Protein AF-0000000066028525 (afdb_homodimer)

Organism: Synechococcus sp. (strain JA-2-3B'a(2-13)) (NCBI:txid321332)

pLDDT: mean 92.58, std 10.2, range [48.19, 98.88]

InterPro domains:
  IPR004821 Cytidyltransferase-like domain [PF01467] (8-173)
  IPR004821 Cytidyltransferase-like domain [TIGR00125] (6-69)
  IPR005248 Nicotinate/nicotinamide nucleotide adenylyltransferase [MF_00244] (4-200)
  IPR005248 Nicotinate/nicotinamide nucleotide adenylyltransferase [PTHR39321] (4-199)
  IPR005248 Nicotinate/nicotinamide nucleotide adenylyltransferase [TIGR00482] (8-199)
  IPR005248 Nicotinate/nicotinamide nucleotide adenylyltransferase [cd02165] (6-199)
  IPR014729 Rossmann-like alpha/beta/alpha sandwich fold [G3DSA:3.40.50.620] (2-201)

Structure (mmCIF, N/CA/C/O backbone):
data_AF-0000000066028525-model_v1
#
loop_
_entity.id
_entity.type
_entity.pdbx_description
1 polymer 'Probable nicotinate-nucleotide adenylyltransferase'
#
loop_
_atom_site.group_PDB
_atom_site.id
_atom_site.type_symbol
_atom_site.label_atom_id
_atom_site.label_alt_id
_atom_site.label_comp_id
_atom_site.label_asym_id
_atom_site.label_entity_id
_atom_site.label_seq_id
_atom_site.pdbx_PDB_ins_code
_atom_site.Cartn_x
_atom_site.Cartn_y
_atom_site.Cartn_z
_atom_site.occupancy
_atom_site.B_iso_or_equiv
_atom_site.auth_seq_id
_atom_site.auth_comp_id
_atom_site.auth_asym_id
_atom_site.auth_atom_id
_atom_site.pdbx_PDB_model_num
ATOM 1 N N . MET A 1 1 ? 19.156 27.453 18.344 1 48.84 1 MET A N 1
ATOM 2 C CA . MET A 1 1 ? 18.438 26.297 18.859 1 48.84 1 MET A CA 1
ATOM 3 C C . MET A 1 1 ? 17.734 25.547 17.734 1 48.84 1 MET A C 1
ATOM 5 O O . MET A 1 1 ? 17.297 26.141 16.75 1 48.84 1 MET A O 1
ATOM 9 N N . LYS A 1 2 ? 18.016 24.297 17.578 1 62.81 2 LYS A N 1
ATOM 10 C CA . LYS A 1 2 ? 17.516 23.609 16.391 1 62.81 2 LYS A CA 1
ATOM 11 C C . LYS A 1 2 ? 15.992 23.594 16.359 1 62.81 2 LYS A C 1
ATOM 13 O O . LYS A 1 2 ? 15.352 23.219 17.344 1 62.81 2 LYS A O 1
ATOM 18 N N . HIS A 1 3 ? 15.352 24.266 15.5 1 88 3 HIS A N 1
ATOM 19 C CA . HIS A 1 3 ? 13.906 24.281 15.312 1 88 3 HIS A CA 1
ATOM 20 C C . HIS A 1 3 ? 13.359 22.891 15.055 1 88 3 HIS A C 1
ATOM 22 O O . HIS A 1 3 ? 13.992 22.094 14.359 1 88 3 HIS A O 1
ATOM 28 N N . ARG A 1 4 ? 12.289 22.562 15.867 1 95.94 4 ARG A N 1
ATOM 29 C CA . ARG A 1 4 ? 11.57 21.344 15.57 1 95.94 4 ARG A CA 1
ATOM 30 C C . ARG A 1 4 ? 10.898 21.406 14.203 1 95.94 4 ARG A C 1
ATOM 32 O O . ARG A 1 4 ? 10.398 22.469 13.805 1 95.94 4 ARG A O 1
ATOM 39 N N . ARG A 1 5 ? 10.977 20.328 13.438 1 98.44 5 ARG A N 1
ATOM 40 C CA . ARG A 1 5 ? 10.281 20.219 12.156 1 98.44 5 ARG A CA 1
ATOM 41 C C . ARG A 1 5 ? 9.086 19.281 12.266 1 98.44 5 ARG A C 1
ATOM 43 O O . ARG A 1 5 ? 9.242 18.078 12.5 1 98.44 5 ARG A O 1
ATOM 50 N N . ILE A 1 6 ? 7.879 19.812 12.133 1 98.75 6 ILE A N 1
ATOM 51 C CA . ILE A 1 6 ? 6.66 19.031 12.297 1 98.75 6 ILE A CA 1
ATOM 52 C C . ILE A 1 6 ? 5.773 19.188 11.062 1 98.75 6 ILE A C 1
ATOM 54 O O . ILE A 1 6 ? 5.57 20.297 10.57 1 98.75 6 ILE A O 1
ATOM 58 N N . ALA A 1 7 ? 5.324 18.078 10.539 1 98.81 7 ALA A N 1
ATOM 59 C CA . ALA A 1 7 ? 4.371 18.109 9.438 1 98.81 7 ALA A CA 1
ATOM 60 C C . ALA A 1 7 ? 2.967 17.75 9.906 1 98.81 7 ALA A C 1
ATOM 62 O O . ALA A 1 7 ? 2.799 16.859 10.742 1 98.81 7 ALA A O 1
ATOM 63 N N . ILE A 1 8 ? 2.057 18.438 9.352 1 98.62 8 ILE A N 1
ATOM 64 C CA . ILE A 1 8 ? 0.647 18.141 9.578 1 98.62 8 ILE A CA 1
ATOM 65 C C . ILE A 1 8 ? 0.11 17.312 8.414 1 98.62 8 ILE A C 1
ATOM 67 O O . ILE A 1 8 ? 0.344 17.641 7.246 1 98.62 8 ILE A O 1
ATOM 71 N N . LEU A 1 9 ? -0.519 16.234 8.742 1 98.38 9 LEU A N 1
ATOM 72 C CA . LEU A 1 9 ? -1.317 15.484 7.781 1 98.38 9 LEU A CA 1
ATOM 73 C C . LEU A 1 9 ? -2.797 15.531 8.148 1 98.38 9 LEU A C 1
ATOM 75 O O . LEU A 1 9 ? -3.236 14.805 9.047 1 98.38 9 LEU A O 1
ATOM 79 N N . GLY A 1 10 ? -3.453 16.359 7.43 1 95.75 10 GLY A N 1
ATOM 80 C CA . GLY A 1 10 ? -4.887 16.484 7.648 1 95.75 10 GLY A CA 1
ATOM 81 C C . GLY A 1 10 ? -5.703 15.594 6.73 1 95.75 10 GLY A C 1
ATOM 82 O O . GLY A 1 10 ? -5.266 15.258 5.629 1 95.75 10 GLY A O 1
ATOM 83 N N . GLY A 1 11 ? -6.852 15.219 7.207 1 92.94 11 GLY A N 1
ATOM 84 C CA . GLY A 1 11 ? -7.762 14.445 6.379 1 92.94 11 GLY A CA 1
ATOM 85 C C . GLY A 1 11 ? -9.016 14.008 7.117 1 92.94 11 GLY A C 1
ATOM 86 O O . GLY A 1 11 ? -9.062 14.047 8.352 1 92.94 11 GLY A O 1
ATOM 87 N N . THR A 1 12 ? -10.031 13.68 6.285 1 92.38 12 THR A N 1
ATOM 88 C CA . THR A 1 12 ? -11.242 13.125 6.883 1 92.38 12 THR A CA 1
ATOM 89 C C . THR A 1 12 ? -10.969 11.734 7.461 1 92.38 12 THR A C 1
ATOM 91 O O . THR A 1 12 ? -11.531 11.367 8.492 1 92.38 12 THR A O 1
ATOM 94 N N . PHE A 1 13 ? -10.109 10.938 6.793 1 95.69 13 PHE A N 1
ATOM 95 C CA . PHE A 1 13 ? -9.727 9.609 7.242 1 95.69 13 PHE A CA 1
ATOM 96 C C . PHE A 1 13 ? -10.961 8.742 7.492 1 95.69 13 PHE A C 1
ATOM 98 O O . PHE A 1 13 ? -11.102 8.156 8.57 1 95.69 13 PHE A O 1
ATOM 105 N N . ASN A 1 14 ? -11.734 8.57 6.359 1 95.19 14 ASN A N 1
ATOM 106 C CA . ASN A 1 14 ? -13.023 7.902 6.484 1 95.19 14 ASN A CA 1
ATOM 107 C C . ASN A 1 14 ? -13.078 6.617 5.66 1 95.19 14 ASN A C 1
ATOM 109 O O . ASN A 1 14 ? -13.969 6.449 4.828 1 95.19 14 ASN A O 1
ATOM 113 N N . PRO A 1 15 ? -12.227 5.668 5.844 1 97.62 15 PRO A N 1
ATOM 114 C CA . PRO A 1 15 ? -11.305 5.512 6.969 1 97.62 15 PRO A CA 1
ATOM 115 C C . PRO A 1 15 ? -9.859 5.836 6.594 1 97.62 15 PRO A C 1
ATOM 117 O O . PRO A 1 15 ? -9.555 6.051 5.414 1 97.62 15 PRO A O 1
ATOM 120 N N . VAL A 1 16 ? -9.047 5.934 7.586 1 98.19 16 VAL A N 1
ATOM 121 C CA . VAL A 1 16 ? -7.602 5.969 7.406 1 98.19 16 VAL A CA 1
ATOM 122 C C . VAL A 1 16 ? -7.129 4.668 6.754 1 98.19 16 VAL A C 1
ATOM 124 O O . VAL A 1 16 ? -7.703 3.604 6.992 1 98.19 16 VAL A O 1
ATOM 127 N N . HIS A 1 17 ? -6.102 4.73 5.898 1 98.19 17 HIS A N 1
ATOM 128 C CA . HIS A 1 17 ? -5.602 3.537 5.227 1 98.19 17 HIS A CA 1
ATOM 129 C C . HIS A 1 17 ? -4.094 3.619 5.004 1 98.19 17 HIS A C 1
ATOM 131 O O . HIS A 1 17 ? -3.467 4.625 5.34 1 98.19 17 HIS A O 1
ATOM 137 N N . HIS A 1 18 ? -3.523 2.588 4.461 1 97.94 18 HIS A N 1
ATOM 138 C CA . HIS A 1 18 ? -2.072 2.465 4.371 1 97.94 18 HIS A CA 1
ATOM 139 C C . HIS A 1 18 ? -1.485 3.529 3.449 1 97.94 18 HIS A C 1
ATOM 141 O O . HIS A 1 18 ? -0.342 3.953 3.633 1 97.94 18 HIS A O 1
ATOM 147 N N . GLY A 1 19 ? -2.271 3.957 2.469 1 96.44 19 GLY A N 1
ATOM 148 C CA . GLY A 1 19 ? -1.787 5.055 1.645 1 96.44 19 GLY A CA 1
ATOM 149 C C . GLY A 1 19 ? -1.404 6.281 2.449 1 96.44 19 GLY A C 1
ATOM 150 O O . GLY A 1 19 ? -0.4 6.934 2.156 1 96.44 19 GLY A O 1
ATOM 151 N N . HIS A 1 20 ? -2.195 6.582 3.443 1 97.44 20 HIS A N 1
ATOM 1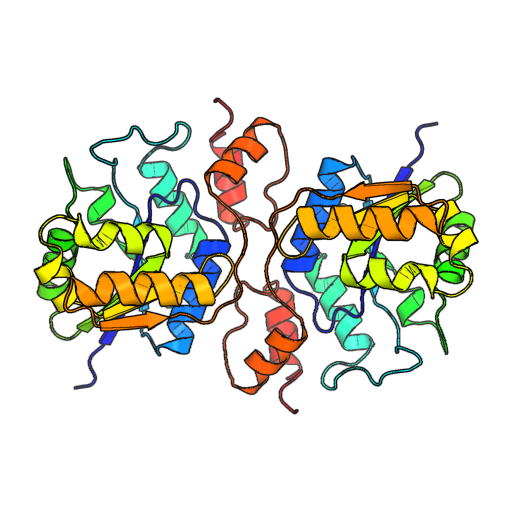52 C CA . HIS A 1 20 ? -1.895 7.703 4.328 1 97.44 20 HIS A CA 1
ATOM 153 C C . HIS A 1 20 ? -0.61 7.457 5.109 1 97.44 20 HIS A C 1
ATOM 155 O O . HIS A 1 20 ? 0.225 8.352 5.238 1 97.44 20 HIS A O 1
ATOM 161 N N . LEU A 1 21 ? -0.48 6.297 5.621 1 98.38 21 LEU A N 1
ATOM 162 C CA . LEU A 1 21 ? 0.674 5.949 6.445 1 98.38 21 LEU A CA 1
ATOM 163 C C . LEU A 1 21 ? 1.959 6 5.625 1 98.38 21 LEU A C 1
ATOM 165 O O . LEU A 1 21 ? 2.977 6.516 6.094 1 98.38 21 LEU A O 1
ATOM 169 N N . ILE A 1 22 ? 1.893 5.477 4.438 1 97.31 22 ILE A N 1
ATOM 170 C CA . ILE A 1 22 ? 3.055 5.484 3.557 1 97.31 22 ILE A CA 1
ATOM 171 C C . ILE A 1 22 ? 3.486 6.922 3.281 1 97.31 22 ILE A C 1
ATOM 173 O O . ILE A 1 22 ? 4.664 7.262 3.418 1 97.31 22 ILE A O 1
ATOM 177 N N . MET A 1 23 ? 2.533 7.707 2.996 1 96.44 23 MET A N 1
ATOM 178 C CA . MET A 1 23 ? 2.795 9.117 2.709 1 96.44 23 MET A CA 1
ATOM 179 C C . MET A 1 23 ? 3.449 9.805 3.902 1 96.44 23 MET A C 1
ATOM 181 O O . MET A 1 23 ? 4.473 10.469 3.754 1 96.44 23 MET A O 1
ATOM 185 N N . ALA A 1 24 ? 2.9 9.594 5.043 1 98.5 24 ALA A N 1
ATOM 186 C CA . ALA A 1 24 ? 3.398 10.219 6.266 1 98.5 24 ALA A CA 1
ATOM 187 C C . ALA A 1 24 ? 4.812 9.75 6.586 1 98.5 24 ALA A C 1
ATOM 189 O O . ALA A 1 24 ? 5.684 10.555 6.91 1 98.5 24 ALA A O 1
ATOM 190 N N . GLU A 1 25 ? 5.035 8.508 6.484 1 98.38 25 GLU A N 1
ATOM 191 C CA . GLU A 1 25 ? 6.336 7.926 6.809 1 98.38 25 GLU A CA 1
ATOM 192 C C . GLU A 1 25 ? 7.41 8.414 5.84 1 98.38 25 GLU A C 1
ATOM 194 O O . GLU A 1 25 ? 8.516 8.766 6.254 1 98.38 25 GLU A O 1
ATOM 199 N N . GLN A 1 26 ? 7.082 8.406 4.59 1 97.44 26 GLN A N 1
ATOM 200 C CA . GLN A 1 26 ? 8.055 8.852 3.596 1 97.44 26 GLN A CA 1
ATOM 201 C C . GLN A 1 26 ? 8.375 10.336 3.754 1 97.44 26 GLN A C 1
ATOM 203 O O . GLN A 1 26 ? 9.516 10.75 3.568 1 97.44 26 GLN A O 1
ATOM 208 N N . ALA A 1 27 ? 7.383 11.125 4.062 1 98.25 27 ALA A N 1
ATOM 209 C CA . ALA A 1 27 ? 7.625 12.539 4.332 1 98.25 27 ALA A CA 1
ATOM 210 C C . ALA A 1 27 ? 8.539 12.727 5.539 1 98.25 27 ALA A C 1
ATOM 212 O O . ALA A 1 27 ? 9.453 13.555 5.516 1 98.25 27 ALA A O 1
ATOM 213 N N . LEU A 1 28 ? 8.258 11.992 6.57 1 98.44 28 LEU A N 1
ATOM 214 C CA . LEU A 1 28 ? 9.039 12.055 7.797 1 98.44 28 LEU A CA 1
ATOM 215 C C . LEU A 1 28 ? 10.523 11.844 7.504 1 98.44 28 LEU A C 1
ATOM 217 O O . LEU A 1 28 ? 11.367 12.625 7.949 1 98.44 28 LEU A O 1
ATOM 221 N N . TRP A 1 29 ? 10.844 10.891 6.73 1 96.62 29 TRP A N 1
ATOM 222 C CA . TRP A 1 29 ? 12.227 10.539 6.426 1 96.62 29 TRP A CA 1
ATOM 223 C C . TRP A 1 29 ? 12.828 11.531 5.438 1 96.62 29 TRP A C 1
ATOM 225 O O . TRP A 1 29 ? 13.922 12.062 5.668 1 96.62 29 TRP A O 1
ATOM 235 N N . GLN A 1 30 ? 12.164 11.82 4.355 1 96.56 30 GLN A N 1
ATOM 236 C CA . GLN A 1 30 ? 12.703 12.609 3.258 1 96.56 30 GLN A CA 1
ATOM 237 C C . GLN A 1 30 ? 12.969 14.047 3.697 1 96.56 30 GLN A C 1
ATOM 239 O O . GLN A 1 30 ? 13.906 14.688 3.223 1 96.56 30 GLN A O 1
ATOM 244 N N . PHE A 1 31 ? 12.188 14.539 4.629 1 97.62 31 PHE A N 1
ATOM 245 C CA . PHE A 1 31 ? 12.297 15.945 4.996 1 97.62 31 PHE A CA 1
ATOM 246 C C . PHE A 1 31 ? 12.836 16.094 6.414 1 97.62 31 PHE A C 1
ATOM 248 O O . PHE A 1 31 ? 12.75 17.172 7.008 1 97.62 31 PHE A O 1
ATOM 255 N N . ASP A 1 32 ? 13.297 15.016 6.93 1 97.12 32 ASP A N 1
ATOM 256 C CA . ASP A 1 32 ? 13.938 14.992 8.242 1 97.12 32 ASP A CA 1
ATOM 257 C C . ASP A 1 32 ? 13.039 15.625 9.297 1 97.12 32 ASP A C 1
ATOM 259 O O . ASP A 1 32 ? 13.461 16.531 10.016 1 97.12 32 ASP A O 1
ATOM 263 N N . LEU A 1 33 ? 11.859 15.195 9.305 1 98.38 33 LEU A N 1
ATOM 264 C CA . LEU A 1 33 ? 10.898 15.719 10.266 1 98.38 33 LEU A CA 1
ATOM 265 C C . LEU A 1 33 ? 11.086 15.07 11.633 1 98.38 33 LEU A C 1
ATOM 267 O O . LEU A 1 33 ? 11.445 13.898 11.727 1 98.38 33 LEU A O 1
ATOM 271 N N . ASP A 1 34 ? 10.75 15.82 12.641 1 98.5 34 ASP A N 1
ATOM 272 C CA . ASP A 1 34 ? 10.758 15.289 14 1 98.5 34 ASP A CA 1
ATOM 273 C C . ASP A 1 34 ? 9.453 14.562 14.32 1 98.5 34 ASP A C 1
ATOM 275 O O . ASP A 1 34 ? 9.438 13.641 15.133 1 98.5 34 ASP A O 1
ATOM 279 N N . GLN A 1 35 ? 8.391 15.023 13.602 1 98.62 35 GLN A N 1
ATOM 280 C CA . GLN A 1 35 ? 7.074 14.477 13.914 1 98.62 35 GLN A CA 1
ATOM 281 C C . GLN A 1 35 ? 6.09 14.727 12.781 1 98.62 35 GLN A C 1
ATOM 283 O O . GLN A 1 35 ? 6.203 15.719 12.055 1 98.62 35 GLN A O 1
ATOM 288 N N . VAL A 1 36 ? 5.211 13.812 12.602 1 98.88 36 VAL A N 1
ATOM 289 C CA . VAL A 1 36 ? 4.02 14.055 11.789 1 98.88 36 VAL A CA 1
ATOM 290 C C . VAL A 1 36 ? 2.787 14.109 12.688 1 98.88 36 VAL A C 1
ATOM 292 O O . VAL A 1 36 ? 2.514 13.172 13.438 1 98.88 36 VAL A O 1
ATOM 295 N N . LEU A 1 37 ? 2.146 15.195 12.633 1 98.81 37 LEU A N 1
ATOM 296 C CA . LEU A 1 37 ? 0.923 15.422 13.398 1 98.81 37 LEU A CA 1
ATOM 297 C C . LEU A 1 37 ? -0.308 15.133 12.547 1 98.81 37 LEU A C 1
ATOM 299 O O . LEU A 1 37 ? -0.607 15.875 11.609 1 98.81 37 LEU A O 1
ATOM 303 N N . TRP A 1 38 ? -0.983 14.062 12.883 1 98.81 38 TRP A N 1
ATOM 304 C CA . TRP A 1 38 ? -2.213 13.688 12.188 1 98.81 38 TRP A CA 1
ATOM 305 C C . TRP A 1 38 ? -3.398 14.492 12.711 1 98.81 38 TRP A C 1
ATOM 307 O O . TRP A 1 38 ? -3.615 14.578 13.922 1 98.81 38 TRP A O 1
ATOM 317 N N . MET A 1 39 ? -4.133 15.047 11.773 1 97.38 39 MET A N 1
ATOM 318 C CA . MET A 1 39 ? -5.191 15.984 12.133 1 97.38 39 MET A CA 1
ATOM 319 C C . MET A 1 39 ? -6.512 15.594 11.477 1 97.38 39 MET A C 1
ATOM 321 O O . MET A 1 39 ? -6.891 16.141 10.445 1 97.38 39 MET A O 1
ATOM 325 N N . PRO A 1 40 ? -7.285 14.641 12.133 1 96.19 40 PRO A N 1
ATOM 326 C CA . PRO A 1 40 ? -8.609 14.336 11.578 1 96.19 40 PRO A CA 1
ATOM 327 C C . PRO A 1 40 ? -9.523 15.555 11.531 1 96.19 40 PRO A C 1
ATOM 329 O O . PRO A 1 40 ? -9.594 16.328 12.492 1 96.19 40 PRO A O 1
ATOM 332 N N . ALA A 1 41 ? -10.141 15.672 10.391 1 91.75 41 ALA A N 1
ATOM 333 C CA . ALA A 1 41 ? -11 16.844 10.164 1 91.75 41 ALA A CA 1
ATOM 334 C C . ALA A 1 41 ? -12.352 16.672 10.852 1 91.75 41 ALA A C 1
ATOM 336 O O . ALA A 1 41 ? -12.789 15.539 11.102 1 91.75 41 ALA A O 1
ATOM 337 N N . GLY A 1 42 ? -12.875 17.75 11.211 1 84 42 GLY A N 1
ATOM 338 C CA . GLY A 1 42 ? -14.25 17.719 11.68 1 84 42 GLY A CA 1
ATOM 339 C C . GLY A 1 42 ? -15.25 17.453 10.57 1 84 42 GLY A C 1
ATOM 340 O O . GLY A 1 42 ? -15.016 16.609 9.703 1 84 42 GLY A O 1
ATOM 341 N N . ASP A 1 43 ? -16.469 18.016 10.68 1 69.56 43 ASP A N 1
ATOM 342 C CA . ASP A 1 43 ? -17.469 17.875 9.625 1 69.56 43 ASP A CA 1
ATOM 343 C C . ASP A 1 43 ? -17.281 18.922 8.539 1 69.56 43 ASP A C 1
ATOM 345 O O . ASP A 1 43 ? -17.188 20.125 8.836 1 69.56 43 ASP A O 1
ATOM 349 N N . PRO A 1 44 ? -16.984 18.344 7.352 1 60.12 44 PRO A N 1
ATOM 350 C CA . PRO A 1 44 ? -16.859 19.391 6.324 1 60.12 44 PRO A CA 1
ATOM 351 C C . PRO A 1 44 ? -18.078 20.297 6.238 1 60.12 44 PRO A C 1
ATOM 353 O O . PRO A 1 44 ? -19.203 19.844 6.449 1 60.12 44 PRO A O 1
ATOM 356 N N . PRO A 1 45 ? -17.812 21.625 6.262 1 53.28 45 PRO A N 1
ATOM 357 C CA . PRO A 1 45 ? -18.938 22.562 6.23 1 53.28 45 PRO A CA 1
ATOM 358 C C . PRO A 1 45 ? -19.969 22.203 5.148 1 53.28 45 PRO A C 1
ATOM 360 O O . PRO A 1 45 ? -21.156 22.438 5.324 1 53.28 45 PRO A O 1
ATOM 363 N N . HIS A 1 46 ? -19.516 21.875 4 1 51.41 46 HIS A N 1
ATOM 364 C CA . HIS A 1 46 ? -20.422 21.875 2.859 1 51.41 46 HIS A CA 1
ATOM 365 C C . HIS A 1 46 ? -20.859 20.469 2.484 1 51.41 46 HIS A C 1
ATOM 367 O O . HIS A 1 46 ? -21.719 20.281 1.625 1 51.41 46 HIS A O 1
ATOM 373 N N . LYS A 1 47 ? -20.234 19.453 2.875 1 54.34 47 LYS A N 1
ATOM 374 C CA . LYS A 1 47 ? -20.641 18.156 2.332 1 54.34 47 LYS A CA 1
ATOM 375 C C . LYS A 1 47 ? -20.766 17.109 3.436 1 54.34 47 LYS A C 1
ATOM 377 O O . LYS A 1 47 ? -19.844 16.953 4.25 1 54.34 47 LYS A O 1
ATOM 382 N N . PRO A 1 48 ? -22 16.688 3.59 1 56.91 48 PRO A N 1
ATOM 383 C CA . PRO A 1 48 ? -22.156 15.562 4.523 1 56.91 48 PRO A CA 1
ATOM 384 C C . PRO A 1 48 ? -21.125 14.461 4.297 1 56.91 48 PRO A C 1
ATOM 386 O O . PRO A 1 48 ? -20.781 14.164 3.15 1 56.91 48 PRO A O 1
ATOM 389 N N . LEU A 1 49 ? -20.375 14.25 5.266 1 64.25 49 LEU A N 1
ATOM 390 C CA . LEU A 1 49 ? -19.469 13.117 5.195 1 64.25 49 LEU A CA 1
ATOM 391 C C . LEU A 1 49 ? -20.203 11.844 4.805 1 64.25 49 LEU A C 1
ATOM 393 O O . LEU A 1 49 ? -21.391 11.695 5.102 1 64.25 49 LEU A O 1
ATOM 397 N N . ALA A 1 50 ? -19.594 11.156 3.951 1 65.38 50 ALA A N 1
ATOM 398 C CA . ALA A 1 50 ? -20.156 9.844 3.646 1 65.38 50 ALA A CA 1
ATOM 399 C C . ALA A 1 50 ? -20.516 9.094 4.922 1 65.38 50 ALA A C 1
ATOM 401 O O . ALA A 1 50 ? -19.812 9.172 5.926 1 65.38 50 ALA A O 1
ATOM 402 N N . PRO A 1 51 ? -21.688 8.523 4.832 1 68.38 51 PRO A N 1
ATOM 403 C CA . PRO A 1 51 ? -22.156 7.805 6.016 1 68.38 51 PRO A CA 1
ATOM 404 C C . PRO A 1 51 ? -21.266 6.625 6.387 1 68.38 51 PRO A C 1
ATOM 406 O O . PRO A 1 51 ? -20.406 6.219 5.59 1 68.38 51 PRO A O 1
ATOM 409 N N . GLY A 1 52 ? -21.281 6.301 7.699 1 82.94 52 GLY A N 1
ATOM 410 C CA . GLY A 1 52 ? -20.734 5.023 8.133 1 82.94 52 GLY A CA 1
ATOM 411 C C . GLY A 1 52 ? -19.859 5.137 9.375 1 82.94 52 GLY A C 1
ATOM 412 O O . GLY A 1 52 ? -19.781 4.191 10.156 1 82.94 52 GLY A O 1
ATOM 413 N N . ALA A 1 53 ? -19.172 6.262 9.445 1 92.31 53 ALA A N 1
ATOM 414 C CA . ALA A 1 53 ? -18.359 6.406 10.648 1 92.31 53 ALA A CA 1
ATOM 415 C C . ALA A 1 53 ? -18.531 7.789 11.273 1 92.31 53 ALA A C 1
ATOM 417 O O . ALA A 1 53 ? -18.609 8.797 10.562 1 92.31 53 ALA A O 1
ATOM 4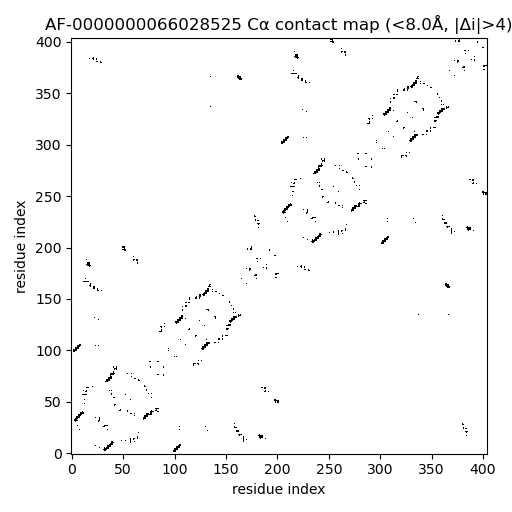18 N N . SER A 1 54 ? -18.703 7.895 12.539 1 92.94 54 SER A N 1
ATOM 419 C CA . SER A 1 54 ? -18.781 9.148 13.273 1 92.94 54 SER A CA 1
ATOM 420 C C . SER A 1 54 ? -17.422 9.812 13.391 1 92.94 54 SER A C 1
ATOM 422 O O . SER A 1 54 ? -16.406 9.211 13.047 1 92.94 54 SER A O 1
ATOM 424 N N . LYS A 1 55 ? -17.469 11.047 13.914 1 92.88 55 LYS A N 1
ATOM 425 C CA . LYS A 1 55 ? -16.219 11.734 14.25 1 92.88 55 LYS A CA 1
ATOM 426 C C . LYS A 1 55 ? -15.375 10.914 15.211 1 92.88 55 LYS A C 1
ATOM 428 O O . LYS A 1 55 ? -14.164 10.797 15.039 1 92.88 55 LYS A O 1
ATOM 433 N N . ALA A 1 56 ? -16.109 10.375 16.125 1 94.56 56 ALA A N 1
ATOM 434 C CA . ALA A 1 56 ? -15.422 9.57 17.141 1 94.56 56 ALA A CA 1
ATOM 435 C C . ALA A 1 56 ? -14.805 8.32 16.531 1 94.56 56 ALA A C 1
ATOM 437 O O . ALA A 1 56 ? -13.695 7.926 16.891 1 94.56 56 ALA A O 1
ATOM 438 N N . ASP A 1 57 ? -15.5 7.711 15.609 1 96.56 57 ASP A N 1
ATOM 439 C CA . ASP A 1 57 ? -14.992 6.527 14.922 1 96.56 57 ASP A CA 1
ATOM 440 C C . ASP A 1 57 ? -13.727 6.859 14.125 1 96.56 57 ASP A C 1
ATOM 442 O O . ASP A 1 57 ? -12.734 6.137 14.203 1 96.56 57 ASP A O 1
ATOM 446 N N . ARG A 1 58 ? -13.797 7.922 13.383 1 96.75 58 ARG A N 1
ATOM 447 C CA . ARG A 1 58 ? -12.672 8.32 12.555 1 96.75 58 ARG A CA 1
ATOM 448 C C . ARG A 1 58 ? -11.445 8.633 13.406 1 96.75 58 ARG A C 1
ATOM 450 O O . ARG A 1 58 ? -10.328 8.227 13.07 1 96.75 58 ARG A O 1
ATOM 457 N N . LEU A 1 59 ? -11.672 9.305 14.492 1 97.38 59 LEU A N 1
ATOM 458 C CA . LEU A 1 59 ? -10.594 9.617 15.422 1 97.38 59 LEU A CA 1
ATOM 459 C C . LEU A 1 59 ? -9.977 8.344 15.992 1 97.38 59 LEU A C 1
ATOM 461 O O . LEU A 1 59 ? -8.758 8.195 16.016 1 97.38 59 LEU A O 1
ATOM 465 N N . ALA A 1 60 ? -10.812 7.457 16.406 1 98.31 60 ALA A N 1
ATOM 466 C CA . ALA A 1 60 ? -10.352 6.195 16.984 1 98.31 60 ALA A CA 1
ATOM 467 C C . ALA A 1 60 ? -9.516 5.41 15.977 1 98.31 60 ALA A C 1
ATOM 469 O O . ALA A 1 60 ? -8.461 4.871 16.328 1 98.31 60 ALA A O 1
ATOM 470 N N . MET A 1 61 ? -9.969 5.383 14.758 1 98.69 61 MET A N 1
ATOM 471 C CA . MET A 1 61 ? -9.266 4.625 13.734 1 98.69 61 MET A CA 1
ATOM 472 C C . MET A 1 61 ? -7.902 5.25 13.438 1 98.69 61 MET A C 1
ATOM 474 O O . MET A 1 61 ? -6.922 4.535 13.227 1 98.69 61 MET A O 1
ATOM 478 N N . VAL A 1 62 ? -7.82 6.566 13.453 1 98.75 62 VAL A N 1
ATOM 479 C CA . VAL A 1 62 ? -6.535 7.227 13.234 1 98.75 62 VAL A CA 1
ATOM 480 C C . VAL A 1 62 ? -5.582 6.887 14.375 1 98.75 62 VAL A C 1
ATOM 482 O O . VAL A 1 62 ? -4.43 6.516 14.141 1 98.75 62 VAL A O 1
ATOM 485 N N . LYS A 1 63 ? -6.074 6.988 15.57 1 98.88 63 LYS A N 1
ATOM 486 C CA . LYS A 1 63 ? -5.238 6.691 16.734 1 98.88 63 LYS A CA 1
ATOM 487 C C . LYS A 1 63 ? -4.746 5.246 16.703 1 98.88 63 LYS A C 1
ATOM 489 O O . LYS A 1 63 ? -3.586 4.977 17.016 1 98.88 63 LYS A O 1
ATOM 494 N N . LEU A 1 64 ? -5.605 4.379 16.312 1 98.88 64 LEU A N 1
ATOM 495 C CA . LEU A 1 64 ? -5.223 2.977 16.172 1 98.88 64 LEU A CA 1
ATOM 496 C C . LEU A 1 64 ? -4.168 2.803 15.086 1 98.88 64 LEU A C 1
ATOM 498 O O . LEU A 1 64 ? -3.203 2.059 15.266 1 98.88 64 LEU A O 1
ATOM 502 N N . ALA A 1 65 ? -4.328 3.488 13.992 1 98.81 65 ALA A N 1
ATOM 503 C CA . ALA A 1 65 ? -3.471 3.334 12.82 1 98.81 65 ALA A CA 1
ATOM 504 C C . ALA A 1 65 ? -2.043 3.771 13.125 1 98.81 65 ALA A C 1
ATOM 506 O O . ALA A 1 65 ? -1.086 3.227 12.57 1 98.81 65 ALA A O 1
ATOM 507 N N . ILE A 1 66 ? -1.867 4.738 14.047 1 98.81 66 ILE A N 1
ATOM 508 C CA . ILE A 1 66 ? -0.547 5.34 14.203 1 98.81 66 ILE A CA 1
ATOM 509 C C . ILE A 1 66 ? 0.045 4.941 15.547 1 98.81 66 ILE A C 1
ATOM 511 O O . ILE A 1 66 ? 1.11 5.43 15.938 1 98.81 66 ILE A O 1
ATOM 515 N N . ALA A 1 67 ? -0.596 4.047 16.266 1 98.44 67 ALA A N 1
ATOM 516 C CA . ALA A 1 67 ? -0.271 3.734 17.656 1 98.44 67 ALA A CA 1
ATOM 517 C C . ALA A 1 67 ? 1.145 3.176 17.781 1 98.44 67 ALA A C 1
ATOM 519 O O . ALA A 1 67 ? 1.805 3.355 18.797 1 98.44 67 ALA A O 1
ATOM 520 N N . ASP A 1 68 ? 1.655 2.625 16.734 1 96.25 68 ASP A N 1
ATOM 521 C CA . ASP A 1 68 ? 2.939 1.942 16.844 1 96.25 68 ASP A CA 1
ATOM 522 C C . ASP A 1 68 ? 4.07 2.801 16.281 1 96.25 68 ASP A C 1
ATOM 524 O O . ASP A 1 68 ? 5.18 2.311 16.062 1 96.25 68 ASP A O 1
ATOM 528 N N . HIS A 1 69 ? 3.789 3.982 15.992 1 98.19 69 HIS A N 1
ATOM 529 C CA . HIS A 1 69 ? 4.809 4.855 15.43 1 98.19 69 HIS A CA 1
ATOM 530 C C . HIS A 1 69 ? 5.227 5.934 16.422 1 98.19 69 HIS A C 1
ATOM 532 O O . HIS A 1 69 ? 4.43 6.809 16.766 1 98.19 69 HIS A O 1
ATOM 538 N N . GLU A 1 70 ? 6.445 5.984 16.766 1 97.94 70 GLU A N 1
ATOM 539 C CA . GLU A 1 70 ? 6.938 6.824 17.859 1 97.94 70 GLU A CA 1
ATOM 540 C C . GLU A 1 70 ? 6.953 8.297 17.453 1 97.94 70 GLU A C 1
ATOM 542 O O . GLU A 1 70 ? 6.957 9.18 18.312 1 97.94 70 GLU A O 1
ATOM 547 N N . ARG A 1 71 ? 6.949 8.609 16.188 1 98.62 71 ARG A N 1
ATOM 548 C CA . ARG A 1 71 ? 7.059 9.992 15.758 1 98.62 71 ARG A CA 1
ATOM 549 C C . ARG A 1 71 ? 5.758 10.477 15.133 1 98.62 71 ARG A C 1
ATOM 551 O O . ARG A 1 71 ? 5.723 11.531 14.492 1 98.62 71 ARG A O 1
ATOM 558 N N . PHE A 1 72 ? 4.723 9.68 15.203 1 98.88 72 PHE A N 1
ATOM 559 C CA . PHE A 1 72 ? 3.387 10.125 14.82 1 98.88 72 PHE A CA 1
ATOM 560 C C . PHE A 1 72 ? 2.584 10.547 16.047 1 98.88 72 PHE A C 1
ATOM 562 O O . PHE A 1 72 ? 2.695 9.93 17.109 1 98.88 72 PHE A O 1
ATOM 569 N N . ALA A 1 73 ? 1.858 11.57 15.922 1 98.69 73 ALA A N 1
ATOM 570 C CA . ALA A 1 73 ? 0.924 12.023 16.953 1 98.69 73 ALA A CA 1
ATOM 571 C C . ALA A 1 73 ? -0.409 12.438 16.328 1 98.69 73 ALA A C 1
ATOM 573 O O . ALA A 1 73 ? -0.487 12.711 15.133 1 98.69 73 ALA A O 1
ATOM 574 N N . CYS A 1 74 ? -1.426 12.43 17.141 1 98.56 74 CYS A N 1
ATOM 575 C CA . CYS A 1 74 ? -2.758 12.797 16.672 1 98.56 74 CYS A CA 1
ATOM 576 C C . CYS A 1 74 ? -3.26 14.047 17.391 1 98.56 74 CYS A C 1
ATOM 578 O O . CYS A 1 74 ? -3.186 14.141 18.609 1 98.56 74 CYS A O 1
ATOM 580 N N . SER A 1 75 ? -3.66 14.977 16.625 1 97.69 75 SER A N 1
ATOM 581 C CA . SER A 1 75 ? -4.277 16.172 17.203 1 97.69 75 SER A CA 1
ATOM 582 C C . SER A 1 75 ? -5.793 16.156 17.016 1 97.69 75 SER A C 1
ATOM 584 O O . SER A 1 75 ? -6.293 15.797 15.953 1 97.69 75 SER A O 1
ATOM 586 N N . GLU A 1 76 ? -6.461 16.562 18.031 1 95.12 76 GLU A N 1
ATOM 587 C CA . GLU A 1 76 ? -7.922 16.594 17.984 1 95.12 76 GLU A CA 1
ATOM 588 C C . GLU A 1 76 ? -8.445 18 17.781 1 95.12 76 GLU A C 1
ATOM 590 O O . GLU A 1 76 ? -9.641 18.25 17.922 1 95.12 76 GLU A O 1
ATOM 595 N N . LEU A 1 77 ? -7.578 18.922 17.422 1 93.06 77 LEU A N 1
ATOM 596 C CA . LEU A 1 77 ? -7.902 20.344 17.312 1 93.06 77 LEU A CA 1
ATOM 597 C C . LEU A 1 77 ? -9.062 20.547 16.344 1 93.06 77 LEU A C 1
ATOM 599 O O . LEU A 1 77 ? -9.977 21.328 16.641 1 93.06 77 LEU A O 1
ATOM 603 N N . GLU A 1 78 ? -9.047 19.875 15.234 1 92.19 78 GLU A N 1
ATOM 604 C CA . GLU A 1 78 ? -10.055 20.125 14.211 1 92.19 78 GLU A CA 1
ATOM 605 C C . GLU A 1 78 ? -11.312 19.297 14.461 1 92.19 78 GLU A C 1
ATOM 607 O O . GLU A 1 78 ? -12.43 19.797 14.297 1 92.19 78 GLU A O 1
ATOM 612 N N . ILE A 1 79 ? -11.109 18.078 14.82 1 91.06 79 ILE A N 1
ATOM 613 C CA . ILE A 1 79 ? -12.242 17.172 14.891 1 91.06 79 ILE A CA 1
ATOM 614 C C . ILE A 1 79 ? -13.141 17.547 16.062 1 91.06 79 ILE A C 1
ATOM 616 O O . ILE A 1 79 ? -14.344 17.266 16.047 1 91.06 79 ILE A O 1
ATOM 620 N N . ARG A 1 80 ? -12.641 18.234 17 1 86.12 80 ARG A N 1
ATOM 621 C CA . ARG A 1 80 ? -13.422 18.609 18.172 1 86.12 80 ARG A CA 1
ATOM 622 C C . ARG A 1 80 ? -14 20.016 18.016 1 86.12 80 ARG A C 1
ATOM 624 O O . ARG A 1 80 ? -14.805 20.469 18.828 1 86.12 80 ARG A O 1
ATOM 631 N N . ARG A 1 81 ? -13.547 20.703 17.094 1 82.5 81 ARG A N 1
ATOM 632 C CA . ARG A 1 81 ? -14.039 22.062 16.875 1 82.5 81 ARG A CA 1
ATOM 633 C C . ARG A 1 81 ? -15.508 22.047 16.469 1 82.5 81 ARG A C 1
ATOM 635 O O . ARG A 1 81 ? -15.938 21.203 15.688 1 82.5 81 ARG A O 1
ATOM 642 N N . SER A 1 82 ? -16.25 22.969 17.234 1 77.31 82 SER A N 1
ATOM 643 C CA . SER A 1 82 ? -17.641 23.156 16.875 1 77.31 82 SER A CA 1
ATOM 644 C C . SER A 1 82 ? -17.781 24.094 15.68 1 77.31 82 SER A C 1
ATOM 646 O O . SER A 1 82 ? -17.109 25.125 15.609 1 77.31 82 SER A O 1
ATOM 648 N N . GLY A 1 83 ? -18.422 23.75 14.609 1 73.44 83 GLY A N 1
ATOM 649 C CA . GLY A 1 83 ? -18.625 24.609 13.461 1 73.44 83 GLY A CA 1
ATOM 650 C C . GLY A 1 83 ? -17.609 24.406 12.359 1 73.44 83 GLY A C 1
ATOM 651 O O . GLY A 1 83 ? -16.938 23.375 12.32 1 73.44 83 GLY A O 1
ATOM 652 N N . ARG A 1 84 ? -17.453 25.516 11.562 1 73.94 84 ARG A N 1
ATOM 653 C CA . ARG A 1 84 ? -16.531 25.438 10.43 1 73.94 84 ARG A CA 1
ATOM 654 C C . ARG A 1 84 ? -15.086 25.547 10.898 1 73.94 84 ARG A C 1
ATOM 656 O O . ARG A 1 84 ? -14.766 26.359 11.773 1 73.94 84 ARG A O 1
ATOM 663 N N . SER A 1 85 ? -14.242 24.609 10.5 1 78 85 SER A N 1
ATOM 664 C CA . SER A 1 85 ? -12.82 24.641 10.812 1 78 85 SER A CA 1
ATOM 665 C C . SER A 1 85 ? -12.008 25.156 9.625 1 78 85 SER A C 1
ATOM 667 O O . SER A 1 85 ? -12.086 24.609 8.523 1 78 85 SER A O 1
ATOM 669 N N . TYR A 1 86 ? -11.398 26.375 9.867 1 87.62 86 TYR A N 1
ATOM 670 C CA . TYR A 1 86 ? -10.492 26.891 8.844 1 87.62 86 TYR A CA 1
ATOM 671 C C . TYR A 1 86 ? -9.055 26.469 9.125 1 87.62 86 TYR A C 1
ATOM 673 O O . TYR A 1 86 ? -8.562 26.625 10.25 1 87.62 86 TYR A O 1
ATOM 681 N N . THR A 1 87 ? -8.391 26 8.086 1 92.38 87 THR A N 1
ATOM 682 C CA . THR A 1 87 ? -7.035 25.469 8.188 1 92.38 87 THR A CA 1
ATOM 683 C C . THR A 1 87 ? -6.09 26.531 8.742 1 92.38 87 THR A C 1
ATOM 685 O O . THR A 1 87 ? -5.219 2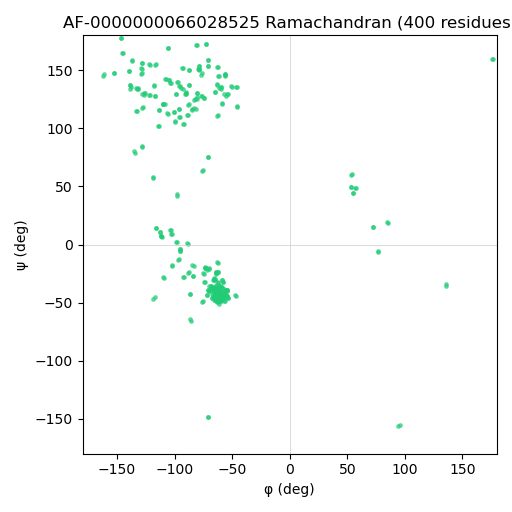6.219 9.562 1 92.38 87 THR A O 1
ATOM 688 N N . ILE A 1 88 ? -6.293 27.781 8.359 1 94.69 88 ILE A N 1
ATOM 689 C CA . ILE A 1 88 ? -5.398 28.844 8.797 1 94.69 88 ILE A CA 1
ATOM 690 C C . ILE A 1 88 ? -5.523 29.047 10.305 1 94.69 88 ILE A C 1
ATOM 692 O O . ILE A 1 88 ? -4.539 29.344 10.984 1 94.69 88 ILE A O 1
ATOM 696 N N . GLU A 1 89 ? -6.723 28.922 10.82 1 93.06 89 GLU A N 1
ATOM 697 C CA . GLU A 1 89 ? -6.922 29.062 12.266 1 93.06 89 GLU A CA 1
ATOM 698 C C . GLU A 1 89 ? -6.234 27.938 13.031 1 93.06 89 GLU A C 1
ATOM 700 O O . GLU A 1 89 ? -5.664 28.172 14.102 1 93.06 89 GLU A O 1
ATOM 705 N N . THR A 1 90 ? -6.34 26.797 12.461 1 94.38 90 THR A N 1
ATOM 706 C CA . THR A 1 90 ? -5.652 25.641 13.047 1 94.38 90 THR A CA 1
ATOM 707 C C . THR A 1 90 ? -4.145 25.891 13.078 1 94.38 90 THR A C 1
ATOM 709 O O . THR A 1 90 ? -3.506 25.703 14.117 1 94.38 90 THR A O 1
ATOM 712 N N . LEU A 1 91 ? -3.576 26.312 11.992 1 96.81 91 LEU A N 1
ATOM 713 C CA . LEU A 1 91 ? -2.137 26.516 11.898 1 96.81 91 LEU A CA 1
ATOM 714 C C . LEU A 1 91 ? -1.69 27.641 12.836 1 96.81 91 LEU A C 1
ATOM 716 O O . LEU A 1 91 ? -0.66 27.516 13.5 1 96.81 91 LEU A O 1
ATOM 720 N N . ARG A 1 92 ? -2.48 28.703 12.938 1 96.62 92 ARG A N 1
ATOM 721 C CA . ARG A 1 92 ? -2.166 29.797 13.852 1 96.62 92 ARG A CA 1
ATOM 722 C C . ARG A 1 92 ? -2.107 29.297 15.289 1 96.62 92 ARG A C 1
ATOM 724 O O . ARG A 1 92 ? -1.204 29.672 16.047 1 96.62 92 ARG A O 1
ATOM 731 N N . THR A 1 93 ? -3.064 28.5 15.641 1 95.56 93 THR A N 1
ATOM 732 C CA . THR A 1 93 ? -3.109 27.938 16.984 1 95.56 93 THR A CA 1
ATOM 733 C C . THR A 1 93 ? -1.859 27.094 17.266 1 95.56 93 THR A C 1
ATOM 735 O O . THR A 1 93 ? -1.235 27.25 18.312 1 95.56 93 THR A O 1
ATOM 738 N N . LEU A 1 94 ? -1.454 26.328 16.328 1 97 94 LEU A N 1
ATOM 739 C CA . LEU A 1 94 ? -0.292 25.453 16.484 1 97 94 LEU A CA 1
ATOM 740 C C . LEU A 1 94 ? 0.986 26.281 16.609 1 97 94 LEU A C 1
ATOM 742 O O . LEU A 1 94 ? 1.851 25.969 17.438 1 97 94 LEU A O 1
ATOM 746 N N . ILE A 1 95 ? 1.119 27.281 15.82 1 97.12 95 ILE A N 1
ATOM 747 C CA . ILE A 1 95 ? 2.291 28.156 15.844 1 97.12 95 ILE A CA 1
ATOM 748 C C . ILE A 1 95 ? 2.393 28.844 17.203 1 97.12 95 ILE A C 1
ATOM 750 O O . ILE A 1 95 ? 3.484 28.969 17.766 1 97.12 95 ILE A O 1
ATOM 754 N N . GLN A 1 96 ? 1.259 29.25 17.703 1 97 96 GLN A N 1
ATOM 755 C CA . GLN A 1 96 ? 1.234 29.891 19 1 97 96 GLN A CA 1
ATOM 756 C C . GLN A 1 96 ? 1.641 28.922 20.109 1 97 96 GLN A C 1
ATOM 758 O O . GLN A 1 96 ? 2.381 29.281 21.016 1 97 96 GLN A O 1
ATOM 763 N N . GLU A 1 97 ? 1.216 27.734 19.984 1 96 97 GLU A N 1
ATOM 764 C CA . GLU A 1 97 ? 1.485 26.703 21 1 96 97 GLU A CA 1
ATOM 765 C C . GLU A 1 97 ? 2.936 26.234 20.938 1 96 97 GLU A C 1
ATOM 767 O O . GLU A 1 97 ? 3.52 25.875 21.953 1 96 97 GLU A O 1
ATOM 772 N N . GLN A 1 98 ? 3.455 26.266 19.719 1 96.31 98 GLN A N 1
ATOM 773 C CA . GLN A 1 98 ? 4.824 25.797 19.5 1 96.31 98 GLN A CA 1
ATOM 774 C C . GLN A 1 98 ? 5.598 26.766 18.609 1 96.31 98 GLN A C 1
ATOM 776 O O . GLN A 1 98 ? 5.922 26.438 17.469 1 96.31 98 GLN A O 1
ATOM 781 N N . PRO A 1 99 ? 6.086 27.859 19.219 1 93.81 99 PRO A N 1
ATOM 782 C CA . PRO A 1 99 ? 6.676 28.922 18.406 1 93.81 99 PRO A CA 1
ATOM 783 C C . PRO A 1 99 ? 8.039 28.547 17.844 1 93.81 99 PRO A C 1
ATOM 785 O O . PRO A 1 99 ? 8.492 29.141 16.859 1 93.81 99 PRO A O 1
ATOM 788 N N . ASN A 1 100 ? 8.719 27.578 18.391 1 95.62 100 ASN A N 1
ATOM 789 C CA . ASN A 1 100 ? 10.023 27.172 17.891 1 95.62 100 ASN A CA 1
ATOM 790 C C . ASN A 1 100 ? 9.922 25.953 16.969 1 95.62 100 ASN A C 1
ATOM 792 O O . ASN A 1 100 ? 10.703 25.016 17.094 1 95.62 100 ASN A O 1
ATOM 796 N N . THR A 1 101 ? 8.898 25.984 16.109 1 97.44 101 THR A N 1
ATOM 797 C CA . THR A 1 101 ? 8.648 24.859 15.195 1 97.44 101 THR A CA 1
ATOM 798 C C . THR A 1 101 ? 8.555 25.344 13.75 1 97.44 101 THR A C 1
ATOM 800 O O . THR A 1 101 ? 7.938 26.375 13.477 1 97.44 101 THR A O 1
ATOM 803 N N . GLN A 1 102 ? 9.305 24.719 12.906 1 97.81 102 GLN A N 1
ATOM 804 C CA . GLN A 1 102 ? 9.039 24.844 11.477 1 97.81 102 GLN A CA 1
ATOM 805 C C . GLN A 1 102 ? 7.918 23.906 11.039 1 97.81 102 GLN A C 1
ATOM 807 O O . GLN A 1 102 ? 8.055 22.688 11.133 1 97.81 102 GLN A O 1
ATOM 812 N N . TRP A 1 103 ? 6.828 24.484 10.57 1 98.25 103 TRP A N 1
ATOM 813 C CA . TRP A 1 103 ? 5.641 23.703 10.242 1 98.25 103 TRP A CA 1
ATOM 814 C C . TRP A 1 103 ? 5.609 23.344 8.758 1 98.25 103 TRP A C 1
ATOM 816 O O . TRP A 1 103 ? 5.922 24.172 7.91 1 98.25 103 TRP A O 1
ATOM 826 N N . TYR A 1 104 ? 5.277 22.141 8.531 1 98.62 104 TYR A N 1
ATOM 827 C CA . TYR A 1 104 ? 4.992 21.609 7.195 1 98.62 104 TYR A CA 1
ATOM 828 C C . TYR A 1 104 ? 3.545 21.141 7.09 1 98.62 104 TYR A C 1
ATOM 830 O O . TYR A 1 104 ? 2.902 20.859 8.102 1 98.62 104 TYR A O 1
ATOM 838 N N . TRP A 1 105 ? 3.035 21.141 5.898 1 98.56 105 TRP A N 1
ATOM 839 C CA . TRP A 1 105 ? 1.722 20.578 5.605 1 98.56 105 TRP A CA 1
ATOM 840 C C . TRP A 1 105 ? 1.802 19.578 4.449 1 98.56 105 TRP A C 1
ATOM 842 O O . TRP A 1 105 ? 2.205 19.938 3.342 1 98.56 105 TRP A O 1
ATOM 852 N N . ILE A 1 106 ? 1.466 18.344 4.738 1 98.25 106 ILE A N 1
ATOM 853 C CA . ILE A 1 106 ? 1.394 17.328 3.695 1 98.25 106 ILE A CA 1
ATOM 854 C C . ILE A 1 106 ? 0.043 17.406 2.988 1 98.25 106 ILE A C 1
ATOM 856 O O . ILE A 1 106 ? -1.007 17.312 3.627 1 98.25 106 ILE A O 1
ATOM 860 N N . ILE A 1 107 ? 0.1 17.562 1.687 1 96.31 107 ILE A N 1
ATOM 861 C CA . ILE A 1 107 ? -1.139 17.781 0.952 1 96.31 107 ILE A CA 1
ATOM 862 C C . ILE A 1 107 ? -1.137 16.969 -0.337 1 96.31 107 ILE A C 1
ATOM 864 O O . ILE A 1 107 ? -0.108 16.859 -1.009 1 96.31 107 ILE A O 1
ATOM 868 N N . GLY A 1 108 ? -2.266 16.297 -0.638 1 93.94 108 GLY A N 1
ATOM 869 C CA . GLY A 1 108 ? -2.412 15.633 -1.924 1 93.94 108 GLY A CA 1
ATOM 870 C C . GLY A 1 108 ? -2.584 16.594 -3.078 1 93.94 108 GLY A C 1
ATOM 871 O O . GLY A 1 108 ? -3.059 17.719 -2.889 1 93.94 108 GLY A O 1
ATOM 872 N N . VAL A 1 109 ? -2.309 16.156 -4.23 1 92.25 109 VAL A N 1
ATOM 873 C CA . VAL A 1 109 ? -2.34 16.984 -5.426 1 92.25 109 VAL A CA 1
ATOM 874 C C . VAL A 1 109 ? -3.754 17.516 -5.648 1 92.25 109 VAL A C 1
ATOM 876 O O . VAL A 1 109 ? -3.932 18.656 -6.086 1 92.25 109 VAL A O 1
ATOM 879 N N . ASP A 1 110 ? -4.75 16.766 -5.359 1 89.31 110 ASP A N 1
ATOM 880 C CA . ASP A 1 110 ? -6.129 17.219 -5.543 1 89.31 110 ASP A CA 1
ATOM 881 C C . ASP A 1 110 ? -6.449 18.391 -4.637 1 89.31 110 ASP A C 1
ATOM 883 O O . ASP A 1 110 ? -7.051 19.375 -5.082 1 89.31 110 ASP A O 1
ATOM 887 N N . ALA A 1 111 ? -6.129 18.281 -3.416 1 92.5 111 ALA A N 1
ATOM 888 C CA . ALA A 1 111 ? -6.359 19.375 -2.469 1 92.5 111 ALA A CA 1
ATOM 889 C C . ALA A 1 111 ? -5.512 20.594 -2.812 1 92.5 111 ALA A C 1
ATOM 891 O O . ALA A 1 111 ? -5.945 21.734 -2.635 1 92.5 111 ALA A O 1
ATOM 892 N N . LEU A 1 112 ? -4.289 20.328 -3.256 1 95.19 112 LEU A N 1
ATOM 893 C CA . LEU A 1 112 ? -3.404 21.422 -3.658 1 95.19 112 LEU A CA 1
ATOM 894 C C . LEU A 1 112 ? -4.051 22.281 -4.742 1 95.19 112 LEU A C 1
ATOM 896 O O . LEU A 1 112 ? -3.938 23.5 -4.719 1 95.19 112 LEU A O 1
ATOM 900 N N . ARG A 1 113 ? -4.695 21.625 -5.602 1 94.5 113 ARG A N 1
ATOM 901 C CA . ARG A 1 113 ? -5.352 22.312 -6.699 1 94.5 113 ARG A CA 1
ATOM 902 C C . ARG A 1 113 ? -6.359 23.344 -6.176 1 94.5 113 ARG A C 1
ATOM 904 O O . ARG A 1 113 ? -6.535 24.406 -6.77 1 94.5 113 ARG A O 1
ATOM 911 N N . ASP A 1 114 ? -6.957 23.094 -5.105 1 95.44 114 ASP A N 1
ATOM 912 C CA . ASP A 1 114 ? -8.023 23.922 -4.551 1 95.44 114 ASP A CA 1
ATOM 913 C C . ASP A 1 114 ? -7.469 24.906 -3.52 1 95.44 114 ASP A C 1
ATOM 915 O O . ASP A 1 114 ? -8.188 25.781 -3.051 1 95.44 114 ASP A O 1
ATOM 919 N N . LEU A 1 115 ? -6.219 24.812 -3.193 1 96.56 115 LEU A N 1
ATOM 920 C CA . LEU A 1 115 ? -5.617 25.562 -2.104 1 96.56 115 LEU A CA 1
ATOM 921 C C . LEU A 1 115 ? -5.859 27.062 -2.283 1 96.56 115 LEU A C 1
ATOM 923 O O . LEU A 1 115 ? -6.18 27.766 -1.321 1 96.56 115 LEU A O 1
ATOM 927 N N . PRO A 1 116 ? -5.797 27.625 -3.502 1 97.56 116 PRO A N 1
ATOM 928 C CA . PRO A 1 116 ? -6.012 29.062 -3.676 1 97.56 116 PRO A CA 1
ATOM 929 C C . PRO A 1 116 ? -7.418 29.5 -3.264 1 97.56 116 PRO A C 1
ATOM 931 O O . PRO A 1 116 ? -7.652 30.703 -3.035 1 97.56 116 PRO A O 1
ATOM 934 N N . GLN A 1 117 ? -8.336 28.531 -3.121 1 96.31 117 GLN A N 1
ATOM 935 C CA . GLN A 1 117 ? -9.719 28.844 -2.773 1 96.31 117 GLN A CA 1
ATOM 936 C C . GLN A 1 117 ? -9.945 28.734 -1.269 1 96.31 117 GLN A C 1
ATOM 938 O O . GLN A 1 117 ? -11.016 29.094 -0.768 1 96.31 117 GLN A O 1
ATOM 943 N N . TRP A 1 118 ? -8.938 28.312 -0.565 1 95.12 118 TRP A N 1
ATOM 944 C CA . TRP A 1 118 ? -9.086 28.172 0.879 1 95.12 118 TRP A CA 1
ATOM 945 C C . TRP A 1 118 ? -9.164 29.531 1.566 1 95.12 118 TRP A C 1
ATOM 947 O O . TRP A 1 118 ? -8.695 30.531 1.027 1 95.12 118 TRP A O 1
ATOM 957 N N . TYR A 1 119 ? -9.82 29.562 2.732 1 94.69 119 TYR A N 1
ATOM 958 C CA . TYR A 1 119 ? -9.914 30.781 3.525 1 94.69 119 TYR A CA 1
ATOM 959 C C . TYR A 1 119 ? -8.531 31.297 3.9 1 94.69 119 TYR A C 1
ATOM 961 O O . TYR A 1 119 ? -7.73 30.562 4.488 1 94.69 119 TYR A O 1
ATOM 969 N N . GLN A 1 120 ? -8.195 32.5 3.529 1 97 120 GLN A N 1
ATOM 970 C CA . GLN A 1 120 ? -6.926 33.188 3.779 1 97 120 GLN A CA 1
ATOM 971 C C . GLN A 1 120 ? -5.758 32.375 3.246 1 97 120 GLN A C 1
ATOM 973 O O . GLN A 1 120 ? -4.758 32.188 3.943 1 97 120 GLN A O 1
ATOM 978 N N . ALA A 1 121 ? -5.879 31.938 2.016 1 97.25 121 ALA A N 1
ATOM 979 C CA . ALA A 1 121 ? -4.938 31.047 1.36 1 97.25 121 ALA A CA 1
ATOM 980 C C . ALA A 1 121 ? -3.549 31.672 1.272 1 97.25 121 ALA A C 1
ATOM 982 O O . ALA A 1 121 ? -2.539 30.984 1.438 1 97.25 121 ALA A O 1
ATOM 983 N N . GLU A 1 122 ? -3.506 32.906 0.986 1 97.69 122 GLU A N 1
ATOM 984 C CA . GLU A 1 122 ? -2.215 33.562 0.835 1 97.69 122 GLU A CA 1
ATOM 985 C C . GLU A 1 122 ? -1.418 33.531 2.137 1 97.69 122 GLU A C 1
ATOM 987 O O . GLU A 1 122 ? -0.242 33.156 2.139 1 97.69 122 GLU A O 1
ATOM 992 N N . GLU A 1 123 ? -2.072 33.906 3.146 1 97.5 123 GLU A N 1
ATOM 993 C CA . GLU A 1 123 ? -1.407 33.875 4.445 1 97.5 123 GLU A CA 1
ATOM 994 C C . GLU A 1 123 ? -1.051 32.438 4.844 1 97.5 123 GLU A C 1
ATOM 996 O O . GLU A 1 123 ? 0.045 32.188 5.348 1 97.5 123 GLU A O 1
ATOM 1001 N N . LEU A 1 124 ? -1.987 31.562 4.637 1 97.56 124 LEU A N 1
ATOM 1002 C CA . LEU A 1 124 ? -1.765 30.141 4.938 1 97.56 124 LEU A CA 1
ATOM 1003 C C . LEU A 1 124 ? -0.521 29.625 4.227 1 97.56 124 LEU A C 1
ATOM 1005 O O . LEU A 1 124 ? 0.316 28.953 4.836 1 97.56 124 LEU A O 1
ATOM 1009 N N . ALA A 1 125 ? -0.369 29.969 2.986 1 97.62 125 ALA A N 1
ATOM 1010 C CA . ALA A 1 125 ? 0.737 29.5 2.152 1 97.62 125 ALA A CA 1
ATOM 1011 C C . ALA A 1 125 ? 2.076 30 2.691 1 97.62 125 ALA A C 1
ATOM 1013 O O . ALA A 1 125 ? 3.096 29.312 2.561 1 97.62 125 ALA A O 1
ATOM 1014 N N . ARG A 1 126 ? 2.072 31.094 3.404 1 96.44 126 ARG A N 1
ATOM 1015 C CA . ARG A 1 126 ? 3.297 31.719 3.898 1 96.44 126 ARG A CA 1
ATOM 1016 C C . ARG A 1 126 ? 3.699 31.141 5.25 1 96.44 126 ARG A C 1
ATOM 1018 O O . ARG A 1 126 ? 4.879 31.141 5.609 1 96.44 126 ARG A O 1
ATOM 1025 N N . LEU A 1 127 ? 2.768 30.609 5.941 1 96.69 127 LEU A N 1
ATOM 1026 C CA . LEU A 1 127 ? 2.979 30.297 7.348 1 96.69 127 LEU A CA 1
ATOM 1027 C C . LEU A 1 127 ? 3.654 28.938 7.496 1 96.69 127 LEU A C 1
ATOM 1029 O O . LEU A 1 127 ? 4.18 28.609 8.562 1 96.69 127 LEU A O 1
ATOM 1033 N N . CYS A 1 128 ? 3.564 28.172 6.395 1 97.19 128 CYS A N 1
ATOM 1034 C CA . CYS A 1 128 ? 4.168 26.859 6.523 1 97.19 128 CYS A CA 1
ATOM 1035 C C . CYS A 1 128 ? 4.785 26.406 5.203 1 97.19 128 CYS A C 1
ATOM 1037 O O . CYS A 1 128 ? 4.629 27.078 4.18 1 97.19 128 CYS A O 1
ATOM 1039 N N . HIS A 1 129 ? 5.617 25.375 5.309 1 98 129 HIS A N 1
ATOM 1040 C CA . HIS A 1 129 ? 6.133 24.688 4.137 1 98 129 HIS A CA 1
ATOM 1041 C C . HIS A 1 129 ? 5.184 23.578 3.695 1 98 129 HIS A C 1
ATOM 1043 O O . HIS A 1 129 ? 4.457 23.016 4.516 1 98 129 HIS A O 1
ATOM 1049 N N . TRP A 1 130 ? 5.191 23.312 2.416 1 98.44 130 TRP A N 1
ATOM 1050 C CA . TRP A 1 130 ? 4.242 22.344 1.909 1 98.44 130 TRP A CA 1
ATOM 1051 C C . TRP A 1 130 ? 4.965 21.141 1.293 1 98.44 130 TRP A C 1
ATOM 1053 O O . TRP A 1 130 ? 5.98 21.312 0.614 1 98.44 130 TRP A O 1
ATOM 1063 N N . ILE A 1 131 ? 4.449 19.984 1.617 1 98.31 131 ILE A N 1
ATOM 1064 C CA . ILE A 1 131 ? 4.879 18.734 1.018 1 98.31 131 ILE A CA 1
ATOM 1065 C C . ILE A 1 131 ? 3.748 18.141 0.17 1 98.31 131 ILE A C 1
ATOM 1067 O O . ILE A 1 131 ? 2.711 17.75 0.7 1 98.31 131 ILE A O 1
ATOM 1071 N N . VAL A 1 132 ? 3.98 18.047 -1.143 1 97.19 132 VAL A N 1
ATOM 1072 C CA . VAL A 1 132 ? 2.932 17.625 -2.07 1 97.19 132 VAL A CA 1
ATOM 1073 C C . VAL A 1 132 ? 3.051 16.141 -2.352 1 97.19 132 VAL A C 1
ATOM 1075 O O . VAL A 1 132 ? 4.078 15.672 -2.85 1 97.19 132 VAL A O 1
ATOM 1078 N N . ALA A 1 133 ? 2.053 15.469 -1.967 1 93.81 133 ALA A N 1
ATOM 1079 C CA . ALA A 1 133 ? 2.002 14.031 -2.232 1 93.81 133 ALA A CA 1
ATOM 1080 C C . ALA A 1 133 ? 1.364 13.75 -3.59 1 93.81 133 ALA A C 1
ATOM 1082 O O . ALA A 1 133 ? 0.193 14.062 -3.811 1 93.81 133 ALA A O 1
ATOM 1083 N N . PRO A 1 134 ? 2.105 13.102 -4.473 1 84.5 134 PRO A N 1
ATOM 1084 C CA . PRO A 1 134 ? 1.505 12.789 -5.773 1 84.5 134 PRO A CA 1
ATOM 1085 C C . PRO A 1 134 ? 0.573 11.578 -5.715 1 84.5 134 PRO A C 1
ATOM 1087 O O . PRO A 1 134 ? 0.668 10.766 -4.793 1 84.5 134 PRO A O 1
ATOM 1090 N N . ARG A 1 135 ? -0.423 11.414 -6.543 1 72.81 135 ARG A N 1
ATOM 1091 C CA . ARG A 1 135 ? -1.28 10.242 -6.648 1 72.81 135 ARG A CA 1
ATOM 1092 C C . ARG A 1 135 ? -0.663 9.195 -7.566 1 72.81 135 ARG A C 1
ATOM 1094 O O . ARG A 1 135 ? -0.52 8.031 -7.188 1 72.81 135 ARG A O 1
ATOM 1101 N N . VAL A 1 136 ? -0.524 9.438 -8.797 1 65.69 136 VAL A N 1
ATOM 1102 C CA . VAL A 1 136 ? -0.039 8.406 -9.711 1 65.69 136 VAL A CA 1
ATOM 1103 C C . VAL A 1 136 ? 1.288 8.844 -10.328 1 65.69 136 VAL A C 1
ATOM 1105 O O . VAL A 1 136 ? 2.246 8.07 -10.367 1 65.69 136 VAL A O 1
ATOM 1108 N N . ASP A 1 137 ? 1.294 10.07 -10.742 1 66.5 137 ASP A N 1
ATOM 1109 C CA . ASP A 1 137 ? 2.48 10.5 -11.477 1 66.5 137 ASP A CA 1
ATOM 1110 C C . ASP A 1 137 ? 2.986 11.844 -10.961 1 66.5 137 ASP A C 1
ATOM 1112 O O . ASP A 1 137 ? 2.197 12.766 -10.727 1 66.5 137 ASP A O 1
ATOM 1116 N N . ALA A 1 138 ? 4.273 11.922 -10.758 1 67.69 138 ALA A N 1
ATOM 1117 C CA . ALA A 1 138 ? 4.934 13.148 -10.328 1 67.69 138 ALA A CA 1
ATOM 1118 C C . ALA A 1 138 ? 4.699 14.273 -11.336 1 67.69 138 ALA A C 1
ATOM 1120 O O . ALA A 1 138 ? 4.676 15.453 -10.961 1 67.69 138 ALA A O 1
ATOM 1121 N N . GLY A 1 139 ? 4.574 13.828 -12.477 1 73.19 139 GLY A N 1
ATOM 1122 C CA . GLY A 1 139 ? 4.355 14.844 -13.5 1 73.19 139 GLY A CA 1
ATOM 1123 C C . GLY A 1 139 ? 3.102 15.664 -13.266 1 73.19 139 GLY A C 1
ATOM 1124 O O . GLY A 1 139 ? 3.125 16.891 -13.398 1 73.19 139 GLY A O 1
ATOM 1125 N N . ASP A 1 140 ? 2.123 15.086 -12.789 1 83.75 140 ASP A N 1
ATOM 1126 C CA . ASP A 1 140 ? 0.868 15.766 -12.492 1 83.75 140 ASP A CA 1
ATOM 1127 C C . ASP A 1 140 ? 1.027 16.719 -11.305 1 83.75 140 ASP A C 1
ATOM 1129 O O . ASP A 1 140 ? 0.564 17.859 -11.344 1 83.75 140 ASP A O 1
ATOM 1133 N N . ALA A 1 141 ? 1.805 16.344 -10.367 1 90.62 141 ALA A N 1
ATOM 1134 C CA . ALA A 1 141 ? 2.014 17.156 -9.172 1 90.62 141 ALA A CA 1
ATOM 1135 C C . ALA A 1 141 ? 2.822 18.406 -9.492 1 90.62 141 ALA A C 1
ATOM 1137 O O . ALA A 1 141 ? 2.521 19.5 -8.992 1 90.62 141 ALA A O 1
ATOM 1138 N N . ALA A 1 142 ? 3.795 18.266 -10.328 1 93.19 142 ALA A N 1
ATOM 1139 C CA . ALA A 1 142 ? 4.645 19.391 -10.703 1 93.19 142 ALA A CA 1
ATOM 1140 C C . ALA A 1 142 ? 3.844 20.453 -11.438 1 93.19 142 ALA A C 1
ATOM 1142 O O . ALA A 1 142 ? 4.027 21.656 -11.195 1 93.19 142 ALA A O 1
ATOM 1143 N N . GLN A 1 143 ? 3.021 20.031 -12.273 1 94.75 143 GLN A N 1
ATOM 1144 C CA . GLN A 1 143 ? 2.197 20.969 -13.031 1 94.75 143 GLN A CA 1
ATOM 1145 C C . GLN A 1 143 ? 1.236 21.719 -12.117 1 94.75 143 GLN A C 1
ATOM 1147 O O . GLN A 1 143 ? 1.09 22.938 -12.234 1 94.75 143 GLN A O 1
ATOM 1152 N N . VAL A 1 144 ? 0.6 21.031 -11.305 1 95.62 144 VAL A N 1
ATOM 1153 C CA . VAL A 1 144 ? -0.345 21.641 -10.375 1 95.62 144 VAL A CA 1
ATOM 1154 C C . VAL A 1 144 ? 0.392 22.609 -9.453 1 95.62 144 VAL A C 1
ATOM 1156 O O . VAL A 1 144 ? -0.079 23.719 -9.219 1 95.62 144 VAL A O 1
ATOM 1159 N N . LEU A 1 145 ? 1.514 22.156 -8.961 1 96.44 145 LEU A N 1
ATOM 1160 C CA . LEU A 1 145 ? 2.301 23 -8.078 1 96.44 145 LEU A CA 1
ATOM 1161 C C . LEU A 1 145 ? 2.711 24.297 -8.781 1 96.44 145 LEU A C 1
ATOM 1163 O O . LEU A 1 145 ? 2.65 25.375 -8.188 1 96.44 145 LEU A O 1
ATOM 1167 N N . GLN A 1 146 ? 3.113 24.203 -9.961 1 97 146 GLN A N 1
ATOM 1168 C CA . GLN A 1 146 ? 3.486 25.375 -10.727 1 97 146 GLN A CA 1
ATOM 1169 C C . GLN A 1 146 ? 2.314 26.344 -10.844 1 97 146 GLN A C 1
ATOM 1171 O O . GLN A 1 146 ? 2.484 27.562 -10.68 1 97 146 GLN A O 1
ATOM 1176 N N . ALA A 1 147 ? 1.196 25.828 -11.156 1 97.44 147 ALA A N 1
ATOM 1177 C CA . ALA A 1 147 ? -0.002 26.656 -11.297 1 97.44 147 ALA A CA 1
ATOM 1178 C C . ALA A 1 147 ? -0.347 27.344 -9.977 1 97.44 147 ALA A C 1
ATOM 1180 O O . ALA A 1 147 ? -0.715 28.531 -9.969 1 97.44 147 ALA A O 1
ATOM 1181 N N . VAL A 1 148 ? -0.261 26.672 -8.938 1 98 148 VAL A N 1
ATOM 1182 C CA . VAL A 1 148 ? -0.592 27.203 -7.621 1 98 148 VAL A CA 1
ATOM 1183 C C . VAL A 1 148 ? 0.453 28.234 -7.207 1 98 148 VAL A C 1
ATOM 1185 O O . VAL A 1 148 ? 0.115 29.266 -6.629 1 98 148 VAL A O 1
ATOM 1188 N N . ALA A 1 149 ? 1.731 27.953 -7.496 1 97.56 149 ALA A N 1
ATOM 1189 C CA . ALA A 1 149 ? 2.83 28.844 -7.145 1 97.56 149 ALA A CA 1
ATOM 1190 C C . ALA A 1 149 ? 2.709 30.172 -7.883 1 97.56 149 ALA A C 1
ATOM 1192 O O . ALA A 1 149 ? 3.248 31.188 -7.438 1 97.56 149 ALA A O 1
ATOM 1193 N N . ALA A 1 150 ? 2.045 30.188 -8.961 1 97.69 150 ALA A N 1
ATOM 1194 C CA . ALA A 1 150 ? 1.806 31.422 -9.711 1 97.69 150 ALA A CA 1
ATOM 1195 C C . ALA A 1 150 ? 0.793 32.312 -9 1 97.69 150 ALA A C 1
ATOM 1197 O O . ALA A 1 150 ? 0.752 33.531 -9.227 1 97.69 150 ALA A O 1
ATOM 1198 N N . LYS A 1 151 ? 0.029 31.734 -8.141 1 97.94 151 LYS A N 1
ATOM 1199 C CA . LYS A 1 151 ? -1.069 32.469 -7.508 1 97.94 151 LYS A CA 1
ATOM 1200 C C . LYS A 1 151 ? -0.77 32.719 -6.035 1 97.94 151 LYS A C 1
ATOM 1202 O O . LYS A 1 151 ? -1.311 33.688 -5.453 1 97.94 151 LYS A O 1
ATOM 1207 N N . LEU A 1 152 ? -0.026 31.906 -5.453 1 98.25 152 LEU A N 1
ATOM 1208 C CA . LEU A 1 152 ? 0.265 31.984 -4.023 1 98.25 152 LEU A CA 1
ATOM 1209 C C . LEU A 1 152 ? 1.769 31.938 -3.773 1 98.25 152 LEU A C 1
ATOM 1211 O O . LEU A 1 152 ? 2.51 31.281 -4.512 1 98.25 152 LEU A O 1
ATOM 1215 N N . PRO A 1 153 ? 2.262 32.656 -2.713 1 97.94 153 PRO A N 1
ATOM 1216 C CA . PRO A 1 153 ? 3.666 32.531 -2.316 1 97.94 153 PRO A CA 1
ATOM 1217 C C . PRO A 1 153 ? 3.977 31.25 -1.58 1 97.94 153 PRO A C 1
ATOM 1219 O O . PRO A 1 153 ? 4.418 31.266 -0.428 1 97.94 153 PRO A O 1
ATOM 1222 N N . ILE A 1 154 ? 3.836 30.172 -2.223 1 97.94 154 ILE A N 1
ATOM 1223 C CA . ILE A 1 154 ? 3.916 28.844 -1.609 1 97.94 154 ILE A CA 1
ATOM 1224 C C . ILE A 1 154 ? 5.355 28.344 -1.656 1 97.94 154 ILE A C 1
ATOM 1226 O O . ILE A 1 154 ? 6.051 28.516 -2.66 1 97.94 154 ILE A O 1
ATOM 1230 N N . GLN A 1 155 ? 5.863 27.875 -0.55 1 97.88 155 GLN A N 1
ATOM 1231 C CA . GLN A 1 155 ? 7.094 27.094 -0.483 1 97.88 155 GLN A CA 1
ATOM 1232 C C . GLN A 1 155 ? 6.793 25.609 -0.372 1 97.88 155 GLN A C 1
ATOM 1234 O O . GLN A 1 155 ? 6.41 25.125 0.696 1 97.88 155 GLN A O 1
ATOM 1239 N N . ALA A 1 156 ? 7.031 24.891 -1.541 1 97.94 156 ALA A N 1
ATOM 1240 C CA . ALA A 1 156 ? 6.555 23.5 -1.589 1 97.94 156 ALA A CA 1
ATOM 1241 C C . ALA A 1 156 ? 7.574 22.594 -2.271 1 97.94 156 ALA A C 1
ATOM 1243 O O . ALA A 1 156 ? 8.352 23.047 -3.111 1 97.94 156 ALA A O 1
ATOM 1244 N N . GLN A 1 157 ? 7.617 21.391 -1.875 1 97.06 157 GLN A N 1
ATOM 1245 C CA . GLN A 1 157 ? 8.375 20.312 -2.518 1 97.06 157 GLN A CA 1
ATOM 1246 C C . GLN A 1 157 ? 7.492 19.094 -2.775 1 97.06 157 GLN A C 1
ATOM 1248 O O . GLN A 1 157 ? 6.539 18.844 -2.033 1 97.06 157 GLN A O 1
ATOM 1253 N N . ILE A 1 158 ? 7.855 18.391 -3.787 1 96.5 158 ILE A N 1
ATOM 1254 C CA . ILE A 1 158 ? 7.094 17.203 -4.141 1 96.5 158 ILE A CA 1
ATOM 1255 C C . ILE A 1 158 ? 7.68 15.984 -3.426 1 96.5 158 ILE A C 1
ATOM 1257 O O . ILE A 1 158 ? 8.898 15.781 -3.432 1 96.5 158 ILE A O 1
ATOM 1261 N N . LEU A 1 159 ? 6.805 15.266 -2.793 1 96.31 159 LEU A N 1
ATOM 1262 C CA . LEU A 1 159 ? 7.195 14.047 -2.094 1 96.31 159 LEU A CA 1
ATOM 1263 C C . LEU A 1 159 ? 7.469 12.914 -3.08 1 96.31 159 LEU A C 1
ATOM 1265 O O . LEU A 1 159 ? 6.664 12.672 -3.982 1 96.31 159 LEU A O 1
ATOM 1269 N N . GLU A 1 160 ? 8.609 12.32 -2.988 1 92.31 160 GLU A N 1
ATOM 1270 C CA . GLU A 1 160 ? 8.914 11.102 -3.732 1 92.31 160 GLU A CA 1
ATOM 1271 C C . GLU A 1 160 ? 8.586 9.859 -2.91 1 92.31 160 GLU A C 1
ATOM 1273 O O . GLU A 1 160 ? 9.328 9.508 -1.987 1 92.31 160 GLU A O 1
ATOM 1278 N N . ALA A 1 161 ? 7.508 9.266 -3.264 1 91.12 161 ALA A N 1
ATOM 1279 C CA . ALA A 1 161 ? 7.078 8.117 -2.467 1 91.12 161 ALA A CA 1
ATOM 1280 C C . ALA A 1 161 ? 6.25 7.148 -3.303 1 91.12 161 ALA A C 1
ATOM 1282 O O . ALA A 1 161 ? 5.539 7.559 -4.219 1 91.12 161 ALA A O 1
ATOM 1283 N N . PRO A 1 162 ? 6.402 5.793 -2.936 1 92.38 162 PRO A N 1
ATOM 1284 C CA . PRO A 1 162 ? 5.41 4.879 -3.5 1 92.38 162 PRO A CA 1
ATOM 1285 C C . PRO A 1 162 ? 3.977 5.289 -3.172 1 92.38 162 PRO A C 1
ATOM 1287 O O . PRO A 1 162 ? 3.713 5.809 -2.084 1 92.38 162 PRO A O 1
ATOM 1290 N N . THR A 1 163 ? 3.086 5.039 -4.125 1 91.06 163 THR A N 1
ATOM 1291 C CA . THR A 1 163 ? 1.7 5.457 -3.955 1 91.06 163 THR A CA 1
ATOM 1292 C C . THR A 1 163 ? 0.758 4.262 -4.031 1 91.06 163 THR A C 1
ATOM 1294 O O . THR A 1 163 ? 0.889 3.418 -4.922 1 91.06 163 THR A O 1
ATOM 1297 N N . LEU A 1 164 ? -0.062 4.164 -3.062 1 92.44 164 LEU A N 1
ATOM 1298 C CA . LEU A 1 164 ? -1.16 3.203 -3.088 1 92.44 164 LEU A CA 1
ATOM 1299 C C . LEU A 1 164 ? -2.402 3.814 -3.727 1 92.44 164 LEU A C 1
ATOM 1301 O O . LEU A 1 164 ? -2.998 4.742 -3.174 1 92.44 164 LEU A O 1
ATOM 1305 N N . THR A 1 165 ? -2.789 3.34 -4.918 1 90.25 165 THR A N 1
ATOM 1306 C CA . THR A 1 165 ? -3.977 3.832 -5.609 1 90.25 165 THR A CA 1
ATOM 1307 C C . THR A 1 165 ? -5.246 3.375 -4.895 1 90.25 165 THR A C 1
ATOM 1309 O O . THR A 1 165 ? -5.91 2.438 -5.34 1 90.25 165 THR A O 1
ATOM 1312 N N . LEU A 1 166 ? -5.523 3.994 -3.807 1 92.06 166 LEU A N 1
ATOM 1313 C CA . LEU A 1 166 ? -6.602 3.611 -2.904 1 92.06 166 LEU A CA 1
ATOM 1314 C C . LEU A 1 166 ? -7.344 4.844 -2.393 1 92.06 166 LEU A C 1
ATOM 1316 O O . LEU A 1 166 ? -6.727 5.859 -2.078 1 92.06 166 LEU A O 1
ATOM 1320 N N . SER A 1 167 ? -8.656 4.762 -2.363 1 91.25 167 SER A N 1
ATOM 1321 C CA . SER A 1 167 ? -9.484 5.809 -1.762 1 91.25 167 SER A CA 1
ATOM 1322 C C . SER A 1 167 ? -10.352 5.25 -0.642 1 91.25 167 SER A C 1
ATOM 1324 O O . SER A 1 167 ? -10.664 4.055 -0.627 1 91.25 167 SER A O 1
ATOM 1326 N N . SER A 1 168 ? -10.664 6.188 0.216 1 93.81 168 SER A N 1
ATOM 1327 C CA . SER A 1 168 ? -11.594 5.781 1.266 1 93.81 168 SER A CA 1
ATOM 1328 C C . SER A 1 168 ? -12.938 5.363 0.682 1 93.81 168 SER A C 1
ATOM 1330 O O . SER A 1 168 ? -13.609 4.48 1.218 1 93.81 168 SER A O 1
ATOM 1332 N N . THR A 1 169 ? -13.336 5.984 -0.4 1 93.19 169 THR A N 1
ATOM 1333 C CA . THR A 1 169 ? -14.562 5.605 -1.086 1 93.19 169 THR A CA 1
ATOM 1334 C C . THR A 1 169 ? -14.508 4.148 -1.528 1 93.19 169 THR A C 1
ATOM 1336 O O . THR A 1 169 ? -15.461 3.395 -1.318 1 93.19 169 THR A O 1
ATOM 1339 N N . TYR A 1 170 ? -13.422 3.768 -2.102 1 94 170 TYR A N 1
ATOM 1340 C CA . TYR A 1 170 ? -13.234 2.379 -2.506 1 94 170 TYR A CA 1
ATOM 1341 C C . TYR A 1 170 ? -13.383 1.439 -1.314 1 94 170 TYR A C 1
ATOM 1343 O O . TYR A 1 170 ? -14.047 0.403 -1.414 1 94 170 TYR A O 1
ATOM 1351 N N . LEU A 1 171 ? -12.766 1.768 -0.214 1 97.06 171 LEU A N 1
ATOM 1352 C CA . LEU A 1 171 ? -12.797 0.934 0.983 1 97.06 171 LEU A CA 1
ATOM 1353 C C . LEU A 1 171 ? -14.227 0.751 1.48 1 97.06 171 LEU A C 1
ATOM 1355 O O . LEU A 1 171 ? -14.641 -0.365 1.803 1 97.06 171 LEU A O 1
ATOM 1359 N N . ARG A 1 172 ? -14.953 1.805 1.54 1 96.44 172 ARG A N 1
ATOM 1360 C CA . ARG A 1 172 ? -16.328 1.714 1.999 1 96.44 172 ARG A CA 1
ATOM 1361 C C . ARG A 1 172 ? -17.156 0.837 1.066 1 96.44 172 ARG A C 1
ATOM 1363 O O . ARG A 1 172 ? -17.953 0.006 1.524 1 96.44 172 ARG A O 1
ATOM 1370 N N . GLN A 1 173 ? -17 1.009 -0.219 1 94.69 173 GLN A N 1
ATOM 1371 C CA . GLN A 1 173 ? -17.703 0.183 -1.191 1 94.69 173 GLN A CA 1
ATOM 1372 C C . GLN A 1 173 ? -17.312 -1.286 -1.052 1 94.69 173 GLN A C 1
ATOM 1374 O O . GLN A 1 173 ? -18.172 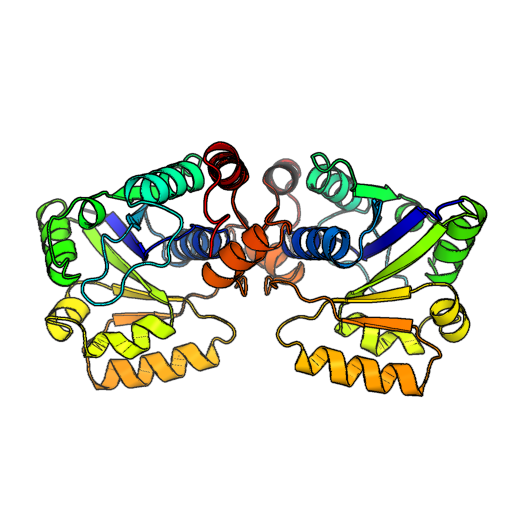-2.17 -1.131 1 94.69 173 GLN A O 1
ATOM 1379 N N . GLN A 1 174 ? -16.047 -1.492 -0.876 1 95.38 174 GLN A N 1
ATOM 1380 C CA . GLN A 1 174 ? -15.547 -2.852 -0.705 1 95.38 174 GLN A CA 1
ATOM 1381 C C . GLN A 1 174 ? -16.172 -3.518 0.518 1 95.38 174 GLN A C 1
ATOM 1383 O O . GLN A 1 174 ? -16.547 -4.688 0.465 1 95.38 174 GLN A O 1
ATOM 1388 N N . ILE A 1 175 ? -16.234 -2.816 1.569 1 96.19 175 ILE A N 1
ATOM 1389 C CA . ILE A 1 175 ? -16.828 -3.322 2.807 1 96.19 175 ILE A CA 1
ATOM 1390 C C . ILE A 1 175 ? -18.297 -3.648 2.586 1 96.19 175 ILE A C 1
ATOM 1392 O O . ILE A 1 175 ? -18.781 -4.695 3.023 1 96.19 175 ILE A O 1
ATOM 1396 N N . GLN A 1 176 ? -18.984 -2.797 1.866 1 94.62 176 GLN A N 1
ATOM 1397 C CA . GLN A 1 176 ? -20.406 -2.982 1.606 1 94.62 176 GLN A CA 1
ATOM 1398 C C . GLN A 1 176 ? -20.656 -4.258 0.807 1 94.62 176 GLN A C 1
ATOM 1400 O O . GLN A 1 176 ? -21.656 -4.953 1.03 1 94.62 176 GLN A O 1
ATOM 1405 N N . LYS A 1 177 ? -19.844 -4.547 -0.055 1 93.62 177 LYS A N 1
ATOM 1406 C CA . LYS A 1 177 ? -20.062 -5.719 -0.901 1 93.62 177 LYS A CA 1
ATOM 1407 C C . LYS A 1 177 ? -19.469 -6.973 -0.274 1 93.62 177 LYS A C 1
ATOM 1409 O O . LYS A 1 177 ? -19.422 -8.023 -0.909 1 93.62 177 LYS A O 1
ATOM 1414 N N . GLY A 1 178 ? -18.891 -6.824 0.856 1 93.75 178 GLY A N 1
ATOM 1415 C CA . GLY A 1 178 ? -18.359 -7.969 1.582 1 93.75 178 GLY A CA 1
ATOM 1416 C C . GLY A 1 178 ? -16.953 -8.352 1.147 1 93.75 178 GLY A C 1
ATOM 1417 O O . GLY A 1 178 ? -16.5 -9.461 1.422 1 93.75 178 GLY A O 1
ATOM 1418 N N . GLY A 1 179 ? -16.344 -7.406 0.515 1 95.06 179 GLY A N 1
ATOM 1419 C CA . GLY A 1 179 ? -14.984 -7.668 0.049 1 95.06 179 GLY A CA 1
ATOM 1420 C C . GLY A 1 179 ? -13.938 -7.504 1.133 1 95.06 179 GLY A C 1
ATOM 1421 O O . GLY A 1 179 ? -14.234 -7.02 2.227 1 95.06 179 GLY A O 1
ATOM 1422 N N . SER A 1 180 ? -12.766 -7.895 0.781 1 96.62 180 SER A N 1
ATOM 1423 C CA . SER A 1 180 ? -11.672 -7.844 1.75 1 96.62 180 SER A CA 1
ATOM 1424 C C . SER A 1 180 ? -10.984 -6.48 1.738 1 96.62 180 SER A C 1
ATOM 1426 O O . SER A 1 180 ? -10.719 -5.922 0.671 1 96.62 180 SER A O 1
ATOM 1428 N N . ILE A 1 181 ? -10.695 -5.965 2.92 1 97.75 181 ILE A N 1
ATOM 1429 C CA . ILE A 1 181 ? -9.891 -4.754 3.023 1 97.75 181 ILE A CA 1
ATOM 1430 C C . ILE A 1 181 ? -8.578 -5.062 3.734 1 97.75 181 ILE A C 1
ATOM 1432 O O . ILE A 1 181 ? -7.867 -4.152 4.164 1 97.75 181 ILE A O 1
ATOM 1436 N N . ARG A 1 182 ? -8.281 -6.375 3.846 1 97.5 182 ARG A N 1
ATOM 1437 C CA . ARG A 1 182 ? -7.008 -6.805 4.418 1 97.5 182 ARG A CA 1
ATOM 1438 C C . ARG A 1 182 ? -5.832 -6.258 3.613 1 97.5 182 ARG A C 1
ATOM 1440 O O . ARG A 1 182 ? -5.863 -6.266 2.381 1 97.5 182 ARG A O 1
ATOM 1447 N N . TYR A 1 183 ? -4.801 -5.746 4.273 1 98 183 TYR A N 1
ATOM 1448 C CA . TYR A 1 183 ? -3.561 -5.176 3.76 1 98 183 TYR A CA 1
ATOM 1449 C C . TYR A 1 183 ? -3.795 -3.77 3.217 1 98 183 TYR A C 1
ATOM 1451 O O . TYR A 1 183 ? -2.846 -3.08 2.836 1 98 183 TYR A O 1
ATOM 1459 N N . LEU A 1 184 ? -5.043 -3.324 3.168 1 98.19 184 LEU A N 1
ATOM 1460 C CA . LEU A 1 184 ? -5.324 -1.973 2.697 1 98.19 184 LEU A CA 1
ATOM 1461 C C . LEU A 1 184 ? -5.375 -0.991 3.863 1 98.19 184 LEU A C 1
ATOM 1463 O O . LEU A 1 184 ? -5.102 0.199 3.689 1 98.19 184 LEU A O 1
ATOM 1467 N N . VAL A 1 185 ? -5.727 -1.51 4.992 1 98.5 185 VAL A N 1
ATOM 1468 C CA . VAL A 1 185 ? -5.742 -0.76 6.242 1 98.5 185 VAL A CA 1
ATOM 1469 C C . VAL A 1 185 ? -4.965 -1.521 7.312 1 98.5 185 VAL A C 1
ATOM 1471 O O . VAL A 1 185 ? -4.754 -2.73 7.191 1 98.5 185 VAL A O 1
ATOM 1474 N N . PRO A 1 186 ? -4.465 -0.76 8.344 1 98.12 186 PRO A N 1
ATOM 1475 C CA . PRO A 1 186 ? -3.857 -1.489 9.461 1 98.12 186 PRO A CA 1
ATOM 1476 C C . PRO A 1 186 ? -4.809 -2.51 10.086 1 98.12 186 PRO A C 1
ATOM 1478 O O . PRO A 1 186 ? -6.016 -2.266 10.172 1 98.12 186 PRO A O 1
ATOM 1481 N N . PRO A 1 187 ? -4.223 -3.639 10.578 1 97.69 187 PRO A N 1
ATOM 1482 C CA . PRO A 1 187 ? -5.066 -4.672 11.18 1 97.69 187 PRO A CA 1
ATOM 1483 C C . PRO A 1 187 ? -5.961 -4.133 12.289 1 97.69 187 PRO A C 1
ATOM 1485 O O . PRO A 1 187 ? -7.125 -4.527 12.406 1 97.69 187 PRO A O 1
ATOM 1488 N N . ALA A 1 188 ? -5.449 -3.219 13.109 1 98.5 188 ALA A N 1
ATOM 1489 C CA . ALA A 1 188 ? -6.23 -2.658 14.211 1 98.5 188 ALA A CA 1
ATOM 1490 C C . ALA A 1 188 ? -7.426 -1.871 13.68 1 98.5 188 ALA A C 1
ATOM 1492 O O . ALA A 1 188 ? -8.492 -1.869 14.297 1 98.5 188 ALA A O 1
ATOM 1493 N N . VAL A 1 189 ? -7.27 -1.212 12.578 1 98.75 189 VAL A N 1
ATOM 1494 C CA . VAL A 1 189 ? -8.352 -0.449 11.969 1 98.75 189 VAL A CA 1
ATOM 1495 C C . VAL A 1 189 ? -9.383 -1.404 11.367 1 98.75 189 VAL A C 1
ATOM 1497 O O . VAL A 1 189 ? -10.586 -1.2 11.523 1 98.75 189 VAL A O 1
ATOM 1500 N N . GLU A 1 190 ? -8.906 -2.43 10.695 1 98.38 190 GLU A N 1
ATOM 1501 C CA . GLU A 1 190 ? -9.812 -3.441 10.164 1 98.38 190 GLU A CA 1
ATOM 1502 C C . GLU A 1 190 ? -10.672 -4.055 11.273 1 98.38 190 GLU A C 1
ATOM 1504 O O . GLU A 1 190 ? -11.883 -4.207 11.109 1 98.38 190 GLU A O 1
ATOM 1509 N N . HIS A 1 191 ? -10.016 -4.43 12.328 1 98.31 191 HIS A N 1
ATOM 1510 C CA . HIS A 1 191 ? -10.719 -5.008 13.469 1 98.31 191 HIS A CA 1
ATOM 1511 C C . HIS A 1 191 ? -11.758 -4.047 14.023 1 98.31 191 HIS A C 1
ATOM 1513 O O . HIS A 1 191 ? -12.883 -4.449 14.328 1 98.31 191 HIS A O 1
ATOM 1519 N N . TYR A 1 192 ? -11.422 -2.764 14.156 1 98.75 192 TYR A N 1
ATOM 1520 C CA . TYR A 1 192 ? -12.336 -1.74 14.648 1 98.75 192 TYR A CA 1
ATOM 1521 C C . TYR A 1 192 ? -13.57 -1.646 13.758 1 98.75 192 TYR A C 1
ATOM 1523 O O . TYR A 1 192 ? -14.703 -1.598 14.25 1 98.75 192 TYR A O 1
ATOM 1531 N N . ILE A 1 193 ? -13.352 -1.633 12.438 1 98.06 193 ILE A N 1
ATOM 1532 C CA . ILE A 1 193 ? -14.43 -1.518 11.461 1 98.06 193 ILE A CA 1
ATOM 1533 C C . ILE A 1 193 ? -15.383 -2.703 11.602 1 98.06 193 ILE A C 1
ATOM 1535 O O . ILE A 1 193 ? -16.609 -2.531 11.602 1 98.06 193 ILE A O 1
ATOM 1539 N N . ARG A 1 194 ? -14.828 -3.879 11.742 1 96.88 194 ARG A N 1
ATOM 1540 C CA . ARG A 1 194 ? -15.633 -5.09 11.883 1 96.88 194 ARG A CA 1
ATOM 1541 C C . ARG A 1 194 ? -16.391 -5.086 13.203 1 96.88 194 ARG A C 1
ATOM 1543 O O . ARG A 1 194 ? -17.609 -5.352 13.227 1 96.88 194 ARG A O 1
ATOM 1550 N N . GLN A 1 195 ? -15.695 -4.75 14.227 1 97.44 195 GLN A N 1
ATOM 1551 C CA . GLN A 1 195 ? -16.266 -4.773 15.562 1 97.44 195 GLN A CA 1
ATOM 1552 C C . GLN A 1 195 ? -17.438 -3.789 15.68 1 97.44 195 GLN A C 1
ATOM 1554 O O . GLN A 1 195 ? -18.438 -4.078 16.344 1 97.44 195 GLN A O 1
ATOM 1559 N N . HIS A 1 196 ? -17.312 -2.65 15.07 1 96.88 196 HIS A N 1
ATOM 1560 C CA . HIS A 1 196 ? -18.328 -1.604 15.203 1 96.88 196 HIS A CA 1
ATOM 1561 C C . HIS A 1 196 ? -19.281 -1.609 14.016 1 96.88 196 HIS A C 1
ATOM 1563 O O . HIS A 1 196 ? -20.141 -0.734 13.898 1 96.88 196 HIS A O 1
ATOM 1569 N N . ARG A 1 197 ? -19.078 -2.572 13.086 1 95.31 197 ARG A N 1
ATOM 1570 C CA . ARG A 1 197 ? -19.938 -2.752 11.922 1 95.31 197 ARG A CA 1
ATOM 1571 C C . ARG A 1 197 ? -20.047 -1.458 11.125 1 95.31 197 ARG A C 1
ATOM 1573 O O . ARG A 1 197 ? -21.156 -1.029 10.781 1 95.31 197 ARG A O 1
ATOM 1580 N N . LEU A 1 198 ? -18.938 -0.866 10.953 1 96.62 198 LEU A N 1
ATOM 1581 C CA . LEU A 1 198 ? -18.922 0.394 10.219 1 96.62 198 LEU A CA 1
ATOM 1582 C C . LEU A 1 198 ? -19.047 0.151 8.719 1 96.62 198 LEU A C 1
ATOM 1584 O O . LEU A 1 198 ? -18.562 -0.855 8.203 1 96.62 198 LEU A O 1
ATOM 1588 N N . TYR A 1 199 ? -19.719 1.062 7.953 1 95.62 199 TYR A N 1
ATOM 1589 C CA . TYR A 1 199 ? -19.766 1.21 6.5 1 95.62 199 TYR A CA 1
ATOM 1590 C C . TYR A 1 199 ? -20.594 0.104 5.863 1 95.62 199 TYR A C 1
ATOM 1592 O O . TYR A 1 199 ? -20.438 -0.193 4.676 1 95.62 199 TYR A O 1
ATOM 1600 N N . LEU A 1 200 ? -21.359 -0.609 6.57 1 91.88 200 LEU A N 1
ATOM 1601 C CA . LEU A 1 200 ? -22.172 -1.698 6.035 1 91.88 200 LEU A CA 1
ATOM 1602 C C . LEU A 1 200 ? -23.375 -1.155 5.266 1 91.88 200 LEU A C 1
ATOM 1604 O O . LEU A 1 200 ? -23.922 -1.847 4.41 1 91.88 200 LEU A O 1
ATOM 1608 N N . GLN A 1 201 ? -23.797 -0.033 5.559 1 80.44 201 GLN A N 1
ATOM 1609 C CA . GLN A 1 201 ? -24.922 0.563 4.855 1 80.44 201 GLN A CA 1
ATOM 1610 C C . GLN A 1 201 ? -24.469 1.69 3.934 1 80.44 201 GLN A C 1
ATOM 1612 O O . GLN A 1 201 ? -23.5 2.385 4.23 1 80.44 201 GLN A O 1
ATOM 1617 N N . PRO A 1 202 ? -25.234 1.696 2.695 1 68.19 202 PRO A N 1
ATOM 1618 C CA . PRO A 1 202 ? -24.844 2.785 1.794 1 68.19 202 PRO A CA 1
ATOM 1619 C C . PRO A 1 202 ? -25.109 4.168 2.391 1 68.19 202 PRO A C 1
ATOM 1621 O O . PRO A 1 202 ? -25.984 4.312 3.246 1 68.19 202 PRO A O 1
ATOM 1624 N N . MET B 1 1 ? -18.016 -33.031 -7.285 1 48.19 1 MET B N 1
ATOM 1625 C CA . MET B 1 1 ? -17.188 -32.625 -6.152 1 48.19 1 MET B CA 1
ATOM 1626 C C . MET B 1 1 ? -16.594 -31.234 -6.375 1 48.19 1 MET B C 1
ATOM 1628 O O . MET B 1 1 ? -16.312 -30.859 -7.512 1 48.19 1 MET B O 1
ATOM 1632 N N . LYS B 1 2 ? -16.828 -30.344 -5.48 1 62.59 2 LYS B N 1
ATOM 1633 C CA . LYS B 1 2 ? -16.453 -28.969 -5.773 1 62.59 2 LYS B CA 1
ATOM 1634 C C . LYS B 1 2 ? -14.945 -28.844 -5.961 1 62.59 2 LYS B C 1
ATOM 1636 O O . LYS B 1 2 ? -14.164 -29.312 -5.129 1 62.59 2 LYS B O 1
ATOM 1641 N N . HIS B 1 3 ? -14.445 -28.594 -7.109 1 87.75 3 HIS B N 1
ATOM 1642 C CA . HIS B 1 3 ? -13.039 -28.375 -7.418 1 87.75 3 HIS B CA 1
ATOM 1643 C C . HIS B 1 3 ? -12.453 -27.25 -6.578 1 87.75 3 HIS B C 1
ATOM 1645 O O . HIS B 1 3 ? -13.117 -26.234 -6.34 1 87.75 3 HIS B O 1
ATOM 1651 N N . ARG B 1 4 ? -11.281 -27.609 -5.918 1 95.88 4 ARG B N 1
ATOM 1652 C CA . ARG B 1 4 ? -10.531 -26.547 -5.25 1 95.88 4 ARG B CA 1
ATOM 1653 C C . ARG B 1 4 ? -10.031 -25.516 -6.258 1 95.88 4 ARG B C 1
ATOM 1655 O O . ARG B 1 4 ? -9.641 -25.859 -7.371 1 95.88 4 ARG B O 1
ATOM 1662 N N . ARG B 1 5 ? -10.133 -24.234 -5.914 1 98.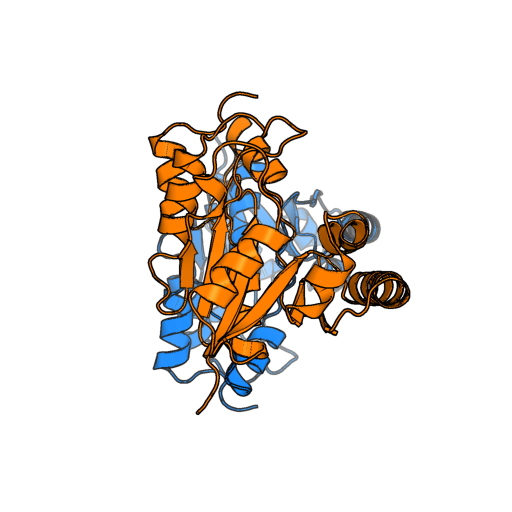38 5 ARG B N 1
ATOM 1663 C CA . ARG B 1 5 ? -9.586 -23.141 -6.715 1 98.38 5 ARG B CA 1
ATOM 1664 C C . ARG B 1 5 ? -8.336 -22.562 -6.066 1 98.38 5 ARG B C 1
ATOM 1666 O O . ARG B 1 5 ? -8.406 -21.969 -4.984 1 98.38 5 ARG B O 1
ATOM 1673 N N . ILE B 1 6 ? -7.18 -22.75 -6.695 1 98.75 6 ILE B N 1
ATOM 1674 C CA . ILE B 1 6 ? -5.91 -22.312 -6.125 1 98.75 6 ILE B CA 1
ATOM 1675 C C . ILE B 1 6 ? -5.176 -21.422 -7.129 1 98.75 6 ILE B C 1
ATOM 1677 O O . ILE B 1 6 ? -5.082 -21.75 -8.312 1 98.75 6 ILE B O 1
ATOM 1681 N N . ALA B 1 7 ? -4.734 -20.281 -6.656 1 98.81 7 ALA B N 1
ATOM 1682 C CA . ALA B 1 7 ? -3.91 -19.406 -7.496 1 98.81 7 ALA B CA 1
ATOM 1683 C C . ALA B 1 7 ? -2.445 -19.469 -7.074 1 98.81 7 ALA B C 1
ATOM 1685 O O . ALA B 1 7 ? -2.141 -19.516 -5.879 1 98.81 7 ALA B O 1
ATOM 1686 N N . ILE B 1 8 ? -1.63 -19.438 -8.055 1 98.62 8 ILE B N 1
ATOM 1687 C CA . ILE B 1 8 ? -0.191 -19.344 -7.836 1 98.62 8 ILE B CA 1
ATOM 1688 C C . ILE B 1 8 ? 0.256 -17.891 -8 1 98.62 8 ILE B C 1
ATOM 1690 O O . ILE B 1 8 ? -0.127 -17.219 -8.961 1 98.62 8 ILE B O 1
ATOM 1694 N N . LEU B 1 9 ? 0.967 -17.422 -7.043 1 98.44 9 LEU B N 1
ATOM 1695 C CA . LEU B 1 9 ? 1.688 -16.156 -7.172 1 98.44 9 LEU B CA 1
ATOM 1696 C C . LEU B 1 9 ? 3.195 -16.391 -7.133 1 98.44 9 LEU B C 1
ATOM 1698 O O . LEU B 1 9 ? 3.771 -16.578 -6.059 1 98.44 9 LEU B O 1
ATOM 1702 N N . GLY B 1 10 ? 3.725 -16.344 -8.297 1 95.81 10 GLY B N 1
ATOM 1703 C CA . GLY B 1 10 ? 5.164 -16.5 -8.406 1 95.81 10 GLY B CA 1
ATOM 1704 C C . GLY B 1 10 ? 5.922 -15.188 -8.398 1 95.81 10 GLY B C 1
ATOM 1705 O O . GLY B 1 10 ? 5.379 -14.156 -8.797 1 95.81 10 GLY B O 1
ATOM 1706 N N . GLY B 1 11 ? 7.125 -15.25 -7.934 1 92.94 11 GLY B N 1
ATOM 1707 C CA . GLY B 1 11 ? 7.977 -14.07 -7.969 1 92.94 11 GLY B CA 1
ATOM 1708 C C . GLY B 1 11 ? 9.328 -14.289 -7.309 1 92.94 11 GLY B C 1
ATOM 1709 O O . GLY B 1 11 ? 9.508 -15.25 -6.562 1 92.94 11 GLY B O 1
ATOM 1710 N N . THR B 1 12 ? 10.266 -13.391 -7.703 1 92.38 12 THR B N 1
ATOM 1711 C CA . THR B 1 12 ? 11.562 -13.43 -7.035 1 92.38 12 THR B CA 1
ATOM 1712 C C . THR B 1 12 ? 11.43 -12.992 -5.578 1 92.38 12 THR B C 1
ATOM 1714 O O . THR B 1 12 ? 12.117 -13.516 -4.699 1 92.38 12 THR B O 1
ATOM 1717 N N . PHE B 1 13 ? 10.539 -12.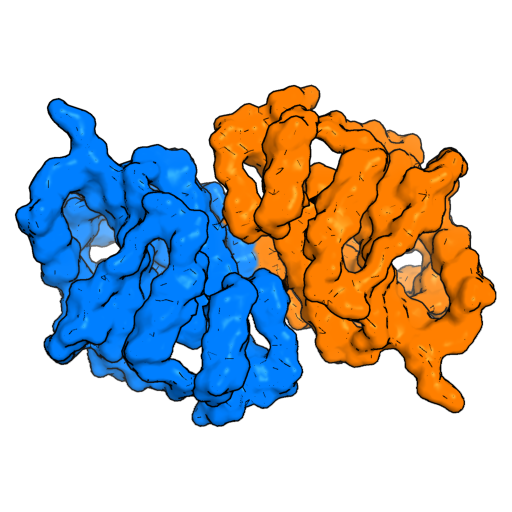023 -5.297 1 95.69 13 PHE B N 1
ATOM 1718 C CA . PHE B 1 13 ? 10.273 -11.531 -3.951 1 95.69 13 PHE B CA 1
ATOM 1719 C C . PHE B 1 13 ? 11.562 -11.102 -3.266 1 95.69 13 PHE B C 1
ATOM 1721 O O . PHE B 1 13 ? 11.859 -11.539 -2.152 1 95.69 13 PHE B O 1
ATOM 1728 N N . ASN B 1 14 ? 12.227 -10.078 -3.945 1 95.25 14 ASN B N 1
ATOM 1729 C CA . ASN B 1 14 ? 13.555 -9.672 -3.496 1 95.25 14 ASN B CA 1
ATOM 1730 C C . ASN B 1 14 ? 13.578 -8.219 -3.055 1 95.25 14 ASN B C 1
ATOM 1732 O O . ASN B 1 14 ? 14.375 -7.422 -3.559 1 95.25 14 ASN B O 1
ATOM 1736 N N . PRO B 1 15 ? 12.812 -7.789 -2.127 1 97.62 15 PRO B N 1
ATOM 1737 C CA . PRO B 1 15 ? 12.023 -8.594 -1.19 1 97.62 15 PRO B CA 1
ATOM 1738 C C . PRO B 1 15 ? 10.531 -8.594 -1.517 1 97.62 15 PRO B C 1
ATOM 1740 O O . PRO B 1 15 ? 10.086 -7.848 -2.395 1 97.62 15 PRO B O 1
ATOM 1743 N N . VAL B 1 16 ? 9.828 -9.453 -0.859 1 98.12 16 VAL B N 1
ATOM 1744 C CA . VAL B 1 16 ? 8.367 -9.414 -0.838 1 98.12 16 VAL B CA 1
ATOM 1745 C C . VAL B 1 16 ? 7.898 -8.102 -0.212 1 98.12 16 VAL B C 1
ATOM 1747 O O . VAL B 1 16 ? 8.555 -7.566 0.689 1 98.12 16 VAL B O 1
ATOM 1750 N N . HIS B 1 17 ? 6.777 -7.535 -0.688 1 98.25 17 HIS B N 1
ATOM 1751 C CA . HIS B 1 17 ? 6.27 -6.281 -0.148 1 98.25 17 HIS B CA 1
ATOM 1752 C C . HIS B 1 17 ? 4.746 -6.246 -0.182 1 98.25 17 HIS B C 1
ATOM 1754 O O . HIS B 1 17 ? 4.105 -7.184 -0.664 1 98.25 17 HIS B O 1
ATOM 1760 N N . HIS B 1 18 ? 4.168 -5.199 0.32 1 97.94 18 HIS B N 1
ATOM 1761 C CA . HIS B 1 18 ? 2.725 -5.125 0.517 1 97.94 18 HIS B CA 1
ATOM 1762 C C . HIS B 1 18 ? 1.986 -5.137 -0.817 1 97.94 18 HIS B C 1
ATOM 1764 O O . HIS B 1 18 ? 0.852 -5.613 -0.899 1 97.94 18 HIS B O 1
ATOM 1770 N N . GLY B 1 19 ? 2.635 -4.617 -1.854 1 96.44 19 GLY B N 1
ATOM 1771 C CA . GLY B 1 19 ? 2.006 -4.723 -3.16 1 96.44 19 GLY B CA 1
ATOM 1772 C C . GLY B 1 19 ? 1.651 -6.145 -3.541 1 96.44 19 GLY B C 1
ATOM 1773 O O . GLY B 1 19 ? 0.586 -6.395 -4.109 1 96.44 19 GLY B O 1
ATOM 1774 N N . HIS B 1 20 ? 2.537 -7.07 -3.229 1 97.44 20 HIS B N 1
ATOM 1775 C CA . HIS B 1 20 ? 2.279 -8.477 -3.49 1 97.44 20 HIS B CA 1
ATOM 1776 C C . HIS B 1 20 ? 1.105 -8.984 -2.66 1 97.44 20 HIS B C 1
ATOM 1778 O O . HIS B 1 20 ? 0.243 -9.703 -3.17 1 97.44 20 HIS B O 1
ATOM 1784 N N . LEU B 1 21 ? 1.091 -8.633 -1.436 1 98.38 21 LEU B N 1
ATOM 1785 C CA . LEU B 1 21 ? 0.054 -9.094 -0.518 1 98.38 21 LEU B CA 1
ATOM 1786 C C . LEU B 1 21 ? -1.315 -8.57 -0.938 1 98.38 21 LEU B C 1
ATOM 1788 O O . LEU B 1 21 ? -2.301 -9.312 -0.921 1 98.38 21 LEU B O 1
ATOM 1792 N N . ILE B 1 22 ? -1.355 -7.324 -1.296 1 97.31 22 ILE B N 1
ATOM 1793 C CA . ILE B 1 22 ? -2.609 -6.715 -1.734 1 97.31 22 ILE B CA 1
ATOM 1794 C C . ILE B 1 22 ? -3.139 -7.457 -2.961 1 97.31 22 ILE B C 1
ATOM 1796 O O . ILE B 1 22 ? -4.309 -7.84 -3.004 1 97.31 22 ILE B O 1
ATOM 1800 N N . MET B 1 23 ? -2.262 -7.691 -3.846 1 96.38 23 MET B N 1
ATOM 1801 C CA . MET B 1 23 ? -2.623 -8.391 -5.074 1 96.38 23 MET B CA 1
ATOM 1802 C C . MET B 1 23 ? -3.176 -9.781 -4.77 1 96.38 23 MET B C 1
ATOM 1804 O O . MET B 1 23 ? -4.242 -10.148 -5.262 1 96.38 23 MET B O 1
ATOM 1808 N N . ALA B 1 24 ? -2.494 -10.5 -3.949 1 98.5 24 ALA B N 1
ATOM 1809 C CA . ALA B 1 24 ? -2.889 -11.859 -3.596 1 98.5 24 ALA B CA 1
ATOM 1810 C C . ALA B 1 24 ? -4.234 -11.875 -2.879 1 98.5 24 ALA B C 1
ATOM 1812 O O . ALA B 1 24 ? -5.105 -12.688 -3.193 1 98.5 24 ALA B O 1
ATOM 1813 N N . GLU B 1 25 ? -4.398 -11 -1.962 1 98.38 25 GLU B N 1
ATOM 1814 C CA . GLU B 1 25 ? -5.625 -10.938 -1.175 1 98.38 25 GLU B CA 1
ATOM 1815 C C . GLU B 1 25 ? -6.824 -10.57 -2.047 1 98.38 25 GLU B C 1
ATOM 1817 O O . GLU B 1 25 ? -7.895 -11.172 -1.927 1 98.38 25 GLU B O 1
ATOM 1822 N N . GLN B 1 26 ? -6.633 -9.602 -2.873 1 97.31 26 GLN B N 1
ATOM 1823 C CA . GLN B 1 26 ? -7.734 -9.172 -3.734 1 97.31 26 GLN B CA 1
ATOM 1824 C C . GLN B 1 26 ? -8.102 -10.266 -4.734 1 97.31 26 GLN B C 1
ATOM 1826 O O . GLN B 1 26 ? -9.281 -10.453 -5.051 1 97.31 26 GLN B O 1
ATOM 1831 N N . ALA B 1 27 ? -7.125 -10.961 -5.246 1 98.19 27 ALA B N 1
ATOM 1832 C CA . ALA B 1 27 ? -7.402 -12.094 -6.133 1 98.19 27 ALA B CA 1
ATOM 1833 C C . ALA B 1 27 ? -8.195 -13.18 -5.402 1 98.19 27 ALA B C 1
ATOM 1835 O O . ALA B 1 27 ? -9.148 -13.734 -5.949 1 98.19 27 ALA B O 1
ATOM 1836 N N . LEU B 1 28 ? -7.762 -13.477 -4.219 1 98.38 28 LEU B N 1
ATOM 1837 C CA . LEU B 1 28 ? -8.414 -14.5 -3.402 1 98.38 28 LEU B CA 1
ATOM 1838 C C . LEU B 1 28 ? -9.906 -14.211 -3.266 1 98.38 28 LEU B C 1
ATOM 1840 O O . LEU B 1 28 ? -10.734 -15.094 -3.49 1 98.38 28 LEU B O 1
ATOM 1844 N N . TRP B 1 29 ? -10.258 -13.023 -2.99 1 96.5 29 TRP B N 1
ATOM 1845 C CA . TRP B 1 29 ? -11.641 -12.625 -2.764 1 96.5 29 TRP B CA 1
ATOM 1846 C C . TRP B 1 29 ? -12.406 -12.539 -4.078 1 96.5 29 TRP B C 1
ATOM 1848 O O . TRP B 1 29 ? -13.492 -13.109 -4.207 1 96.5 29 TRP B O 1
ATOM 1858 N N . GLN B 1 30 ? -11.875 -11.883 -5.066 1 96.38 30 GLN B N 1
ATOM 1859 C CA . GLN B 1 30 ? -12.578 -11.586 -6.309 1 96.38 30 GLN B CA 1
ATOM 1860 C C . GLN B 1 30 ? -12.859 -12.859 -7.098 1 96.38 30 GLN B C 1
ATOM 1862 O O . GLN B 1 30 ? -13.875 -12.961 -7.785 1 96.38 30 GLN B O 1
ATOM 1867 N N . PHE B 1 31 ? -12.008 -13.844 -6.965 1 97.56 31 PHE B N 1
ATOM 1868 C CA . PHE B 1 31 ? -12.156 -15.039 -7.793 1 97.56 31 PHE B CA 1
ATOM 1869 C C . PHE B 1 31 ? -12.547 -16.25 -6.941 1 97.56 31 PHE B C 1
ATOM 1871 O O . PHE B 1 31 ? -12.453 -17.391 -7.395 1 97.56 31 PHE B O 1
ATOM 1878 N N . ASP B 1 32 ? -12.883 -15.961 -5.742 1 97.06 32 ASP B N 1
ATOM 1879 C CA . ASP B 1 32 ? -13.367 -16.984 -4.816 1 97.06 32 ASP B CA 1
ATOM 1880 C C . ASP B 1 32 ? -12.391 -18.156 -4.723 1 97.06 32 ASP B C 1
ATOM 1882 O O . ASP B 1 32 ? -12.781 -19.297 -4.91 1 97.06 32 ASP B O 1
ATOM 1886 N N . LEU B 1 33 ? -11.195 -17.812 -4.527 1 98.38 33 LEU B N 1
ATOM 1887 C CA . LEU B 1 33 ? -10.156 -18.844 -4.422 1 98.38 33 LEU B CA 1
ATOM 1888 C C . LEU B 1 33 ? -10.164 -19.484 -3.037 1 98.38 33 LEU B C 1
ATOM 1890 O O . LEU B 1 33 ? -10.445 -18.812 -2.039 1 98.38 33 LEU B O 1
ATOM 1894 N N . ASP B 1 34 ? -9.766 -20.703 -3 1 98.5 34 ASP B N 1
ATOM 1895 C CA . ASP B 1 34 ? -9.594 -21.406 -1.729 1 98.5 34 ASP B CA 1
ATOM 1896 C C . ASP B 1 34 ? -8.227 -21.109 -1.116 1 98.5 34 ASP B C 1
ATOM 1898 O O . ASP B 1 34 ? -8.07 -21.141 0.106 1 98.5 34 ASP B O 1
ATOM 1902 N N . GLN B 1 35 ? -7.273 -20.797 -2.043 1 98.62 35 GLN B N 1
ATOM 1903 C CA . GLN B 1 35 ? -5.902 -20.625 -1.571 1 98.62 35 GLN B CA 1
ATOM 1904 C C . GLN B 1 35 ? -5.062 -19.875 -2.594 1 98.62 35 GLN B C 1
ATOM 1906 O O . GLN B 1 35 ? -5.305 -19.969 -3.799 1 98.62 35 GLN B O 1
ATOM 1911 N N . VAL B 1 36 ? -4.172 -19.094 -2.113 1 98.88 36 VAL B N 1
ATOM 1912 C CA . VAL B 1 36 ? -3.092 -18.562 -2.943 1 98.88 36 VAL B CA 1
ATOM 1913 C C . VAL B 1 36 ? -1.771 -19.234 -2.557 1 98.88 36 VAL B C 1
ATOM 1915 O O . VAL B 1 36 ? -1.369 -19.188 -1.392 1 98.88 36 VAL B O 1
ATOM 1918 N N . LEU B 1 37 ? -1.193 -19.859 -3.477 1 98.81 37 LEU B N 1
ATOM 1919 C CA . LEU B 1 37 ? 0.094 -20.516 -3.299 1 98.81 37 LEU B CA 1
ATOM 1920 C C . LEU B 1 37 ? 1.237 -19.625 -3.756 1 98.81 37 LEU B C 1
ATOM 1922 O O . LEU B 1 37 ? 1.393 -19.359 -4.953 1 98.81 37 LEU B O 1
ATOM 1926 N N . TRP B 1 38 ? 1.998 -19.156 -2.82 1 98.81 38 TRP B N 1
ATOM 1927 C CA . TRP B 1 38 ? 3.16 -18.312 -3.105 1 98.81 38 TRP B CA 1
ATOM 1928 C C . TRP B 1 38 ? 4.355 -19.172 -3.521 1 98.81 38 TRP B C 1
ATOM 1930 O O . TRP B 1 38 ? 4.703 -20.141 -2.838 1 98.81 38 TRP B O 1
ATOM 1940 N N . MET B 1 39 ? 4.945 -18.781 -4.602 1 97.44 39 MET B N 1
ATOM 1941 C CA . MET B 1 39 ? 5.988 -19.609 -5.211 1 97.44 39 MET B CA 1
ATOM 1942 C C . MET B 1 39 ? 7.246 -18.781 -5.473 1 97.44 39 MET B C 1
ATOM 1944 O O . MET B 1 39 ? 7.48 -18.328 -6.594 1 97.44 39 MET B O 1
ATOM 1948 N N . PRO B 1 40 ? 8.133 -18.641 -4.426 1 96.19 40 PRO B N 1
ATOM 1949 C CA . PRO B 1 40 ? 9.398 -17.938 -4.684 1 96.19 40 PRO B CA 1
ATOM 1950 C C . PRO B 1 40 ? 10.242 -18.641 -5.746 1 96.19 40 PRO B C 1
ATOM 1952 O O . PRO B 1 40 ? 10.383 -19.859 -5.723 1 96.19 40 PRO B O 1
ATOM 1955 N N . ALA B 1 41 ? 10.734 -17.797 -6.629 1 91.62 41 ALA B N 1
ATOM 1956 C CA . ALA B 1 41 ? 11.5 -18.328 -7.754 1 91.62 41 ALA B CA 1
ATOM 1957 C C . ALA B 1 41 ? 12.93 -18.672 -7.328 1 91.62 41 ALA B C 1
ATOM 1959 O O . ALA B 1 41 ? 13.438 -18.109 -6.355 1 91.62 41 ALA B O 1
ATOM 1960 N N . GLY B 1 42 ? 13.445 -19.594 -7.969 1 83.75 42 GLY B N 1
ATOM 1961 C CA . GLY B 1 42 ? 14.867 -19.859 -7.793 1 83.75 42 GLY B CA 1
ATOM 1962 C C . GLY B 1 42 ? 15.75 -18.781 -8.406 1 83.75 42 GLY B C 1
ATOM 1963 O O . GLY B 1 42 ? 15.453 -17.594 -8.297 1 83.75 42 GLY B O 1
ATOM 1964 N N . ASP B 1 43 ? 16.938 -19.156 -8.891 1 69.5 43 ASP B N 1
ATOM 1965 C CA . ASP B 1 43 ? 17.828 -18.219 -9.555 1 69.5 43 ASP B CA 1
ATOM 1966 C C . ASP B 1 43 ? 17.484 -18.078 -11.031 1 69.5 43 ASP B C 1
ATOM 1968 O O . ASP B 1 43 ? 17.375 -19.094 -11.734 1 69.5 43 ASP B O 1
ATOM 1972 N N . PRO B 1 44 ? 17.078 -16.828 -11.328 1 60.12 44 PRO B N 1
ATOM 1973 C CA . PRO B 1 44 ? 16.781 -16.719 -12.766 1 60.12 44 PRO B CA 1
ATOM 1974 C C . PRO B 1 44 ? 17.969 -17.172 -13.633 1 60.12 44 PRO B C 1
ATOM 1976 O O . PRO B 1 44 ? 19.125 -16.953 -13.266 1 60.12 44 PRO B O 1
ATOM 1979 N N . PRO B 1 45 ? 17.672 -18.078 -14.602 1 53.25 45 PRO B N 1
ATOM 1980 C CA . PRO B 1 45 ? 18.75 -18.594 -15.438 1 53.25 45 PRO B CA 1
ATOM 1981 C C . PRO B 1 45 ? 19.656 -17.469 -15.984 1 53.25 45 PRO B C 1
ATOM 1983 O O . PRO B 1 45 ? 20.859 -17.688 -16.172 1 53.25 45 PRO B O 1
ATOM 1986 N N . HIS B 1 46 ? 19.078 -16.422 -16.422 1 51.44 46 HIS B N 1
ATOM 1987 C CA . HIS B 1 46 ? 19.844 -15.508 -17.266 1 51.44 46 HIS B CA 1
ATOM 1988 C C . HIS B 1 46 ? 20.297 -14.281 -16.469 1 51.44 46 HIS B C 1
ATOM 1990 O O . HIS B 1 46 ? 21.047 -13.453 -16.984 1 51.44 46 HIS B O 1
ATOM 1996 N N . LYS B 1 47 ? 19.75 -13.961 -15.383 1 54.22 47 LYS B N 1
ATOM 1997 C CA . LYS B 1 47 ? 20.156 -12.695 -14.773 1 54.22 47 LYS B CA 1
ATOM 1998 C C . LYS B 1 47 ? 20.453 -12.867 -13.281 1 54.22 47 LYS B C 1
ATOM 2000 O O . LYS B 1 47 ? 19.641 -13.445 -12.555 1 54.22 47 LYS B O 1
ATOM 2005 N N . PRO B 1 48 ? 21.719 -12.656 -13.008 1 56.75 48 PRO B N 1
ATOM 2006 C CA . PRO B 1 48 ? 22.031 -12.656 -11.57 1 56.75 48 PRO B CA 1
ATOM 2007 C C . PRO B 1 48 ? 21.031 -11.828 -10.758 1 56.75 48 PRO B C 1
ATOM 2009 O O . PRO B 1 48 ? 20.578 -10.773 -11.211 1 56.75 48 PRO B O 1
ATOM 2012 N N . LEU B 1 49 ? 20.406 -12.469 -9.914 1 64.31 49 LEU B N 1
ATOM 2013 C CA . LEU B 1 49 ? 19.547 -11.742 -8.984 1 64.31 49 LEU B CA 1
ATOM 2014 C C . LEU B 1 49 ? 20.312 -10.578 -8.344 1 64.31 49 LEU B C 1
ATOM 2016 O O . LEU B 1 49 ? 21.531 -10.648 -8.172 1 64.31 49 LEU B O 1
ATOM 2020 N N . ALA B 1 50 ? 19.641 -9.523 -8.312 1 64.88 50 ALA B N 1
ATOM 2021 C CA . ALA B 1 50 ? 20.234 -8.406 -7.57 1 64.88 50 ALA B CA 1
ATOM 2022 C C . ALA B 1 50 ? 20.781 -8.867 -6.227 1 64.88 50 ALA B C 1
ATOM 2024 O O . ALA B 1 50 ? 20.172 -9.719 -5.562 1 64.88 50 ALA B O 1
ATOM 2025 N N . PRO B 1 51 ? 21.938 -8.375 -5.988 1 67.94 51 PRO B N 1
ATOM 2026 C CA . PRO B 1 51 ? 22.578 -8.781 -4.734 1 67.94 51 PRO B CA 1
ATOM 2027 C C . PRO B 1 51 ? 21.781 -8.359 -3.502 1 67.94 51 PRO B C 1
ATOM 2029 O O . PRO B 1 51 ? 20.875 -7.531 -3.605 1 67.94 51 PRO B O 1
ATOM 2032 N N . GLY B 1 52 ? 21.969 -9.141 -2.414 1 82.88 52 GLY B N 1
ATOM 2033 C CA . GLY B 1 52 ? 21.531 -8.68 -1.107 1 82.88 52 GLY B CA 1
ATOM 2034 C C . GLY B 1 52 ? 20.812 -9.75 -0.31 1 82.88 52 GLY B C 1
ATOM 2035 O O . GLY B 1 52 ? 20.875 -9.766 0.921 1 82.88 52 GLY B O 1
ATOM 2036 N N . ALA B 1 53 ? 20.047 -10.57 -1.036 1 92.19 53 ALA B N 1
ATOM 2037 C CA . ALA B 1 53 ? 19.359 -11.625 -0.29 1 92.19 53 ALA B CA 1
ATOM 2038 C C . ALA B 1 53 ? 19.547 -12.984 -0.969 1 92.19 53 ALA B C 1
ATOM 2040 O O . ALA B 1 53 ? 19.484 -13.078 -2.195 1 92.19 53 ALA B O 1
ATOM 2041 N N . SER B 1 54 ? 19.859 -14 -0.258 1 92.88 54 SER B N 1
ATOM 2042 C CA . SER B 1 54 ? 19.953 -15.367 -0.761 1 92.88 54 SER B CA 1
ATOM 2043 C C . SER B 1 54 ? 18.578 -15.953 -1.038 1 92.88 54 SER B C 1
ATOM 2045 O O . SER B 1 54 ? 17.562 -15.359 -0.686 1 92.88 54 SER B O 1
ATOM 2047 N N . LYS B 1 55 ? 18.609 -17.156 -1.658 1 92.88 55 LYS B N 1
ATOM 2048 C CA . LYS B 1 55 ? 17.375 -17.906 -1.833 1 92.88 55 LYS B CA 1
ATOM 2049 C C . LYS B 1 55 ? 16.688 -18.156 -0.493 1 92.88 55 LYS B C 1
ATOM 2051 O O . LYS B 1 55 ? 15.469 -18.016 -0.38 1 92.88 55 LYS B O 1
ATOM 2056 N N . ALA B 1 56 ? 17.531 -18.469 0.417 1 94.56 56 ALA B N 1
ATOM 2057 C CA . ALA B 1 56 ? 17.016 -18.766 1.751 1 94.56 56 ALA B CA 1
ATOM 2058 C C . ALA B 1 56 ? 16.391 -17.516 2.381 1 94.56 56 ALA B C 1
ATOM 2060 O O . ALA B 1 56 ? 15.359 -17.594 3.041 1 94.56 56 ALA B O 1
ATOM 2061 N N . ASP B 1 57 ? 17.016 -16.391 2.191 1 96.5 57 ASP B N 1
ATOM 2062 C CA . ASP B 1 57 ? 16.5 -15.133 2.711 1 96.5 57 ASP B CA 1
ATOM 2063 C C . ASP B 1 57 ? 15.148 -14.805 2.09 1 96.5 57 ASP B C 1
ATOM 2065 O O . ASP B 1 57 ? 14.203 -14.445 2.799 1 96.5 57 ASP B O 1
ATOM 2069 N N . ARG B 1 58 ? 15.086 -14.914 0.802 1 96.75 58 ARG B N 1
ATOM 2070 C CA . ARG B 1 58 ? 13.852 -14.594 0.09 1 96.75 58 ARG B CA 1
ATOM 2071 C C . ARG B 1 58 ? 12.711 -15.508 0.527 1 96.75 58 ARG B C 1
ATOM 2073 O O . ARG B 1 58 ? 11.586 -15.047 0.75 1 96.75 58 ARG B O 1
ATOM 2080 N N . LEU B 1 59 ? 13.023 -16.766 0.676 1 97.31 59 LEU B N 1
ATOM 2081 C CA . LEU B 1 59 ? 12.031 -17.734 1.15 1 97.31 59 LEU B CA 1
ATOM 2082 C C . LEU B 1 59 ? 11.555 -17.375 2.555 1 97.31 59 LEU B C 1
ATOM 2084 O O . LEU B 1 59 ? 10.352 -17.359 2.82 1 97.31 59 LEU B O 1
ATOM 2088 N N . ALA B 1 60 ? 12.477 -17.078 3.41 1 98.31 60 ALA B N 1
ATOM 2089 C CA . ALA B 1 60 ? 12.148 -16.734 4.789 1 98.31 60 ALA B CA 1
ATOM 2090 C C . ALA B 1 60 ? 11.25 -15.5 4.84 1 98.31 60 ALA B C 1
ATOM 2092 O O . ALA B 1 60 ? 10.266 -15.469 5.59 1 98.31 60 ALA B O 1
ATOM 2093 N N . MET B 1 61 ? 11.57 -14.531 4.031 1 98.69 61 MET B N 1
ATOM 2094 C CA . MET B 1 61 ? 10.789 -13.297 4.035 1 98.69 61 MET B CA 1
ATOM 2095 C C . MET B 1 61 ? 9.375 -13.539 3.518 1 98.69 61 MET B C 1
ATOM 2097 O O . MET B 1 61 ? 8.414 -12.969 4.035 1 98.69 61 MET B O 1
ATOM 2101 N N . VAL B 1 62 ? 9.227 -14.406 2.529 1 98.81 62 VAL B N 1
ATOM 2102 C CA . VAL B 1 62 ? 7.895 -14.727 2.031 1 98.81 62 VAL B CA 1
ATOM 2103 C C . VAL B 1 62 ? 7.09 -15.43 3.121 1 98.81 62 VAL B C 1
ATOM 2105 O O . VAL B 1 62 ? 5.938 -15.07 3.385 1 98.81 62 VAL B O 1
ATOM 2108 N N . LYS B 1 63 ? 7.703 -16.391 3.75 1 98.88 63 LYS B N 1
ATOM 2109 C CA . LYS B 1 63 ? 7.02 -17.125 4.809 1 98.88 63 LYS B CA 1
ATOM 2110 C C . LYS B 1 63 ? 6.602 -16.188 5.945 1 98.88 63 LYS B C 1
ATOM 2112 O O . LYS B 1 63 ? 5.496 -16.312 6.477 1 98.88 63 LYS B O 1
ATOM 2117 N N . LEU B 1 64 ? 7.453 -15.289 6.262 1 98.88 64 LEU B N 1
ATOM 2118 C CA . LEU B 1 64 ? 7.129 -14.305 7.285 1 98.88 64 LEU B CA 1
ATOM 2119 C C . LEU B 1 64 ? 5.973 -13.414 6.844 1 98.88 64 LEU B C 1
ATOM 2121 O O . LEU B 1 64 ? 5.07 -13.125 7.633 1 98.88 64 LEU B O 1
ATOM 2125 N N . ALA B 1 65 ? 5.98 -13.008 5.613 1 98.81 65 ALA B N 1
ATOM 2126 C CA . ALA B 1 65 ? 5.008 -12.062 5.078 1 98.81 65 ALA B CA 1
ATOM 2127 C C . ALA B 1 65 ? 3.6 -12.648 5.094 1 98.81 65 ALA B C 1
ATOM 2129 O O . ALA B 1 65 ? 2.617 -11.922 5.258 1 98.81 65 ALA B O 1
ATOM 2130 N N . ILE B 1 66 ? 3.479 -13.984 4.961 1 98.81 66 ILE B N 1
ATOM 2131 C CA . ILE B 1 66 ? 2.154 -14.562 4.746 1 98.81 66 ILE B CA 1
ATOM 2132 C C . ILE B 1 66 ? 1.737 -15.367 5.973 1 98.81 66 ILE B C 1
ATOM 2134 O O . ILE B 1 66 ? 0.699 -16.031 5.961 1 98.81 66 ILE B O 1
ATOM 2138 N N . ALA B 1 67 ? 2.498 -15.312 7.043 1 98.38 67 ALA B N 1
ATOM 2139 C CA . ALA B 1 67 ? 2.344 -16.188 8.203 1 98.38 67 ALA B CA 1
ATOM 2140 C C . ALA B 1 67 ? 0.981 -15.992 8.859 1 98.38 67 ALA B C 1
ATOM 2142 O O . ALA B 1 67 ? 0.433 -16.922 9.453 1 98.38 67 ALA B O 1
ATOM 2143 N N . ASP B 1 68 ? 0.381 -14.875 8.672 1 96.19 68 ASP B N 1
ATOM 2144 C CA . ASP B 1 68 ? -0.847 -14.578 9.406 1 96.19 68 ASP B CA 1
ATOM 2145 C C . ASP B 1 68 ? -2.074 -14.758 8.516 1 96.19 68 ASP B C 1
ATOM 2147 O O . ASP B 1 68 ? -3.178 -14.344 8.875 1 96.19 68 ASP B O 1
ATOM 2151 N N . HIS B 1 69 ? -1.885 -15.289 7.398 1 98.12 69 HIS B N 1
ATOM 2152 C CA . HIS B 1 69 ? -3.008 -15.477 6.488 1 98.12 69 HIS B CA 1
ATOM 2153 C C . HIS B 1 69 ? -3.363 -16.953 6.34 1 98.12 69 HIS B C 1
ATOM 2155 O O . HIS B 1 69 ? -2.574 -17.734 5.805 1 98.12 69 HIS B O 1
ATOM 2161 N N . GLU B 1 70 ? -4.535 -17.312 6.652 1 97.94 70 GLU B N 1
ATOM 2162 C CA . GLU B 1 70 ? -4.938 -18.703 6.758 1 97.94 70 GLU B CA 1
ATOM 2163 C C . GLU B 1 70 ? -5.074 -19.344 5.379 1 97.94 70 GLU B C 1
ATOM 2165 O O . GLU B 1 70 ? -5.027 -20.562 5.246 1 97.94 70 GLU B O 1
ATOM 2170 N N . ARG B 1 71 ? -5.23 -18.578 4.34 1 98.56 71 ARG B N 1
ATOM 2171 C CA . ARG B 1 71 ? -5.457 -19.141 3.014 1 98.56 71 ARG B CA 1
ATOM 2172 C C . ARG B 1 71 ? -4.258 -18.906 2.104 1 98.56 71 ARG B C 1
ATOM 2174 O O . ARG B 1 71 ? -4.348 -19.094 0.889 1 98.56 71 ARG B O 1
ATOM 2181 N N . PHE B 1 72 ? -3.189 -18.391 2.637 1 98.88 72 PHE B N 1
ATOM 2182 C CA . PHE B 1 72 ? -1.925 -18.312 1.914 1 98.88 72 PHE B CA 1
ATOM 2183 C C . PHE B 1 72 ? -1.017 -19.484 2.281 1 98.88 72 PHE B C 1
ATOM 2185 O O . PHE B 1 72 ? -0.98 -19.906 3.439 1 98.88 72 PHE B O 1
ATOM 2192 N N . ALA B 1 73 ? -0.355 -20.016 1.353 1 98.69 73 ALA B N 1
ATOM 2193 C CA . ALA B 1 73 ? 0.662 -21.031 1.553 1 98.69 73 ALA B CA 1
ATOM 2194 C C . ALA B 1 73 ? 1.896 -20.766 0.698 1 98.69 73 ALA B C 1
ATOM 2196 O O . ALA B 1 73 ? 1.827 -20.016 -0.28 1 98.69 73 ALA B O 1
ATOM 2197 N N . CYS B 1 74 ? 2.99 -21.328 1.1 1 98.56 74 CYS B N 1
ATOM 2198 C CA . CYS B 1 74 ? 4.242 -21.141 0.376 1 98.56 74 CYS B CA 1
ATOM 2199 C C . CYS B 1 74 ? 4.754 -22.453 -0.181 1 98.56 74 CYS B C 1
ATOM 2201 O O . CYS B 1 74 ? 4.809 -23.469 0.535 1 98.56 74 CYS B O 1
ATOM 2203 N N . SER B 1 75 ? 5.027 -22.469 -1.414 1 97.69 75 SER B N 1
ATOM 2204 C CA . SER B 1 75 ? 5.641 -23.625 -2.033 1 97.69 75 SER B CA 1
ATOM 2205 C C . SER B 1 75 ? 7.125 -23.406 -2.295 1 97.69 75 SER B C 1
ATOM 2207 O O . SER B 1 75 ? 7.52 -22.328 -2.766 1 97.69 75 SER B O 1
ATOM 2209 N N . GLU B 1 76 ? 7.871 -24.406 -2.043 1 95.19 76 GLU B N 1
ATOM 2210 C CA . GLU B 1 76 ? 9.312 -24.297 -2.25 1 95.19 76 GLU B CA 1
ATOM 2211 C C . GLU B 1 76 ? 9.742 -25.031 -3.521 1 95.19 76 GLU B C 1
ATOM 2213 O O . GLU B 1 76 ? 10.93 -25.234 -3.758 1 95.19 76 GLU B O 1
ATOM 2218 N N . LEU B 1 77 ? 8.789 -25.406 -4.352 1 93.12 77 LEU B N 1
ATOM 2219 C CA . LEU B 1 77 ? 9.031 -26.203 -5.543 1 93.12 77 LEU B CA 1
ATOM 2220 C C . LEU B 1 77 ? 10.07 -25.547 -6.445 1 93.12 77 LEU B C 1
ATOM 2222 O O . LEU B 1 77 ? 10.969 -26.219 -6.949 1 93.12 77 LEU B O 1
ATOM 2226 N N . GLU B 1 78 ? 9.969 -24.266 -6.625 1 92.25 78 GLU B N 1
ATOM 2227 C CA . GLU B 1 78 ? 10.844 -23.594 -7.582 1 92.25 78 GLU B CA 1
ATOM 2228 C C . GLU B 1 78 ? 12.164 -23.188 -6.93 1 92.25 78 GLU B C 1
ATOM 2230 O O . GLU B 1 78 ? 13.227 -23.312 -7.535 1 92.25 78 GLU B O 1
ATOM 2235 N N . ILE B 1 79 ? 12.055 -22.688 -5.746 1 91.06 79 ILE B N 1
ATOM 2236 C CA . ILE B 1 79 ? 13.227 -22.094 -5.125 1 91.06 79 ILE B CA 1
ATOM 2237 C C . ILE B 1 79 ? 14.234 -23.172 -4.758 1 91.06 79 ILE B C 1
ATOM 2239 O O . ILE B 1 79 ? 15.438 -22.922 -4.691 1 91.06 79 ILE B O 1
ATOM 2243 N N . ARG B 1 80 ? 13.805 -24.375 -4.645 1 86.25 80 ARG B N 1
ATOM 2244 C CA . ARG B 1 80 ? 14.688 -25.469 -4.277 1 86.25 80 ARG B CA 1
ATOM 2245 C C . ARG B 1 80 ? 15.172 -26.219 -5.516 1 86.25 80 ARG B C 1
ATOM 2247 O O . ARG B 1 80 ? 16.047 -27.094 -5.426 1 86.25 80 ARG B O 1
ATOM 2254 N N . ARG B 1 81 ? 14.578 -25.984 -6.57 1 82.75 81 ARG B N 1
ATOM 2255 C CA . ARG B 1 81 ? 14.977 -26.672 -7.793 1 82.75 81 ARG B CA 1
ATOM 2256 C C . ARG B 1 81 ? 16.375 -26.281 -8.219 1 82.75 81 ARG B C 1
ATOM 2258 O O . ARG B 1 81 ? 16.766 -25.109 -8.117 1 82.75 81 ARG B O 1
ATOM 2265 N N . SER B 1 82 ? 17.156 -27.375 -8.516 1 77.5 82 SER B N 1
ATOM 2266 C CA . SER B 1 82 ? 18.484 -27.156 -9.055 1 77.5 82 SER B CA 1
ATOM 2267 C C . SER B 1 82 ? 18.438 -26.859 -10.547 1 77.5 82 SER B C 1
ATOM 2269 O O . SER B 1 82 ? 17.688 -27.5 -11.289 1 77.5 82 SER B O 1
ATOM 2271 N N . GLY B 1 83 ? 19 -25.828 -11.039 1 73.56 83 GLY B N 1
ATOM 2272 C CA . GLY B 1 83 ? 19.031 -25.516 -12.453 1 73.56 83 GLY B CA 1
ATOM 2273 C C . GLY B 1 83 ? 17.906 -24.594 -12.891 1 73.56 83 GLY B C 1
ATOM 2274 O O . GLY B 1 83 ? 17.297 -23.922 -12.062 1 73.56 83 GLY B O 1
ATOM 2275 N N . ARG B 1 84 ? 17.609 -24.688 -14.211 1 74.06 84 ARG B N 1
ATOM 2276 C CA . ARG B 1 84 ? 16.578 -23.828 -14.773 1 74.06 84 ARG B CA 1
ATOM 2277 C C . ARG B 1 84 ? 15.188 -24.312 -14.398 1 74.06 84 ARG B C 1
ATOM 2279 O O . ARG B 1 84 ? 14.922 -25.516 -14.422 1 74.06 84 ARG B O 1
ATOM 2286 N N . SER B 1 85 ? 14.359 -23.453 -13.859 1 78.06 85 SER B N 1
ATOM 2287 C CA . SER B 1 85 ? 12.977 -23.766 -13.523 1 78.06 85 SER B CA 1
ATOM 2288 C C . SER B 1 85 ? 12.016 -23.234 -14.578 1 78.06 85 SER B C 1
ATOM 2290 O O . SER B 1 85 ? 12.016 -22.047 -14.883 1 78.06 85 SER B O 1
ATOM 2292 N N . TYR B 1 86 ? 11.352 -24.25 -15.273 1 87.62 86 TYR B N 1
ATOM 2293 C CA . TYR B 1 86 ? 10.312 -23.828 -16.219 1 87.62 86 TYR B CA 1
ATOM 2294 C C . TYR B 1 86 ? 8.938 -23.859 -15.555 1 87.62 86 TYR B C 1
ATOM 2296 O O . TYR B 1 86 ? 8.578 -24.828 -14.891 1 87.62 86 TYR B O 1
ATOM 2304 N N . THR B 1 87 ? 8.188 -22.781 -15.789 1 92.38 87 THR B N 1
ATOM 2305 C CA . THR B 1 87 ? 6.879 -22.594 -15.18 1 92.38 87 THR B CA 1
ATOM 2306 C C . THR B 1 87 ? 5.945 -23.75 -15.523 1 92.38 87 THR B C 1
ATOM 2308 O O . THR B 1 87 ? 5.188 -24.234 -14.68 1 92.38 87 THR B O 1
ATOM 2311 N N . ILE B 1 88 ? 6.043 -24.266 -16.75 1 94.69 88 ILE B N 1
ATOM 2312 C CA . ILE B 1 88 ? 5.152 -25.328 -17.188 1 94.69 88 ILE B CA 1
ATOM 2313 C C . ILE B 1 88 ? 5.438 -26.594 -16.391 1 94.69 88 ILE B C 1
ATOM 2315 O O . ILE B 1 88 ? 4.52 -27.359 -16.078 1 94.69 88 ILE B O 1
ATOM 2319 N N . GLU B 1 89 ? 6.684 -26.844 -16.094 1 93.12 89 GLU B N 1
ATOM 2320 C CA . GLU B 1 89 ? 7.035 -28.031 -15.32 1 93.12 89 GLU B CA 1
ATOM 2321 C C . GLU B 1 89 ? 6.5 -27.922 -13.891 1 93.12 89 GLU B C 1
ATOM 2323 O O . GLU B 1 89 ? 6.039 -28.922 -13.328 1 93.12 89 GLU B O 1
ATOM 2328 N N . THR B 1 90 ? 6.605 -26.734 -13.383 1 94.38 90 THR B N 1
ATOM 2329 C CA . THR B 1 90 ? 6.043 -26.484 -12.062 1 94.38 90 THR B CA 1
ATOM 2330 C C . THR B 1 90 ? 4.539 -26.75 -12.055 1 94.38 90 THR B C 1
ATOM 2332 O O . THR B 1 90 ? 4.035 -27.453 -11.18 1 94.38 90 THR B O 1
ATOM 2335 N N . LEU B 1 91 ? 3.834 -26.234 -13 1 96.81 91 LEU B N 1
ATOM 2336 C CA . LEU B 1 91 ? 2.383 -26.375 -13.07 1 96.81 91 LEU B CA 1
ATOM 2337 C C . LEU B 1 91 ? 1.991 -27.828 -13.273 1 96.81 91 LEU B C 1
ATOM 2339 O O . LEU B 1 91 ? 1.049 -28.328 -12.641 1 96.81 91 LEU B O 1
ATOM 2343 N N . ARG B 1 92 ? 2.725 -28.547 -14.109 1 96.62 92 ARG B N 1
ATOM 2344 C CA . ARG B 1 92 ? 2.463 -29.969 -14.32 1 96.62 92 ARG B CA 1
ATOM 2345 C C . ARG B 1 92 ? 2.59 -30.75 -13.016 1 96.62 92 ARG B C 1
ATOM 2347 O O . ARG B 1 92 ? 1.759 -31.609 -12.719 1 96.62 92 ARG B O 1
ATOM 2354 N N . THR B 1 93 ? 3.619 -30.453 -12.281 1 95.62 93 THR B N 1
ATOM 2355 C CA . THR B 1 93 ? 3.842 -31.109 -11 1 95.62 93 THR B CA 1
ATOM 2356 C C . THR B 1 93 ? 2.676 -30.844 -10.047 1 95.62 93 THR B C 1
ATOM 2358 O O . THR B 1 93 ? 2.166 -31.781 -9.422 1 95.62 93 THR B O 1
ATOM 2361 N N . LEU B 1 94 ? 2.211 -29.641 -10.016 1 97 94 LEU B N 1
ATOM 2362 C CA . LEU B 1 94 ? 1.119 -29.266 -9.125 1 97 94 LEU B CA 1
ATOM 2363 C C . LEU B 1 94 ? -0.177 -29.969 -9.531 1 97 94 LEU B C 1
ATOM 2365 O O . LEU B 1 94 ? -0.928 -30.438 -8.672 1 97 94 LEU B O 1
ATOM 2369 N N . ILE B 1 95 ? -0.455 -30.016 -10.789 1 97.12 95 ILE B N 1
ATOM 2370 C CA . ILE B 1 95 ? -1.659 -30.656 -11.305 1 97.12 95 ILE B CA 1
ATOM 2371 C C . ILE B 1 95 ? -1.643 -32.156 -10.945 1 97.12 95 ILE B C 1
ATOM 2373 O O . ILE B 1 95 ? -2.67 -32.719 -10.562 1 97.12 95 ILE B O 1
ATOM 2377 N N . GLN B 1 96 ? -0.484 -32.719 -11.07 1 97 96 GLN B N 1
ATOM 2378 C CA . GLN B 1 96 ? -0.346 -34.125 -10.734 1 97 96 GLN B CA 1
ATOM 2379 C C . GLN B 1 96 ? -0.578 -34.375 -9.242 1 97 96 GLN B C 1
ATOM 2381 O O . GLN B 1 96 ? -1.229 -35.344 -8.852 1 97 96 GLN B O 1
ATOM 2386 N N . GLU B 1 97 ? -0.104 -33.469 -8.453 1 96 97 GLU B N 1
ATOM 2387 C CA . GLU B 1 97 ? -0.207 -33.594 -7.004 1 96 97 GLU B CA 1
ATOM 2388 C C . GLU B 1 97 ? -1.63 -33.344 -6.527 1 96 97 GLU B C 1
ATOM 2390 O O . GLU B 1 97 ? -2.076 -33.906 -5.531 1 96 97 GLU B O 1
ATOM 2395 N N . GLN B 1 98 ? -2.285 -32.469 -7.258 1 96.25 98 GLN B N 1
ATOM 2396 C CA . GLN B 1 98 ? -3.643 -32.062 -6.887 1 96.25 98 GLN B CA 1
ATOM 2397 C C . GLN B 1 98 ? -4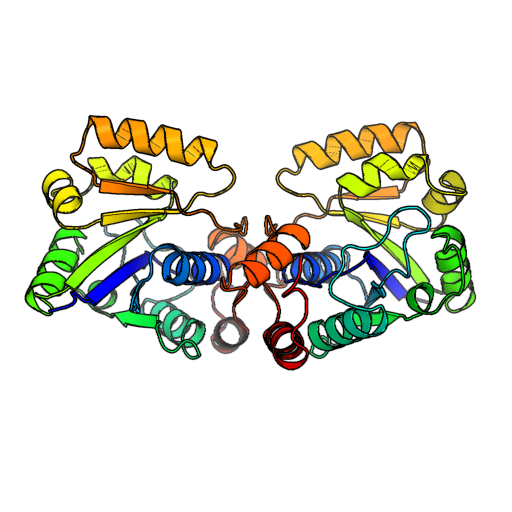.562 -32.062 -8.102 1 96.25 98 GLN B C 1
ATOM 2399 O O . GLN B 1 98 ? -4.996 -30.984 -8.539 1 96.25 98 GLN B O 1
ATOM 2404 N N . PRO B 1 99 ? -5.027 -33.219 -8.508 1 93.75 99 PRO B N 1
ATOM 2405 C CA . PRO B 1 99 ? -5.762 -33.344 -9.773 1 93.75 99 PRO B CA 1
ATOM 2406 C C . PRO B 1 99 ? -7.164 -32.719 -9.688 1 93.75 99 PRO B C 1
ATOM 2408 O O . PRO B 1 99 ? -7.75 -32.375 -10.719 1 93.75 99 PRO B O 1
ATOM 2411 N N . ASN B 1 100 ? -7.719 -32.562 -8.531 1 95.56 100 ASN B N 1
ATOM 2412 C CA . ASN B 1 100 ? -9.055 -31.984 -8.391 1 95.56 100 ASN B CA 1
ATOM 2413 C C . ASN B 1 100 ? -8.984 -30.5 -8.055 1 95.56 100 ASN B C 1
ATOM 2415 O O . ASN B 1 100 ? -9.672 -30.031 -7.145 1 95.56 100 ASN B O 1
ATOM 2419 N N . THR B 1 101 ? -8.078 -29.797 -8.766 1 97.44 101 THR B N 1
ATOM 2420 C CA . THR B 1 101 ? -7.875 -28.375 -8.516 1 97.44 101 THR B CA 1
ATOM 2421 C C . THR B 1 101 ? -7.969 -27.578 -9.812 1 97.44 101 THR B C 1
ATOM 2423 O O . THR B 1 101 ? -7.438 -28 -10.844 1 97.44 101 THR B O 1
ATOM 2426 N N . GLN B 1 102 ? -8.766 -26.562 -9.781 1 97.81 102 GLN B N 1
ATOM 2427 C CA . GLN B 1 102 ? -8.664 -25.547 -10.82 1 97.81 102 GLN B CA 1
ATOM 2428 C C . GLN B 1 102 ? -7.555 -24.547 -10.5 1 97.81 102 GLN B C 1
ATOM 2430 O O . GLN B 1 102 ? -7.617 -23.828 -9.492 1 97.81 102 GLN B O 1
ATOM 2435 N N . TRP B 1 103 ? -6.555 -24.5 -11.359 1 98.19 103 TRP B N 1
ATOM 2436 C CA . TRP B 1 103 ? -5.371 -23.688 -11.102 1 98.19 103 TRP B CA 1
ATOM 2437 C C . TRP B 1 103 ? -5.48 -22.328 -11.781 1 98.19 103 TRP B C 1
ATOM 2439 O O . TRP B 1 103 ? -5.926 -22.234 -12.922 1 98.19 103 TRP B O 1
ATOM 2449 N N . TYR B 1 104 ? -5.113 -21.344 -11.039 1 98.62 104 TYR B N 1
ATOM 2450 C CA . TYR B 1 104 ? -4.949 -19.984 -11.523 1 98.62 104 TYR B CA 1
ATOM 2451 C C . TYR B 1 104 ? -3.5 -19.531 -11.398 1 98.62 104 TYR B C 1
ATOM 2453 O O . TYR B 1 104 ? -2.736 -20.078 -10.602 1 98.62 104 TYR B O 1
ATOM 2461 N N . TRP B 1 105 ? -3.127 -18.594 -12.203 1 98.56 105 TRP B N 1
ATOM 2462 C CA . TRP B 1 105 ? -1.826 -17.938 -12.102 1 98.56 105 TRP B CA 1
ATOM 2463 C C . TRP B 1 105 ? -1.982 -16.422 -12.07 1 98.56 105 TRP B C 1
ATOM 2465 O O . TRP B 1 105 ? -2.523 -15.828 -13.008 1 98.56 105 TRP B O 1
ATOM 2475 N N . ILE B 1 106 ? -1.558 -15.828 -10.977 1 98.25 106 ILE B N 1
ATOM 2476 C CA . ILE B 1 106 ? -1.547 -14.375 -10.875 1 98.25 106 ILE B CA 1
ATOM 2477 C C . ILE B 1 106 ? -0.29 -13.812 -11.539 1 98.25 106 ILE B C 1
ATOM 2479 O O . ILE B 1 106 ? 0.829 -14.188 -11.172 1 98.25 106 ILE B O 1
ATOM 2483 N N . ILE B 1 107 ? -0.494 -12.914 -12.469 1 96.31 107 ILE B N 1
ATOM 2484 C CA . ILE B 1 107 ? 0.641 -12.445 -13.258 1 96.31 107 ILE B CA 1
ATOM 2485 C C . ILE B 1 107 ? 0.538 -10.93 -13.453 1 96.31 107 ILE B C 1
ATOM 2487 O O . ILE B 1 107 ? -0.554 -10.398 -13.672 1 96.31 107 ILE B O 1
ATOM 2491 N N . GLY B 1 108 ? 1.662 -10.211 -13.25 1 93.94 108 GLY B N 1
ATOM 2492 C CA . GLY B 1 108 ? 1.696 -8.797 -13.578 1 93.94 108 GLY B CA 1
ATOM 2493 C C . GLY B 1 108 ? 1.687 -8.531 -15.078 1 93.94 108 GLY B C 1
ATOM 2494 O O . GLY B 1 108 ? 2.119 -9.375 -15.867 1 93.94 108 GLY B O 1
ATOM 2495 N N . VAL B 1 109 ? 1.306 -7.375 -15.445 1 92.44 109 VAL B N 1
ATOM 2496 C CA . VAL B 1 109 ? 1.157 -7.004 -16.844 1 92.44 109 VAL B CA 1
ATOM 2497 C C . VAL B 1 109 ? 2.506 -7.105 -17.547 1 92.44 109 VAL B C 1
ATOM 2499 O O . VAL B 1 109 ? 2.574 -7.492 -18.719 1 92.44 109 VAL B O 1
ATOM 2502 N N . ASP B 1 110 ? 3.57 -6.793 -16.906 1 89.38 110 ASP B N 1
ATOM 2503 C CA . ASP B 1 110 ? 4.898 -6.867 -17.516 1 89.38 110 ASP B CA 1
ATOM 2504 C C . ASP B 1 110 ? 5.254 -8.305 -17.891 1 89.38 110 ASP B C 1
ATOM 2506 O O . ASP B 1 110 ? 5.75 -8.562 -18.984 1 89.38 110 ASP B O 1
ATOM 2510 N N . ALA B 1 111 ? 5.078 -9.18 -16.984 1 92.56 111 ALA B N 1
ATOM 2511 C CA . ALA B 1 111 ? 5.359 -10.586 -17.234 1 92.56 111 ALA B CA 1
ATOM 2512 C C . ALA B 1 111 ? 4.41 -11.156 -18.297 1 92.56 111 ALA B C 1
ATOM 2514 O O . ALA B 1 111 ? 4.805 -12 -19.094 1 92.56 111 ALA B O 1
ATOM 2515 N N . LEU B 1 112 ? 3.162 -10.719 -18.234 1 95.25 112 LEU B N 1
ATOM 2516 C CA . LEU B 1 112 ? 2.178 -11.156 -19.219 1 95.25 112 LEU B CA 1
ATOM 2517 C C . LEU B 1 112 ? 2.652 -10.852 -20.641 1 95.25 112 LEU B C 1
ATOM 2519 O O . LEU B 1 112 ? 2.479 -11.664 -21.547 1 95.25 112 LEU B O 1
ATOM 2523 N N . ARG B 1 113 ? 3.229 -9.734 -20.75 1 94.56 113 ARG B N 1
ATOM 2524 C CA . ARG B 1 113 ? 3.721 -9.312 -22.062 1 94.56 113 ARG B CA 1
ATOM 2525 C C . ARG B 1 113 ? 4.723 -10.32 -22.625 1 94.56 113 ARG B C 1
ATOM 2527 O O . ARG B 1 113 ? 4.773 -10.547 -23.828 1 94.56 113 ARG B O 1
ATOM 2534 N N . ASP B 1 114 ? 5.457 -10.938 -21.812 1 95.5 114 ASP B N 1
ATOM 2535 C CA . ASP B 1 114 ? 6.531 -11.844 -22.219 1 95.5 114 ASP B CA 1
ATOM 2536 C C . ASP B 1 114 ? 6.047 -13.297 -22.25 1 95.5 114 ASP B C 1
ATOM 2538 O O . ASP B 1 114 ? 6.766 -14.188 -22.703 1 95.5 114 ASP B O 1
ATOM 2542 N N . LEU B 1 115 ? 4.844 -13.555 -21.828 1 96.62 115 LEU B N 1
ATOM 2543 C CA . LEU B 1 115 ? 4.328 -14.906 -21.641 1 96.62 115 LEU B CA 1
ATOM 2544 C C . LEU B 1 115 ? 4.469 -15.719 -22.922 1 96.62 115 LEU B C 1
ATOM 2546 O O . LEU B 1 115 ? 4.855 -16.891 -22.891 1 96.62 115 LEU B O 1
ATOM 2550 N N . PRO B 1 116 ? 4.242 -15.156 -24.125 1 97.56 116 PRO B N 1
ATOM 2551 C CA . PRO B 1 116 ? 4.359 -15.945 -25.359 1 97.56 116 PRO B CA 1
ATOM 2552 C C . PRO B 1 116 ? 5.773 -16.469 -25.594 1 97.56 116 PRO B C 1
ATOM 2554 O O . PRO B 1 116 ? 5.973 -17.391 -26.375 1 97.56 116 PRO B O 1
ATOM 2557 N N . GLN B 1 117 ? 6.754 -15.906 -24.859 1 96.38 117 GLN B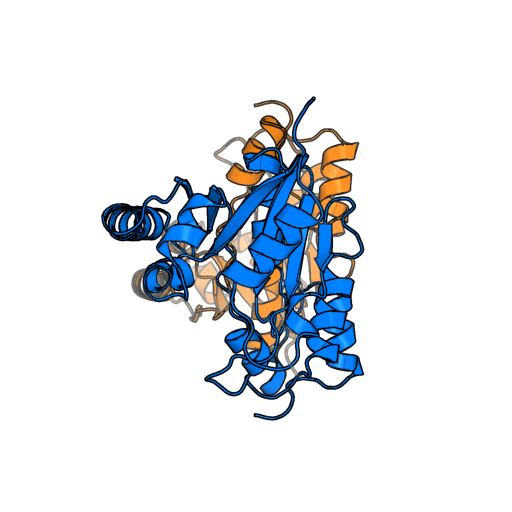 N 1
ATOM 2558 C CA . GLN B 1 117 ? 8.148 -16.297 -25.031 1 96.38 117 GLN B CA 1
ATOM 2559 C C . GLN B 1 117 ? 8.547 -17.359 -24.016 1 96.38 117 GLN B C 1
ATOM 2561 O O . GLN B 1 117 ? 9.641 -17.922 -24.094 1 96.38 117 GLN B O 1
ATOM 2566 N N . TRP B 1 118 ? 7.645 -17.688 -23.125 1 95.19 118 TRP B N 1
ATOM 2567 C CA . TRP B 1 118 ? 7.957 -18.672 -22.109 1 95.19 118 TRP B CA 1
ATOM 2568 C C . TRP B 1 118 ? 8.047 -20.078 -22.719 1 95.19 118 TRP B C 1
ATOM 2570 O O . TRP B 1 118 ? 7.461 -20.328 -23.766 1 95.19 118 TRP B O 1
ATOM 2580 N N . TYR B 1 119 ? 8.828 -20.953 -22.062 1 94.69 119 TYR B N 1
ATOM 2581 C CA . TYR B 1 119 ? 8.945 -22.344 -22.5 1 94.69 119 TYR B CA 1
ATOM 2582 C C . TYR B 1 119 ? 7.586 -23.031 -22.5 1 94.69 119 TYR B C 1
ATOM 2584 O O . TYR B 1 119 ? 6.887 -23.047 -21.484 1 94.69 119 TYR B O 1
ATOM 2592 N N . GLN B 1 120 ? 7.152 -23.531 -23.641 1 97 120 GLN B N 1
ATOM 2593 C CA . GLN B 1 120 ? 5.883 -24.234 -23.844 1 97 120 GLN B CA 1
ATOM 2594 C C . GLN B 1 120 ? 4.703 -23.344 -23.438 1 97 120 GLN B C 1
ATOM 2596 O O . GLN B 1 120 ? 3.797 -23.812 -22.734 1 97 120 GLN B O 1
ATOM 2601 N N . ALA B 1 121 ? 4.715 -22.141 -23.922 1 97.25 121 ALA B N 1
ATOM 2602 C CA . ALA B 1 121 ? 3.754 -21.109 -23.547 1 97.25 121 ALA B CA 1
ATOM 2603 C C . ALA B 1 121 ? 2.334 -21.516 -23.922 1 97.25 121 ALA B C 1
ATOM 2605 O O . ALA B 1 121 ? 1.386 -21.25 -23.172 1 97.25 121 ALA B O 1
ATOM 2606 N N . GLU B 1 122 ? 2.188 -22.094 -25.031 1 97.75 122 GLU B N 1
ATOM 2607 C CA . GLU B 1 122 ? 0.855 -22.484 -25.5 1 97.75 122 GLU B CA 1
ATOM 2608 C C . GLU B 1 122 ? 0.211 -23.484 -24.547 1 97.75 122 GLU B C 1
ATOM 2610 O O . GLU B 1 122 ? -0.937 -23.312 -24.141 1 97.75 122 GLU B O 1
ATOM 2615 N N . GLU B 1 123 ? 0.947 -24.469 -24.281 1 97.5 123 GLU B N 1
ATOM 2616 C CA . GLU B 1 123 ? 0.433 -25.469 -23.344 1 97.5 123 GLU B CA 1
ATOM 2617 C C . GLU B 1 123 ? 0.199 -24.875 -21.969 1 97.5 123 GLU B C 1
ATOM 2619 O O . GLU B 1 123 ? -0.82 -25.141 -21.328 1 97.5 123 GLU B O 1
ATOM 2624 N N . LEU B 1 124 ? 1.158 -24.094 -21.516 1 97.56 124 LEU B N 1
ATOM 2625 C CA . LEU B 1 124 ? 1.046 -23.422 -20.219 1 97.56 124 LEU B CA 1
ATOM 2626 C C . LEU B 1 124 ? -0.24 -22.609 -20.141 1 97.56 124 LEU B C 1
ATOM 2628 O O . LEU B 1 124 ? -0.968 -22.688 -19.156 1 97.56 124 LEU B O 1
ATOM 2632 N N . ALA B 1 125 ? -0.55 -21.891 -21.172 1 97.56 125 ALA B N 1
ATOM 2633 C CA . ALA B 1 125 ? -1.716 -21.016 -21.219 1 97.56 125 ALA B CA 1
ATOM 2634 C C . ALA B 1 125 ? -3.01 -21.812 -21.125 1 97.56 125 ALA B C 1
ATOM 2636 O O . ALA B 1 125 ? -4.004 -21.328 -20.578 1 97.56 125 ALA B O 1
ATOM 2637 N N . ARG B 1 126 ? -2.986 -23.062 -21.5 1 96.44 126 ARG B N 1
ATOM 2638 C CA . ARG B 1 126 ? -4.18 -23.906 -21.531 1 96.44 126 ARG B CA 1
ATOM 2639 C C . ARG B 1 126 ? -4.398 -24.578 -20.172 1 96.44 126 ARG B C 1
ATOM 2641 O O . ARG B 1 126 ? -5.531 -24.906 -19.828 1 96.44 126 ARG B O 1
ATOM 2648 N N . LEU B 1 127 ? -3.373 -24.719 -19.453 1 96.69 127 LEU B N 1
ATOM 2649 C CA . LEU B 1 127 ? -3.412 -25.594 -18.281 1 96.69 127 LEU B CA 1
ATOM 2650 C C . LEU B 1 127 ? -3.992 -24.859 -17.078 1 96.69 127 LEU B C 1
ATOM 2652 O O . LEU B 1 127 ? -4.383 -25.484 -16.094 1 96.69 127 LEU B O 1
ATOM 2656 N N . CYS B 1 128 ? -3.973 -23.547 -17.203 1 97.25 128 CYS B N 1
ATOM 2657 C CA . CYS B 1 128 ? -4.484 -22.812 -16.047 1 97.25 128 CYS B CA 1
ATOM 2658 C C . CYS B 1 128 ? -5.215 -21.547 -16.484 1 97.25 128 CYS B C 1
ATOM 2660 O O . CYS B 1 128 ? -5.211 -21.203 -17.656 1 97.25 128 CYS B O 1
ATOM 2662 N N . HIS B 1 129 ? -5.973 -21 -15.539 1 98 129 HIS B N 1
ATOM 2663 C CA . HIS B 1 129 ? -6.574 -19.688 -15.695 1 98 129 HIS B CA 1
ATOM 2664 C C . HIS B 1 129 ? -5.625 -18.594 -15.234 1 98 129 HIS B C 1
ATOM 2666 O O . HIS B 1 129 ? -4.777 -18.812 -14.367 1 98 129 HIS B O 1
ATOM 2672 N N . TRP B 1 130 ? -5.762 -17.453 -15.844 1 98.44 130 TRP B N 1
ATOM 2673 C CA . TRP B 1 130 ? -4.824 -16.375 -15.523 1 98.44 130 TRP B CA 1
ATOM 2674 C C . TRP B 1 130 ? -5.551 -15.18 -14.922 1 98.44 130 TRP B C 1
ATOM 2676 O O . TRP B 1 130 ? -6.645 -14.82 -15.367 1 98.44 130 TRP B O 1
ATOM 2686 N N . ILE B 1 131 ? -4.945 -14.648 -13.898 1 98.31 131 ILE B N 1
ATOM 2687 C CA . ILE B 1 131 ? -5.375 -13.406 -13.266 1 98.31 131 ILE B CA 1
ATOM 2688 C C . ILE B 1 131 ? -4.316 -12.32 -13.492 1 98.31 131 ILE B C 1
ATOM 2690 O O . ILE B 1 131 ? -3.207 -12.414 -12.961 1 98.31 131 ILE B O 1
ATOM 2694 N N . VAL B 1 132 ? -4.68 -11.266 -14.219 1 97.25 132 VAL B N 1
ATOM 2695 C CA . VAL B 1 132 ? -3.721 -10.234 -14.609 1 97.25 132 VAL B CA 1
ATOM 2696 C C . VAL B 1 132 ? -3.789 -9.062 -13.633 1 97.25 132 VAL B C 1
ATOM 2698 O O . VAL B 1 132 ? -4.836 -8.43 -13.492 1 97.25 132 VAL B O 1
ATOM 2701 N N . ALA B 1 133 ? -2.732 -8.883 -12.992 1 93.81 133 ALA B N 1
ATOM 2702 C CA . ALA B 1 133 ? -2.635 -7.75 -12.07 1 93.81 133 ALA B CA 1
ATOM 2703 C C . ALA B 1 133 ? -2.145 -6.5 -12.797 1 93.81 133 ALA B C 1
ATOM 2705 O O . ALA B 1 133 ? -1.027 -6.473 -13.32 1 93.81 133 ALA B O 1
ATOM 2706 N N . PRO B 1 134 ? -2.943 -5.449 -12.766 1 84.5 134 PRO B N 1
ATOM 2707 C CA . PRO B 1 134 ? -2.482 -4.227 -13.43 1 84.5 134 PRO B CA 1
ATOM 2708 C C . PRO B 1 134 ? -1.48 -3.439 -12.594 1 84.5 134 PRO B C 1
ATOM 2710 O O . PRO B 1 134 ? -1.414 -3.623 -11.375 1 84.5 134 PRO B O 1
ATOM 2713 N N . ARG B 1 135 ? -0.588 -2.639 -13.109 1 73.25 135 ARG B N 1
ATOM 2714 C CA . ARG B 1 135 ? 0.323 -1.757 -12.383 1 73.25 135 ARG B CA 1
ATOM 2715 C C . ARG B 1 135 ? -0.333 -0.412 -12.094 1 73.25 135 ARG B C 1
ATOM 2717 O O . ARG B 1 135 ? -0.347 0.042 -10.945 1 73.25 135 ARG B O 1
ATOM 2724 N N . VAL B 1 136 ? -0.65 0.338 -13.047 1 66.12 136 VAL B N 1
ATOM 2725 C CA . VAL B 1 136 ? -1.175 1.674 -12.789 1 66.12 136 VAL B CA 1
ATOM 2726 C C . VAL B 1 136 ? -2.592 1.792 -13.344 1 66.12 136 VAL B C 1
ATOM 2728 O O . VAL B 1 136 ? -3.5 2.264 -12.656 1 66.12 136 VAL B O 1
ATOM 2731 N N . ASP B 1 137 ? -2.721 1.341 -14.547 1 67 137 ASP B N 1
ATOM 2732 C CA . ASP B 1 137 ? -4.012 1.552 -15.195 1 67 137 ASP B CA 1
ATOM 2733 C C . ASP B 1 137 ? -4.52 0.263 -15.836 1 67 137 ASP B C 1
ATOM 2735 O O . ASP B 1 137 ? -3.756 -0.468 -16.469 1 67 137 ASP B O 1
ATOM 2739 N N . ALA B 1 138 ? -5.77 -0.017 -15.625 1 68.06 138 ALA B N 1
ATOM 2740 C CA . ALA B 1 138 ? -6.438 -1.176 -16.219 1 68.06 138 ALA B CA 1
ATOM 2741 C C . ALA B 1 138 ? -6.371 -1.129 -17.734 1 68.06 138 ALA B C 1
ATOM 2743 O O . ALA B 1 138 ? -6.355 -2.172 -18.406 1 68.06 138 ALA B O 1
ATOM 2744 N N . GLY B 1 139 ? -6.352 0.044 -18.156 1 73.75 139 GLY B N 1
ATOM 2745 C CA . GLY B 1 139 ? -6.293 0.181 -19.594 1 73.75 139 GLY B CA 1
ATOM 2746 C C . GLY B 1 139 ? -5.059 -0.456 -20.203 1 73.75 139 GLY B C 1
ATOM 2747 O O . GLY B 1 139 ? -5.148 -1.145 -21.219 1 73.75 139 GLY B O 1
ATOM 2748 N N . ASP B 1 140 ? -4.008 -0.381 -19.578 1 83.88 140 ASP B N 1
ATOM 2749 C CA . ASP B 1 140 ? -2.758 -0.977 -20.031 1 83.88 140 ASP B CA 1
ATOM 2750 C C . ASP B 1 140 ? -2.828 -2.502 -19.984 1 83.88 140 ASP B C 1
ATOM 2752 O O . ASP B 1 140 ? -2.428 -3.174 -20.938 1 83.88 140 ASP B O 1
ATOM 2756 N N . ALA B 1 141 ? -3.465 -3.029 -19.031 1 90.75 141 ALA B N 1
ATOM 2757 C CA . ALA B 1 141 ? -3.576 -4.477 -18.875 1 90.75 141 ALA B CA 1
ATOM 2758 C C . ALA B 1 141 ? -4.477 -5.078 -19.938 1 90.75 141 ALA B C 1
ATOM 2760 O O . ALA B 1 141 ? -4.18 -6.145 -20.484 1 90.75 141 ALA B O 1
ATOM 2761 N N . ALA B 1 142 ? -5.523 -4.395 -20.234 1 93.25 142 ALA B N 1
ATOM 2762 C CA . ALA B 1 142 ? -6.465 -4.875 -21.25 1 93.25 142 ALA B CA 1
ATOM 2763 C C . ALA B 1 142 ? -5.809 -4.961 -22.625 1 93.25 142 ALA B C 1
ATOM 2765 O O . ALA B 1 142 ? -6.027 -5.922 -23.359 1 93.25 142 ALA B O 1
ATOM 2766 N N . GLN B 1 143 ? -5.07 -4.008 -22.922 1 94.81 143 GLN B N 1
ATOM 2767 C CA . GLN B 1 143 ? -4.383 -3.982 -24.203 1 94.81 143 GLN B CA 1
ATOM 2768 C C . GLN B 1 143 ? -3.371 -5.117 -24.312 1 94.81 143 GLN B C 1
ATOM 2770 O O . GLN B 1 143 ? -3.303 -5.805 -25.328 1 94.81 143 GLN B O 1
ATOM 2775 N N . VAL B 1 144 ? -2.609 -5.266 -23.328 1 95.69 144 VAL B N 1
ATOM 2776 C CA . VAL B 1 144 ? -1.602 -6.32 -23.312 1 95.69 144 VAL B CA 1
ATOM 2777 C C . VAL B 1 144 ? -2.281 -7.688 -23.391 1 95.69 144 VAL B C 1
ATOM 2779 O O . VAL B 1 144 ? -1.847 -8.562 -24.141 1 95.69 144 VAL B O 1
ATOM 2782 N N . LEU B 1 145 ? -3.316 -7.828 -22.609 1 96.44 145 LEU B N 1
ATOM 2783 C CA . LEU B 1 145 ? -4.043 -9.094 -22.594 1 96.44 145 LEU B CA 1
ATOM 2784 C C . LEU B 1 145 ? -4.598 -9.406 -23.984 1 96.44 145 LEU B C 1
ATOM 2786 O O . LEU B 1 145 ? -4.531 -10.555 -24.438 1 96.44 145 LEU B O 1
ATOM 2790 N N . GLN B 1 146 ? -5.125 -8.469 -24.625 1 97.06 146 GLN B N 1
ATOM 2791 C CA . GLN B 1 146 ? -5.645 -8.664 -25.969 1 97.06 146 GLN B CA 1
ATOM 2792 C C . GLN B 1 146 ? -4.547 -9.141 -26.922 1 97.06 146 GLN B C 1
ATOM 2794 O O . GLN B 1 146 ? -4.762 -10.055 -27.719 1 97.06 146 GLN B O 1
ATOM 2799 N N . ALA B 1 147 ? -3.441 -8.508 -26.859 1 97.44 147 ALA B N 1
ATOM 2800 C CA . ALA B 1 147 ? -2.311 -8.875 -27.703 1 97.44 147 ALA B CA 1
ATOM 2801 C C . ALA B 1 147 ? -1.859 -10.305 -27.438 1 97.44 147 ALA B C 1
ATOM 2803 O O . ALA B 1 147 ? -1.557 -11.055 -28.375 1 97.44 147 ALA B O 1
ATOM 2804 N N . VAL B 1 148 ? -1.797 -10.672 -26.234 1 98 148 VAL B N 1
ATOM 2805 C CA . VAL B 1 148 ? -1.35 -12 -25.844 1 98 148 VAL B CA 1
ATOM 2806 C C . VAL B 1 148 ? -2.395 -13.039 -26.25 1 98 148 VAL B C 1
ATOM 2808 O O . VAL B 1 148 ? -2.051 -14.125 -26.719 1 98 148 VAL B O 1
ATOM 2811 N N . ALA B 1 149 ? -3.674 -12.703 -26.078 1 97.5 149 ALA B N 1
ATOM 2812 C CA . ALA B 1 149 ? -4.77 -13.602 -26.406 1 97.5 149 ALA B CA 1
ATOM 2813 C C . ALA B 1 149 ? -4.805 -13.891 -27.906 1 97.5 149 ALA B C 1
ATOM 2815 O O . ALA B 1 149 ? -5.344 -14.914 -28.344 1 97.5 149 ALA B O 1
ATOM 2816 N N . ALA B 1 150 ? -4.266 -13.039 -28.672 1 97.69 150 ALA B N 1
ATOM 2817 C CA . ALA B 1 150 ? -4.176 -13.242 -30.125 1 97.69 150 ALA B CA 1
ATOM 2818 C C . ALA B 1 150 ? -3.141 -14.312 -30.453 1 97.69 150 ALA B C 1
ATOM 2820 O O . ALA B 1 150 ? -3.186 -14.914 -31.531 1 97.69 150 ALA B O 1
ATOM 2821 N N . LYS B 1 151 ? -2.266 -14.562 -29.562 1 97.94 151 LYS B N 1
ATOM 2822 C CA . LYS B 1 151 ? -1.145 -15.453 -29.828 1 97.94 151 LYS B CA 1
ATOM 2823 C C . LYS B 1 151 ? -1.293 -16.766 -29.062 1 97.94 151 LYS B C 1
ATOM 2825 O O . LYS B 1 151 ? -0.742 -17.797 -29.469 1 97.94 151 LYS B O 1
ATOM 2830 N N . LEU B 1 152 ? -1.933 -16.719 -27.984 1 98.25 152 LEU B N 1
ATOM 2831 C CA . LEU B 1 152 ? -2.066 -17.875 -27.094 1 98.25 152 LEU B CA 1
ATOM 2832 C C . LEU B 1 152 ? -3.529 -18.125 -26.75 1 98.25 152 LEU B C 1
ATOM 2834 O O . LEU B 1 152 ? -4.312 -17.172 -26.625 1 98.25 152 LEU B O 1
ATOM 2838 N N . PRO B 1 153 ? -3.936 -19.406 -26.547 1 97.94 153 PRO B N 1
ATOM 2839 C CA . PRO B 1 153 ? -5.281 -19.719 -26.062 1 97.94 153 PRO B CA 1
ATOM 2840 C C . PRO B 1 153 ? -5.438 -19.453 -24.562 1 97.94 153 PRO B C 1
ATOM 2842 O O . PRO B 1 153 ? -5.75 -20.375 -23.812 1 97.94 153 PRO B O 1
ATOM 2845 N N . ILE B 1 154 ? -5.312 -18.266 -24.172 1 97.94 154 ILE B N 1
ATOM 2846 C CA . ILE B 1 154 ? -5.254 -17.875 -22.766 1 97.94 154 ILE B CA 1
ATOM 2847 C C . ILE B 1 154 ? -6.66 -17.594 -22.25 1 97.94 154 ILE B C 1
ATOM 2849 O O . ILE B 1 154 ? -7.473 -16.984 -22.953 1 97.94 154 ILE B O 1
ATOM 2853 N N . GLN B 1 155 ? -7.008 -18.156 -21.141 1 97.88 155 GLN B N 1
ATOM 2854 C CA . GLN B 1 155 ? -8.18 -17.781 -20.359 1 97.88 155 GLN B CA 1
ATOM 2855 C C . GLN B 1 155 ? -7.789 -16.875 -19.188 1 97.88 155 GLN B C 1
ATOM 2857 O O . GLN B 1 155 ? -7.258 -17.359 -18.172 1 97.88 155 GLN B O 1
ATOM 2862 N N . ALA B 1 156 ? -8.117 -15.539 -19.359 1 97.94 156 ALA B N 1
ATOM 2863 C CA . ALA B 1 156 ? -7.574 -14.594 -18.391 1 97.94 156 ALA B CA 1
ATOM 2864 C C . ALA B 1 156 ? -8.617 -13.539 -18.016 1 97.94 156 ALA B C 1
ATOM 2866 O O . ALA B 1 156 ? -9.5 -13.227 -18.812 1 97.94 156 ALA B O 1
ATOM 2867 N N . GLN B 1 157 ? -8.547 -13.062 -16.828 1 97 157 GLN B N 1
ATOM 2868 C CA . GLN B 1 157 ? -9.32 -11.914 -16.344 1 97 157 GLN B CA 1
ATOM 2869 C C . GLN B 1 157 ? -8.406 -10.891 -15.672 1 97 157 GLN B C 1
ATOM 2871 O O . GLN B 1 157 ? -7.367 -11.242 -15.117 1 97 157 GLN B O 1
ATOM 2876 N N . ILE B 1 158 ? -8.844 -9.68 -15.742 1 96.5 158 ILE B N 1
ATOM 2877 C CA . ILE B 1 158 ? -8.07 -8.602 -15.141 1 96.5 158 ILE B CA 1
ATOM 2878 C C . ILE B 1 158 ? -8.508 -8.398 -13.695 1 96.5 158 ILE B C 1
ATOM 2880 O O . ILE B 1 158 ? -9.703 -8.328 -13.406 1 96.5 158 ILE B O 1
ATOM 2884 N N . LEU B 1 159 ? -7.535 -8.375 -12.836 1 96.25 159 LEU B N 1
ATOM 2885 C CA . LEU B 1 159 ? -7.781 -8.141 -11.414 1 96.25 159 LEU B CA 1
ATOM 2886 C C . LEU B 1 159 ? -8.102 -6.676 -11.148 1 96.25 159 LEU B C 1
ATOM 2888 O O . LEU B 1 159 ? -7.398 -5.785 -11.625 1 96.25 159 LEU B O 1
ATOM 2892 N N . GLU B 1 160 ? -9.195 -6.418 -10.516 1 92.19 160 GLU B N 1
ATOM 2893 C CA . GLU B 1 160 ? -9.516 -5.082 -10.023 1 92.19 160 GLU B CA 1
ATOM 2894 C C . GLU B 1 160 ? -9.039 -4.895 -8.586 1 92.19 160 GLU B C 1
ATOM 2896 O O . GLU B 1 160 ? -9.648 -5.41 -7.648 1 92.19 160 GLU B O 1
ATOM 2901 N N . ALA B 1 161 ? -7.98 -4.188 -8.477 1 90.88 161 ALA B N 1
ATOM 2902 C CA . ALA B 1 161 ? -7.406 -4.035 -7.145 1 90.88 161 ALA B CA 1
ATOM 2903 C C . ALA B 1 161 ? -6.633 -2.727 -7.023 1 90.88 161 ALA B C 1
ATOM 2905 O O . ALA B 1 161 ? -6.047 -2.254 -7.996 1 90.88 161 ALA B O 1
ATOM 2906 N N . PRO B 1 162 ? -6.672 -2.145 -5.742 1 92.25 162 PRO B N 1
ATOM 2907 C CA . PRO B 1 162 ? -5.699 -1.073 -5.512 1 92.25 162 PRO B CA 1
ATOM 2908 C C . PRO B 1 162 ? -4.262 -1.515 -5.77 1 92.25 162 PRO B C 1
ATOM 2910 O O . PRO B 1 162 ? -3.91 -2.668 -5.508 1 92.25 162 PRO B O 1
ATOM 2913 N N . THR B 1 163 ? -3.469 -0.572 -6.273 1 90.94 163 THR B N 1
ATOM 2914 C CA . THR B 1 163 ? -2.096 -0.906 -6.641 1 90.94 163 THR B CA 1
ATOM 2915 C C . THR B 1 163 ? -1.104 -0.024 -5.887 1 90.94 163 THR B C 1
ATOM 2917 O O . THR B 1 163 ? -1.285 1.193 -5.809 1 90.94 163 THR B O 1
ATOM 2920 N N . LEU B 1 164 ? -0.176 -0.655 -5.285 1 92.31 164 LEU B N 1
ATOM 2921 C CA . LEU B 1 164 ? 0.964 0.04 -4.699 1 92.31 164 LEU B CA 1
ATOM 2922 C C . LEU B 1 164 ? 2.088 0.198 -5.719 1 92.31 164 LEU B C 1
ATOM 2924 O O . LEU B 1 164 ? 2.688 -0.792 -6.145 1 92.31 164 LEU B O 1
ATOM 2928 N N . THR B 1 165 ? 2.363 1.435 -6.156 1 90.25 165 THR B N 1
ATOM 2929 C CA . THR B 1 165 ? 3.436 1.708 -7.105 1 90.25 165 THR B CA 1
ATOM 2930 C C . THR B 1 165 ? 4.801 1.522 -6.445 1 90.25 165 THR B C 1
ATOM 2932 O O . THR B 1 165 ? 5.465 2.5 -6.094 1 90.25 165 THR B O 1
ATOM 2935 N N . LEU B 1 166 ? 5.176 0.309 -6.25 1 92 166 LEU B N 1
ATOM 2936 C CA . LEU B 1 166 ? 6.367 -0.079 -5.504 1 92 166 LEU B CA 1
ATOM 2937 C C . LEU B 1 166 ? 7.094 -1.227 -6.199 1 92 166 LEU B C 1
ATOM 2939 O O . LEU B 1 166 ? 6.457 -2.152 -6.707 1 92 166 LEU B O 1
ATOM 2943 N N . SER B 1 167 ? 8.398 -1.134 -6.262 1 91.31 167 SER B N 1
ATOM 2944 C CA . SER B 1 167 ? 9.227 -2.227 -6.766 1 91.31 167 SER B CA 1
ATOM 2945 C C . SER B 1 167 ? 10.242 -2.674 -5.723 1 91.31 167 SER B C 1
ATOM 2947 O O . SER B 1 167 ? 10.617 -1.901 -4.836 1 91.31 167 SER B O 1
ATOM 2949 N N . SER B 1 168 ? 10.609 -3.922 -5.922 1 93.81 168 SER B N 1
ATOM 2950 C CA . SER B 1 168 ? 11.664 -4.414 -5.051 1 93.81 168 SER B CA 1
ATOM 2951 C C . SER B 1 168 ? 12.961 -3.633 -5.254 1 93.81 168 SER B C 1
ATOM 2953 O O . SER B 1 168 ? 13.727 -3.434 -4.309 1 93.81 168 SER B O 1
ATOM 2955 N N . THR B 1 169 ? 13.203 -3.182 -6.461 1 93.25 169 THR B N 1
ATOM 2956 C CA . THR B 1 169 ? 14.367 -2.352 -6.75 1 93.25 169 THR B CA 1
ATOM 2957 C C . THR B 1 169 ? 14.336 -1.074 -5.914 1 93.25 169 THR B C 1
ATOM 2959 O O . THR B 1 169 ? 15.344 -0.699 -5.309 1 93.25 169 THR B O 1
ATOM 2962 N N . TYR B 1 170 ? 13.211 -0.447 -5.867 1 94.12 170 TYR B N 1
ATOM 2963 C CA . TYR B 1 170 ? 13.047 0.748 -5.047 1 94.12 170 TYR B CA 1
ATOM 2964 C C . TYR B 1 170 ? 13.383 0.456 -3.59 1 94.12 170 TYR B C 1
ATOM 2966 O O . TYR B 1 170 ? 14.078 1.234 -2.938 1 94.12 170 TYR B O 1
ATOM 2974 N N . LEU B 1 171 ? 12.875 -0.627 -3.068 1 97.06 171 LEU B N 1
ATOM 2975 C CA . LEU B 1 171 ? 13.078 -0.999 -1.672 1 97.06 171 LEU B CA 1
ATOM 2976 C C . LEU B 1 171 ? 14.562 -1.188 -1.373 1 97.06 171 LEU B C 1
ATOM 2978 O O . LEU B 1 171 ? 15.062 -0.694 -0.36 1 97.06 171 LEU B O 1
ATOM 2982 N N . ARG B 1 172 ? 15.227 -1.874 -2.213 1 96.44 172 ARG B N 1
ATOM 2983 C CA . ARG B 1 172 ? 16.656 -2.096 -2.004 1 96.44 172 ARG B CA 1
ATOM 2984 C C . ARG B 1 172 ? 17.422 -0.776 -2.021 1 96.44 172 ARG B C 1
ATOM 2986 O O . ARG B 1 172 ? 18.297 -0.55 -1.183 1 96.44 172 ARG B O 1
ATOM 2993 N N . GLN B 1 173 ? 17.109 0.085 -2.953 1 94.75 173 GLN B N 1
ATOM 2994 C CA . GLN B 1 173 ? 17.75 1.396 -3.023 1 94.75 173 GLN B CA 1
ATOM 2995 C C . GLN B 1 173 ? 17.453 2.217 -1.771 1 94.75 173 GLN B C 1
ATOM 2997 O O . GLN B 1 173 ? 18.344 2.893 -1.242 1 94.75 173 GLN B O 1
ATOM 3002 N N . GLN B 1 174 ? 16.219 2.148 -1.361 1 95.5 174 GLN B N 1
ATOM 3003 C CA . GLN B 1 174 ? 15.812 2.865 -0.16 1 95.5 174 GLN B CA 1
ATOM 3004 C C . GLN B 1 174 ? 16.609 2.396 1.059 1 95.5 174 GLN B C 1
ATOM 3006 O O . GLN B 1 174 ? 17.047 3.213 1.872 1 95.5 174 GLN B O 1
ATOM 3011 N N . ILE B 1 175 ? 16.75 1.149 1.188 1 96.25 175 ILE B N 1
ATOM 3012 C CA . ILE B 1 175 ? 17.5 0.563 2.299 1 96.25 175 ILE B CA 1
ATOM 3013 C C . ILE B 1 175 ? 18.953 1.017 2.24 1 96.25 175 ILE B C 1
ATOM 3015 O O . ILE B 1 175 ? 19.531 1.384 3.264 1 96.25 175 ILE B O 1
ATOM 3019 N N . GLN B 1 176 ? 19.5 1.055 1.066 1 94.62 176 GLN B N 1
ATOM 3020 C CA . GLN B 1 176 ? 20.906 1.449 0.882 1 94.62 176 GLN B CA 1
ATOM 3021 C C . GLN B 1 176 ? 21.125 2.896 1.314 1 94.62 176 GLN B C 1
ATOM 3023 O O . GLN B 1 176 ? 22.172 3.227 1.88 1 94.62 176 GLN B O 1
ATOM 3028 N N . LYS B 1 177 ? 20.234 3.699 1.062 1 93.69 177 LYS B N 1
ATOM 3029 C CA . LYS B 1 177 ? 20.422 5.109 1.387 1 93.69 177 LYS B CA 1
ATOM 3030 C C . LYS B 1 177 ? 19.953 5.414 2.807 1 93.69 177 LYS B C 1
ATOM 3032 O O . LYS B 1 177 ? 19.891 6.578 3.211 1 93.69 177 LYS B O 1
ATOM 3037 N N . GLY B 1 178 ? 19.5 4.418 3.482 1 93.94 178 GLY B N 1
ATOM 3038 C CA . GLY B 1 178 ? 19.109 4.578 4.871 1 93.94 178 GLY B CA 1
ATOM 3039 C C . GLY B 1 178 ? 17.688 5.082 5.039 1 93.94 178 GLY B C 1
ATOM 3040 O O . GLY B 1 178 ? 17.312 5.57 6.105 1 93.94 178 GLY B O 1
ATOM 3041 N N . GLY B 1 179 ? 16.953 4.914 3.982 1 95.19 179 GLY B N 1
ATOM 3042 C CA . GLY B 1 179 ? 15.57 5.363 4.031 1 95.19 179 GLY B CA 1
ATOM 3043 C C . GLY B 1 179 ? 14.648 4.371 4.719 1 95.19 179 GLY B C 1
ATOM 3044 O O . GLY B 1 179 ? 15.039 3.24 5 1 95.19 179 GLY B O 1
ATOM 3045 N N . SER B 1 180 ? 13.461 4.836 4.926 1 96.69 180 SER B N 1
ATOM 3046 C CA . SER B 1 180 ? 12.492 4.004 5.629 1 96.69 180 SER B CA 1
ATOM 3047 C C . SER B 1 180 ? 11.734 3.098 4.66 1 96.69 180 SER B C 1
ATOM 3049 O O . SER B 1 180 ? 11.328 3.537 3.582 1 96.69 180 SER B O 1
ATOM 3051 N N . ILE B 1 181 ? 11.555 1.852 5.062 1 97.81 181 ILE B N 1
ATOM 3052 C CA . ILE B 1 181 ? 10.703 0.95 4.293 1 97.81 181 ILE B CA 1
ATOM 3053 C C . ILE B 1 181 ? 9.492 0.541 5.129 1 97.81 181 ILE B C 1
ATOM 3055 O O . ILE B 1 181 ? 8.789 -0.411 4.789 1 97.81 181 ILE B O 1
ATOM 3059 N N . ARG B 1 182 ? 9.281 1.295 6.234 1 97.56 182 ARG B N 1
ATOM 3060 C CA . ARG B 1 182 ? 8.102 1.073 7.066 1 97.56 182 ARG B CA 1
ATOM 3061 C C . ARG B 1 182 ? 6.82 1.273 6.27 1 97.56 182 ARG B C 1
ATOM 3063 O O . ARG B 1 182 ? 6.711 2.219 5.484 1 97.56 182 ARG B O 1
ATOM 3070 N N . TYR B 1 183 ? 5.84 0.38 6.422 1 98.06 183 TYR B N 1
ATOM 3071 C CA . TYR B 1 183 ? 4.527 0.337 5.793 1 98.06 183 TYR B CA 1
ATOM 3072 C C . TYR B 1 183 ? 4.625 -0.146 4.352 1 98.06 183 TYR B C 1
ATOM 3074 O O . TYR B 1 183 ? 3.607 -0.36 3.691 1 98.06 183 TYR B O 1
ATOM 3082 N N . LEU B 1 184 ? 5.836 -0.32 3.836 1 98.19 184 LEU B N 1
ATOM 3083 C CA . LEU B 1 184 ? 5.992 -0.818 2.473 1 98.19 184 LEU B CA 1
ATOM 3084 C C . LEU B 1 184 ? 6.121 -2.338 2.463 1 98.19 184 LEU B C 1
ATOM 3086 O O . LEU B 1 184 ? 5.77 -2.986 1.476 1 98.19 184 LEU B O 1
ATOM 3090 N N . VAL B 1 185 ? 6.629 -2.844 3.541 1 98.56 185 VAL B N 1
ATOM 3091 C CA . VAL B 1 185 ? 6.746 -4.281 3.762 1 98.56 185 VAL B CA 1
ATOM 3092 C C . VAL B 1 185 ? 6.129 -4.648 5.109 1 98.56 185 VAL B C 1
ATOM 3094 O O . VAL B 1 185 ? 5.969 -3.791 5.98 1 98.56 185 VAL B O 1
ATOM 3097 N N . PRO B 1 186 ? 5.707 -5.961 5.246 1 98.12 186 PRO B N 1
ATOM 3098 C CA . PRO B 1 186 ? 5.266 -6.375 6.582 1 98.12 186 PRO B CA 1
ATOM 3099 C C . PRO B 1 186 ? 6.332 -6.145 7.652 1 98.12 186 PRO B C 1
ATOM 3101 O O . PRO B 1 186 ? 7.527 -6.305 7.383 1 98.12 186 PRO B O 1
ATOM 3104 N N . PRO B 1 187 ? 5.863 -5.816 8.891 1 97.69 187 PRO B N 1
ATOM 3105 C CA . PRO B 1 187 ? 6.82 -5.562 9.969 1 97.69 187 PRO B CA 1
ATOM 3106 C C . PRO B 1 187 ? 7.801 -6.715 10.164 1 97.69 187 PRO B C 1
ATOM 3108 O O . PRO B 1 187 ? 8.992 -6.484 10.414 1 97.69 187 PRO B O 1
ATOM 3111 N N . ALA B 1 188 ? 7.34 -7.961 10.047 1 98.5 188 ALA B N 1
ATOM 3112 C CA . ALA B 1 188 ? 8.211 -9.117 10.227 1 98.5 188 ALA B CA 1
ATOM 3113 C C . ALA B 1 188 ? 9.297 -9.164 9.164 1 98.5 188 ALA B C 1
ATOM 3115 O O . ALA B 1 188 ? 10.422 -9.578 9.43 1 98.5 188 ALA B O 1
ATOM 3116 N N . VAL B 1 189 ? 8.984 -8.75 7.965 1 98.75 189 VAL B N 1
ATOM 3117 C CA . VAL B 1 189 ? 9.953 -8.719 6.871 1 98.75 189 VAL B CA 1
ATOM 3118 C C . VAL B 1 189 ? 10.953 -7.594 7.105 1 98.75 189 VAL B C 1
ATOM 3120 O O . VAL B 1 189 ? 12.156 -7.777 6.914 1 98.75 189 VAL B O 1
ATOM 3123 N N . GLU B 1 190 ? 10.461 -6.445 7.516 1 98.38 190 GLU B N 1
ATOM 3124 C CA . GLU B 1 190 ? 11.352 -5.34 7.848 1 98.38 190 GLU B CA 1
ATOM 3125 C C . GLU B 1 190 ? 12.359 -5.742 8.922 1 98.38 190 GLU B C 1
ATOM 3127 O O . GLU B 1 190 ? 13.547 -5.461 8.805 1 98.38 190 GLU B O 1
ATOM 3132 N N . HIS B 1 191 ? 11.844 -6.344 9.961 1 98.31 191 HIS B N 1
ATOM 3133 C CA . HIS B 1 191 ? 12.695 -6.801 11.047 1 98.31 191 HIS B CA 1
ATOM 3134 C C . HIS B 1 191 ? 13.742 -7.793 10.555 1 98.31 191 HIS B C 1
ATOM 3136 O O . HIS B 1 191 ? 14.914 -7.707 10.93 1 98.31 191 HIS B O 1
ATOM 3142 N N . TYR B 1 192 ? 13.352 -8.742 9.695 1 98.75 192 TYR B N 1
ATOM 3143 C CA . TYR B 1 192 ? 14.258 -9.727 9.125 1 98.75 192 TYR B CA 1
ATOM 3144 C C . TYR B 1 192 ? 15.383 -9.047 8.352 1 98.75 192 TYR B C 1
ATOM 3146 O O . TYR B 1 192 ? 16.562 -9.398 8.508 1 98.75 192 TYR B O 1
ATOM 3154 N N . ILE B 1 193 ? 15.023 -8.055 7.527 1 98.06 193 ILE B N 1
ATOM 3155 C CA . ILE B 1 193 ? 15.984 -7.332 6.699 1 98.06 193 ILE B CA 1
ATOM 3156 C C . ILE B 1 193 ? 17 -6.625 7.59 1 98.06 193 ILE B C 1
ATOM 3158 O O . ILE B 1 193 ? 18.203 -6.672 7.324 1 98.06 193 ILE B O 1
ATOM 3162 N N . ARG B 1 194 ? 16.531 -6.008 8.641 1 96.81 194 ARG B N 1
ATOM 3163 C CA . ARG B 1 194 ? 17.406 -5.297 9.562 1 96.81 194 ARG B CA 1
ATOM 3164 C C . ARG B 1 194 ? 18.312 -6.266 10.312 1 96.81 194 ARG B C 1
ATOM 3166 O O . ARG B 1 194 ? 19.516 -6.051 10.398 1 96.81 194 ARG B O 1
ATOM 3173 N N . GLN B 1 195 ? 17.703 -7.297 10.781 1 97.44 195 GLN B N 1
ATOM 3174 C CA . GLN B 1 195 ? 18.422 -8.273 11.586 1 97.44 195 GLN B CA 1
ATOM 3175 C C . GLN B 1 195 ? 19.531 -8.938 10.781 1 97.44 195 GLN B C 1
ATOM 3177 O O . GLN B 1 195 ? 20.625 -9.203 11.312 1 97.44 195 GLN B O 1
ATOM 3182 N N . HIS B 1 196 ? 19.297 -9.211 9.539 1 96.81 196 HIS B N 1
ATOM 3183 C CA . HIS B 1 196 ? 20.266 -9.93 8.711 1 96.81 196 HIS B CA 1
ATOM 3184 C C . HIS B 1 196 ? 21.078 -8.969 7.852 1 96.81 196 HIS B C 1
ATOM 3186 O O . HIS B 1 196 ? 21.875 -9.398 7.016 1 96.81 196 HIS B O 1
ATOM 3192 N N . ARG B 1 197 ? 20.812 -7.656 8.016 1 95.19 197 ARG B N 1
ATOM 3193 C CA . ARG B 1 197 ? 21.547 -6.605 7.32 1 95.19 197 ARG B CA 1
ATOM 3194 C C . ARG B 1 197 ? 21.516 -6.82 5.812 1 95.19 197 ARG B C 1
ATOM 3196 O O . ARG B 1 197 ? 22.547 -6.777 5.145 1 95.19 197 ARG B O 1
ATOM 3203 N N . LEU B 1 198 ? 20.359 -7.129 5.375 1 96.56 198 LEU B N 1
ATOM 3204 C CA . LEU B 1 198 ? 20.203 -7.379 3.947 1 96.56 198 LEU B CA 1
ATOM 3205 C C . LEU B 1 198 ? 20.188 -6.07 3.164 1 96.56 198 LEU B C 1
ATOM 3207 O O . LEU B 1 198 ? 19.688 -5.051 3.66 1 96.56 198 LEU B O 1
ATOM 3211 N N . TYR B 1 199 ? 20.703 -6.023 1.909 1 95.56 199 TYR B N 1
ATOM 3212 C CA . TYR B 1 199 ? 20.578 -5.008 0.87 1 95.56 199 TYR B CA 1
ATOM 3213 C C . TYR B 1 199 ? 21.391 -3.766 1.218 1 95.56 199 TYR B C 1
ATOM 3215 O O . TYR B 1 199 ? 21.109 -2.674 0.715 1 95.56 199 TYR B O 1
ATOM 3223 N N . LEU B 1 200 ? 22.266 -3.809 2.131 1 91.75 200 LEU B N 1
ATOM 3224 C CA . LEU B 1 200 ? 23.062 -2.656 2.533 1 91.75 200 LEU B CA 1
ATOM 3225 C C . LEU B 1 200 ? 24.141 -2.354 1.502 1 91.75 200 LEU B C 1
ATOM 3227 O O . LEU B 1 200 ? 24.641 -1.228 1.428 1 91.75 200 LEU B O 1
ATOM 3231 N N . GLN B 1 201 ? 24.531 -3.277 0.776 1 80.06 201 GLN B N 1
ATOM 3232 C CA . GLN B 1 201 ? 25.562 -3.064 -0.245 1 80.06 201 GLN B CA 1
ATOM 3233 C C . GLN B 1 201 ? 24.953 -3.109 -1.646 1 80.06 201 GLN B C 1
ATOM 3235 O O . GLN B 1 201 ? 23.984 -3.83 -1.884 1 80.06 201 GLN B O 1
ATOM 3240 N N . PRO B 1 202 ? 25.578 -2.127 -2.521 1 67.69 202 PRO B N 1
ATOM 3241 C CA . PRO B 1 202 ? 25.047 -2.164 -3.887 1 67.69 202 PRO B CA 1
ATOM 3242 C C . PRO B 1 202 ? 25.312 -3.496 -4.586 1 67.69 202 PRO B C 1
ATOM 3244 O O . PRO B 1 202 ? 26.266 -4.203 -4.238 1 67.69 202 PRO B O 1
#

Radius of gyration: 23.08 Å; Cα contacts (8 Å, |Δi|>4): 712; chains: 2; bounding box: 50×68×51 Å

Solvent-accessible surface area (backbone atoms only — not comparable to full-atom values): 22068 Å² total; per-residue (Å²): 128,86,62,44,32,37,30,35,42,63,40,66,37,74,52,58,38,42,49,57,51,34,50,52,50,45,46,34,60,79,66,66,36,66,30,40,38,34,32,40,43,43,65,58,80,84,44,84,68,72,73,49,62,53,72,67,49,31,49,50,37,46,52,50,61,40,66,87,38,91,46,48,46,77,44,59,72,43,45,66,46,82,66,75,79,55,69,44,60,52,51,52,52,48,42,68,74,40,71,66,47,48,43,33,38,48,37,43,45,72,59,51,66,49,39,83,75,39,76,63,28,57,61,44,31,61,71,33,37,36,35,34,36,46,68,86,44,64,67,59,35,53,53,49,48,52,58,45,48,74,76,30,72,53,48,70,47,75,53,86,64,65,27,45,56,71,51,38,67,55,52,40,52,32,48,47,72,66,46,80,58,71,79,47,29,47,68,64,33,51,50,49,36,61,75,67,60,44,26,60,56,131,127,86,62,43,33,36,29,33,42,64,40,65,35,72,53,58,38,42,48,56,52,32,48,53,50,45,48,33,60,76,66,63,38,68,30,40,37,33,32,40,42,43,67,58,82,86,45,83,67,72,72,49,63,52,73,67,50,29,48,50,36,46,52,50,61,41,66,86,40,92,43,47,48,78,44,61,72,44,44,67,45,80,67,76,79,53,69,43,60,54,52,52,52,49,41,69,77,40,72,64,47,49,45,31,37,48,37,45,46,71,58,51,66,49,40,82,74,40,76,62,29,56,62,43,30,62,72,33,35,36,36,34,38,46,69,86,45,63,67,60,36,53,54,49,48,53,60,46,48,74,76,31,72,54,47,70,46,75,53,85,65,65,28,44,56,72,50,39,68,54,51,39,52,32,47,48,74,68,46,80,59,72,78,47,29,47,68,63,34,52,50,50,35,61,75,68,58,44,26,61,57,131

Secondary structure (DSSP, 8-state):
---EEEEEEEE--TT--HHHHHHHHHHHHHTT-SEEEEEE----SSS-PPTT--HHHHHHHHHHHHTT-TTEEE--TTTT-SS---HHHHHHHHHHH-TTEEEEEEEEHHHHHHGGGSTTHHHHHHHSEEEEEPSS-HHHHHHHHHHHHTTS---EEE-----B---HHHHHHHHHTT---BTTB-HHHHHHHHHTTTT---/---EEEEEEEE--TT--HHHHHHHHHHHHHTT-SEEEEEE----SSS---TT--HHHHHHHHHHHHTT-TTEEE--TTTT-SS---HHHHHHHHHHH-TTEEEEEEEEHHHHHHGGGSTTHHHHHHHSEEEEEPSS-HHHHHHHHHHHHTTS---EEE-----B---HHHHHHHHHTT---BTTB-HHHHHHHHHTTTT---

Foldseek 3Di:
DDFAEEEEEEDQCLPPWVQSVQLQVLCCVVVVHQAYEYEHAAAAQPDGDDFFAHLVLRQVLVCQQCVPPPRYHYDDVHRPDDDHDAPQVVLVVVCVVRVRHAYEYEEEQVVLLCLLVGDVSQVVQVSHAYEYEYAPDVVSSVVSVVVSVVVHVHHYDYGDGDGDNDDSVVVLVCVLVVHDCPPGHPPSSVVSCVVVVTSNDD/DDFAEEEEEEDQCLPPWVQSVQLQVLCCVVVVHQAYEYEHAAQAQPDGDDFFAHLVLRQVLVCQQCVPPPRYHYDDVHRPDDDHDAPQVVLVVVCVVRVRHAYEYEEEQVVLLCLLVGDVSQVVQVSHAYEYEYAPDVVSSVVSVVVSVVPHVHHYDYGDGDGDNDDSVVVLVCVQVVHDCPPGHPPSSVVSCVVVVTSNDD

Sequence (404 aa):
MKHRRIAILGGTFNPVHHGHLIMAEQALWQFDLDQVLWMPAGDPPHKPLAPGASKADRLAMVKLAIADHERFACSELEIRRSGRSYTIETLRTLIQEQPNTQWYWIIGVDALRDLPQWYQAEELARLCHWIVAPRVDAGDAAQVLQAVAAKLPIQAQILEAPTLTLSSTYLRQQIQKGGSIRYLVPPAVEHYIRQHRLYLQPMKHRRIAILGGTFNPVHHGHLIMAEQALWQFDLDQVLWMPAGDPPHKPLAPGASKADRLAMVKLAIADHERFACSELEIRRSGRSYTIETLRTLIQEQPNTQWYWIIGVDALRDLPQWYQAEELARLCHWIVAPRVDAGDAAQVLQAVAAKLPIQAQILEAPTLTLSSTYLRQQIQKGGSIRYLVPPAVEHYIRQHRLYLQP

Nearest PDB structures (foldseek):
  3e27-assembly1_B  TM=9.080E-01  e=4.524E-20  Bacillus anthracis
  1kaq-assembly1_D  TM=9.079E-01  e=7.615E-20  Bacillus subtilis
  5vir-assembly1_A-2  TM=9.228E-01  e=6.526E-19  Mycobacteroides abscessus ATCC 19977
  2qtr-assembly1_A  TM=9.064E-01  e=4.138E-19  Bacillus anthracis
  2h29-assembly1_B  TM=8.859E-01  e=8.611E-17  Staphylococcus aureus